Protein AF-A0AAD4HSZ9-F1 (afdb_monomer_lite)

Radius of gyration: 25.87 Å; chains: 1; bounding box: 61×53×79 Å

Structure (mmCIF, N/CA/C/O backbone):
data_AF-A0AAD4HSZ9-F1
#
_entry.id   AF-A0AAD4HSZ9-F1
#
loop_
_atom_site.group_PDB
_atom_site.id
_atom_site.type_symbol
_atom_site.label_atom_id
_atom_site.label_alt_id
_atom_site.label_comp_id
_atom_site.label_asym_id
_atom_site.label_entity_id
_atom_site.label_seq_id
_atom_site.pdbx_PDB_ins_code
_atom_site.Cartn_x
_atom_site.Cartn_y
_atom_site.Cartn_z
_atom_site.occupancy
_atom_site.B_iso_or_equiv
_atom_site.auth_seq_id
_atom_site.auth_comp_id
_atom_site.auth_asym_id
_atom_site.auth_atom_id
_atom_site.pdbx_PDB_model_num
ATOM 1 N N . MET A 1 1 ? 13.871 4.666 10.358 1.00 27.14 1 MET A N 1
ATOM 2 C CA . MET A 1 1 ? 13.806 4.738 8.887 1.00 27.14 1 MET A CA 1
ATOM 3 C C . MET A 1 1 ? 12.739 3.755 8.448 1.00 27.14 1 MET A C 1
ATOM 5 O O . MET A 1 1 ? 12.870 2.587 8.776 1.00 27.14 1 MET A O 1
ATOM 9 N N . GLY A 1 2 ? 11.635 4.225 7.867 1.00 30.33 2 GLY A N 1
ATOM 10 C CA . GLY A 1 2 ? 10.615 3.333 7.314 1.00 30.33 2 GLY A CA 1
ATOM 11 C C . GLY A 1 2 ? 10.979 3.052 5.868 1.00 30.33 2 GLY A C 1
ATOM 12 O O . GLY A 1 2 ? 10.764 3.923 5.032 1.00 30.33 2 GLY A O 1
ATOM 13 N N . SER A 1 3 ? 11.591 1.901 5.592 1.00 41.41 3 SER A N 1
ATOM 14 C CA . SER A 1 3 ? 11.699 1.416 4.218 1.00 41.41 3 SER A CA 1
ATOM 15 C C . SER A 1 3 ? 10.285 1.141 3.705 1.00 41.41 3 SER A C 1
ATOM 17 O O . SER A 1 3 ? 9.444 0.614 4.439 1.00 41.41 3 SER A O 1
ATOM 19 N N . ALA A 1 4 ? 9.991 1.541 2.469 1.00 51.56 4 ALA A N 1
ATOM 20 C CA . ALA A 1 4 ? 8.773 1.102 1.803 1.00 51.56 4 ALA A CA 1
ATOM 21 C C . ALA A 1 4 ? 8.787 -0.441 1.776 1.00 51.56 4 ALA A C 1
ATOM 23 O O . ALA A 1 4 ? 9.754 -1.039 1.313 1.00 51.56 4 ALA A O 1
ATOM 24 N N . CYS A 1 5 ? 7.770 -1.082 2.361 1.00 63.00 5 CYS A N 1
ATOM 25 C CA . CYS A 1 5 ? 7.730 -2.543 2.523 1.00 63.00 5 CYS A CA 1
ATOM 26 C C . CYS A 1 5 ? 7.241 -3.254 1.250 1.00 63.00 5 CYS A C 1
ATOM 28 O O . CYS A 1 5 ? 7.467 -4.450 1.099 1.00 63.00 5 CYS A O 1
ATOM 30 N N . THR A 1 6 ? 6.576 -2.524 0.347 1.00 78.06 6 THR A N 1
ATOM 31 C CA . THR A 1 6 ? 5.880 -3.079 -0.820 1.00 78.06 6 THR A CA 1
ATOM 32 C C . THR A 1 6 ? 6.580 -2.607 -2.093 1.00 78.06 6 THR A C 1
ATOM 34 O O . THR A 1 6 ? 6.469 -1.440 -2.459 1.00 78.06 6 THR A O 1
ATOM 37 N N . SER A 1 7 ? 7.300 -3.511 -2.763 1.00 87.25 7 SER A N 1
ATOM 38 C CA . SER A 1 7 ? 7.980 -3.237 -4.046 1.00 87.25 7 SER A CA 1
ATOM 39 C C . SER A 1 7 ? 7.158 -3.665 -5.265 1.00 87.25 7 SER A C 1
ATOM 41 O O . SER A 1 7 ? 7.380 -3.166 -6.363 1.00 87.25 7 SER A O 1
ATOM 43 N N . VAL A 1 8 ? 6.208 -4.586 -5.072 1.00 92.06 8 VAL A N 1
ATOM 44 C CA . VAL A 1 8 ? 5.388 -5.197 -6.127 1.00 92.06 8 VAL A CA 1
ATOM 45 C C . VAL A 1 8 ? 3.921 -5.089 -5.743 1.00 92.06 8 VAL A C 1
ATOM 47 O O . VAL A 1 8 ? 3.560 -5.306 -4.583 1.00 92.06 8 VAL A O 1
ATOM 50 N N . VAL A 1 9 ? 3.065 -4.793 -6.721 1.00 94.38 9 VAL A N 1
ATOM 51 C CA . VAL A 1 9 ? 1.617 -4.779 -6.510 1.00 94.38 9 VAL A CA 1
ATOM 52 C C . VAL A 1 9 ? 1.151 -6.134 -5.982 1.00 94.38 9 VAL A C 1
ATOM 54 O O . VAL A 1 9 ? 1.416 -7.175 -6.587 1.00 94.38 9 VAL A O 1
ATOM 57 N N . THR A 1 10 ? 0.444 -6.109 -4.855 1.00 96.31 10 THR A N 1
ATOM 58 C CA . THR A 1 10 ? -0.055 -7.313 -4.189 1.00 96.31 10 THR A CA 1
ATOM 59 C C . THR A 1 10 ? -1.573 -7.270 -4.097 1.00 96.31 10 THR A C 1
ATOM 61 O O . THR A 1 10 ? -2.149 -6.460 -3.375 1.00 96.31 10 THR A O 1
ATOM 64 N N . GLU A 1 11 ? -2.241 -8.153 -4.827 1.00 97.31 11 GLU A N 1
ATOM 65 C CA . GLU A 1 11 ? -3.692 -8.287 -4.833 1.00 97.31 11 GLU A CA 1
ATOM 66 C C . GLU A 1 11 ? -4.166 -9.335 -3.831 1.00 97.31 11 GLU A C 1
ATOM 68 O O . GLU A 1 11 ? -3.744 -10.487 -3.864 1.00 97.31 11 GLU A O 1
ATOM 73 N N . TYR A 1 12 ? -5.147 -8.976 -3.017 1.00 97.44 12 TYR A N 1
ATOM 74 C CA . TYR A 1 12 ? -5.883 -9.882 -2.151 1.00 97.44 12 TYR A CA 1
ATOM 75 C C . TYR A 1 12 ? -7.221 -10.223 -2.797 1.00 97.44 12 TYR A C 1
ATOM 77 O O . TYR A 1 12 ? -8.052 -9.348 -3.064 1.00 97.44 12 TYR A O 1
ATOM 85 N N . ARG A 1 13 ? -7.427 -11.516 -3.047 1.00 96.75 13 ARG A N 1
ATOM 86 C CA . ARG A 1 13 ? -8.558 -12.068 -3.798 1.00 96.75 13 ARG A CA 1
ATOM 87 C C . ARG A 1 13 ? -9.279 -13.141 -2.985 1.00 96.75 13 ARG A C 1
ATOM 89 O O . ARG A 1 13 ? -8.703 -13.811 -2.129 1.00 96.75 13 ARG A O 1
ATOM 96 N N . GLN A 1 14 ? -10.569 -13.315 -3.255 1.00 95.81 14 GLN A N 1
ATOM 97 C CA . GLN A 1 14 ? -11.354 -14.388 -2.649 1.00 95.81 14 GLN A CA 1
ATOM 98 C C . GLN A 1 14 ? -10.910 -15.748 -3.205 1.00 95.81 14 GLN A C 1
ATOM 100 O O . GLN A 1 14 ? -10.750 -15.909 -4.415 1.00 95.81 14 GLN A O 1
ATOM 105 N N . LYS A 1 15 ? -10.752 -16.752 -2.335 1.00 94.56 15 LYS A N 1
ATOM 106 C CA . LYS A 1 15 ? -10.489 -18.130 -2.780 1.00 94.56 15 LYS A CA 1
ATOM 107 C C . LYS A 1 15 ? -11.626 -18.687 -3.638 1.00 94.56 15 LYS A C 1
ATOM 109 O O . LYS A 1 15 ? -12.803 -18.479 -3.333 1.00 94.56 15 LYS A O 1
ATOM 114 N N . THR A 1 16 ? -11.252 -19.469 -4.648 1.00 91.62 16 THR A N 1
ATOM 115 C CA . THR A 1 16 ? -12.158 -20.281 -5.469 1.00 91.62 16 THR A CA 1
ATOM 116 C C . THR A 1 16 ? -12.075 -21.753 -5.050 1.00 91.62 16 THR A C 1
ATOM 118 O O . THR A 1 16 ? -11.273 -22.121 -4.190 1.00 91.62 16 THR A O 1
ATOM 121 N N . ARG A 1 17 ? -12.887 -22.618 -5.674 1.00 89.94 17 ARG A N 1
ATOM 122 C CA . ARG A 1 17 ? -12.849 -24.074 -5.441 1.00 89.94 17 ARG A CA 1
ATOM 123 C C . ARG A 1 17 ? -11.523 -24.727 -5.853 1.00 89.94 17 ARG A C 1
ATOM 125 O O . ARG A 1 17 ? -11.225 -25.806 -5.362 1.00 89.94 17 ARG A O 1
ATOM 132 N N . ALA A 1 18 ? -10.742 -24.080 -6.719 1.00 90.31 18 ALA A N 1
ATOM 133 C CA . ALA A 1 18 ? -9.431 -24.573 -7.136 1.00 90.31 18 ALA A CA 1
ATOM 134 C C . ALA A 1 18 ? -8.349 -24.390 -6.052 1.00 90.31 18 ALA A C 1
ATOM 136 O O . ALA A 1 18 ? -7.308 -25.034 -6.112 1.00 90.31 18 ALA A O 1
ATOM 137 N N . HIS A 1 19 ? -8.578 -23.526 -5.056 1.00 92.94 19 HIS A N 1
ATOM 138 C CA . HIS A 1 19 ? -7.590 -23.193 -4.029 1.00 92.94 19 HIS A CA 1
ATOM 139 C C . HIS A 1 19 ? -7.781 -24.050 -2.774 1.00 92.94 19 HIS A C 1
ATOM 141 O O . HIS A 1 19 ? -8.697 -23.822 -1.977 1.00 92.94 19 HIS A O 1
ATOM 147 N N . THR A 1 20 ? -6.892 -25.019 -2.571 1.00 87.75 20 THR A N 1
ATOM 148 C CA . THR A 1 20 ? -6.985 -26.000 -1.480 1.00 87.75 20 THR A CA 1
ATOM 149 C C . THR A 1 20 ? -6.355 -25.505 -0.171 1.00 87.75 20 THR A C 1
ATOM 151 O O . THR A 1 20 ? -7.014 -25.576 0.863 1.00 87.75 20 THR A O 1
ATOM 154 N N . GLY A 1 21 ? -5.152 -24.917 -0.203 1.00 90.50 21 GLY A N 1
ATOM 155 C CA . GLY A 1 21 ? -4.420 -24.456 0.997 1.00 90.50 21 GLY A CA 1
ATOM 156 C C . GLY A 1 21 ? -5.035 -23.238 1.696 1.00 90.50 21 GLY A C 1
ATOM 157 O O . GLY A 1 21 ? -5.781 -22.493 1.063 1.00 90.50 21 GLY A O 1
ATOM 158 N N . PHE A 1 22 ? -4.761 -23.017 2.989 1.00 93.94 22 PHE A N 1
ATOM 159 C CA . PHE A 1 22 ? -5.402 -21.957 3.794 1.00 93.94 22 PHE A CA 1
ATOM 160 C C . PHE A 1 22 ? -5.311 -20.570 3.134 1.00 93.94 22 PHE A C 1
ATOM 162 O O . PHE A 1 22 ? -6.341 -19.923 2.906 1.00 93.94 22 PHE A O 1
ATOM 169 N N . ILE A 1 23 ? -4.100 -20.191 2.729 1.00 97.25 23 ILE A N 1
ATOM 170 C CA . ILE A 1 23 ? -3.802 -19.105 1.796 1.00 97.25 23 ILE A CA 1
ATOM 171 C C . ILE A 1 23 ? -3.156 -19.724 0.554 1.00 97.25 23 ILE A C 1
ATOM 173 O O . ILE A 1 23 ? -2.310 -20.610 0.664 1.00 97.25 23 ILE A O 1
ATOM 177 N N . THR A 1 24 ? -3.540 -19.264 -0.634 1.00 97.62 24 THR A N 1
ATOM 178 C CA . THR A 1 24 ? -2.859 -19.603 -1.894 1.00 97.62 24 THR A CA 1
ATOM 179 C C . THR A 1 24 ? -2.176 -18.358 -2.434 1.00 97.62 24 THR A C 1
ATOM 181 O O . THR A 1 24 ? -2.778 -17.289 -2.452 1.00 97.62 24 THR A O 1
ATOM 184 N N . ILE A 1 25 ? -0.929 -18.494 -2.858 1.00 97.31 25 ILE A N 1
ATOM 185 C CA . ILE A 1 25 ? -0.095 -17.414 -3.369 1.00 97.31 25 ILE A CA 1
ATOM 186 C C . ILE A 1 25 ? 0.233 -17.752 -4.817 1.00 97.31 25 ILE A C 1
ATOM 188 O O . ILE A 1 25 ? 0.694 -18.854 -5.109 1.00 97.31 25 ILE A O 1
ATOM 192 N N . GLU A 1 26 ? 0.003 -16.804 -5.712 1.00 96.88 26 GLU A N 1
ATOM 193 C CA . GLU A 1 26 ? 0.472 -16.859 -7.089 1.00 96.88 26 GLU A CA 1
ATOM 194 C C . GLU A 1 26 ? 1.324 -15.623 -7.352 1.00 96.88 26 GLU A C 1
ATOM 196 O O . GLU A 1 26 ? 0.884 -14.502 -7.104 1.00 96.88 26 GLU A O 1
ATOM 201 N N . VAL A 1 27 ? 2.533 -15.812 -7.860 1.00 97.44 27 VAL A N 1
ATOM 202 C CA . VAL A 1 27 ? 3.410 -14.717 -8.259 1.00 97.44 27 VAL A CA 1
ATOM 203 C C . VAL A 1 27 ? 3.631 -14.813 -9.753 1.00 97.44 27 VAL A C 1
ATOM 205 O O . VAL A 1 27 ? 4.181 -15.795 -10.247 1.00 97.44 27 VAL A O 1
ATOM 208 N N . GLU A 1 28 ? 3.168 -13.799 -10.473 1.00 96.69 28 GLU A N 1
ATOM 209 C CA . GLU A 1 28 ? 3.388 -13.689 -11.907 1.00 96.69 28 GLU A CA 1
ATOM 210 C C . GLU A 1 28 ? 4.662 -12.881 -12.142 1.00 96.69 28 GLU A C 1
ATOM 212 O O . GLU A 1 28 ? 4.780 -11.736 -11.696 1.00 96.69 28 GLU A O 1
ATOM 217 N N . HIS A 1 29 ? 5.607 -13.471 -12.857 1.00 94.62 29 HIS A N 1
ATOM 218 C CA . HIS A 1 29 ? 6.851 -12.835 -13.262 1.00 94.62 29 HIS A CA 1
ATOM 219 C C . HIS A 1 29 ? 6.982 -12.857 -14.784 1.00 94.62 29 HIS A C 1
ATOM 221 O O . HIS A 1 29 ? 6.248 -13.545 -15.497 1.00 94.62 29 HIS A O 1
ATOM 227 N N . LEU A 1 30 ? 7.882 -12.035 -15.308 1.00 94.00 30 LEU A N 1
ATOM 228 C CA . LEU A 1 30 ? 8.131 -11.979 -16.740 1.00 94.00 30 LEU A CA 1
ATOM 229 C C . LEU A 1 30 ? 8.723 -13.310 -17.231 1.00 94.00 30 LEU A C 1
ATOM 231 O O . LEU A 1 30 ? 9.524 -13.951 -16.543 1.00 94.00 30 LEU A O 1
ATOM 235 N N . SER A 1 31 ? 8.307 -13.730 -18.429 1.00 91.94 31 SER A N 1
ATOM 236 C CA . SER A 1 31 ? 8.981 -14.805 -19.157 1.00 91.94 31 SER A CA 1
ATOM 237 C C . SER A 1 31 ? 10.370 -14.332 -19.603 1.00 91.94 31 SER A C 1
ATOM 239 O O . SER A 1 31 ? 10.581 -13.125 -19.724 1.00 91.94 31 SER A O 1
ATOM 241 N N . PRO A 1 32 ? 11.305 -15.240 -19.929 1.00 90.69 32 PRO A N 1
ATOM 242 C CA . PRO A 1 32 ? 12.625 -14.845 -20.424 1.00 90.69 32 PRO A CA 1
ATOM 243 C C . PRO A 1 32 ? 12.578 -13.888 -21.627 1.00 90.69 32 PRO A C 1
ATOM 245 O O . PRO A 1 32 ? 13.344 -12.934 -21.672 1.00 90.69 32 PRO A O 1
ATOM 248 N N . SER A 1 33 ? 11.638 -14.094 -22.557 1.00 92.06 33 SER A N 1
ATOM 249 C CA . SER A 1 33 ? 11.436 -13.200 -23.706 1.00 92.06 33 SER A CA 1
ATOM 250 C C . SER A 1 33 ? 10.924 -11.817 -23.295 1.00 92.06 33 SER A C 1
ATOM 252 O O . SER A 1 33 ? 11.421 -10.807 -23.774 1.00 92.06 33 SER A O 1
ATOM 254 N N . ALA A 1 34 ? 9.971 -11.754 -22.361 1.00 93.25 34 ALA A N 1
ATOM 255 C CA . ALA A 1 34 ? 9.443 -10.484 -21.873 1.00 93.25 34 ALA A CA 1
ATOM 256 C C . ALA A 1 34 ? 10.476 -9.720 -21.027 1.00 93.25 34 ALA A C 1
ATOM 258 O O . ALA A 1 34 ? 10.474 -8.494 -21.015 1.00 93.25 34 ALA A O 1
ATOM 259 N N . ILE A 1 35 ? 11.370 -10.428 -20.326 1.00 94.50 35 ILE A N 1
ATOM 260 C CA . ILE A 1 35 ? 12.515 -9.815 -19.638 1.00 94.50 35 ILE A CA 1
ATOM 261 C C . ILE A 1 35 ? 13.436 -9.138 -20.656 1.00 94.50 35 ILE A C 1
ATOM 263 O O . ILE A 1 35 ? 13.860 -8.012 -20.423 1.00 94.50 35 ILE A O 1
ATOM 267 N N . GLU A 1 36 ? 13.727 -9.797 -21.778 1.00 95.25 36 GLU A N 1
ATOM 268 C CA . GLU A 1 36 ? 14.561 -9.239 -22.846 1.00 95.25 36 GLU A CA 1
ATOM 269 C C . GLU A 1 36 ? 13.955 -7.971 -23.459 1.00 95.25 36 GLU A C 1
ATOM 271 O O . GLU A 1 36 ? 14.646 -6.958 -23.563 1.00 95.25 36 GLU A O 1
ATOM 276 N N . GLU A 1 37 ? 12.653 -7.982 -23.750 1.00 95.31 37 GLU A N 1
ATOM 277 C CA . GLU A 1 37 ? 11.923 -6.797 -24.219 1.00 95.31 37 GLU A CA 1
ATOM 278 C C . GLU A 1 37 ? 12.000 -5.639 -23.211 1.00 95.31 37 GLU A C 1
ATOM 280 O O . GLU A 1 37 ? 12.361 -4.519 -23.576 1.00 95.31 37 GLU A O 1
ATOM 285 N N . VAL A 1 38 ? 11.725 -5.913 -21.929 1.00 94.94 38 VAL A N 1
ATOM 286 C CA . VAL A 1 38 ? 11.766 -4.897 -20.865 1.00 94.94 38 VAL A CA 1
ATOM 287 C C . VAL A 1 38 ? 13.179 -4.347 -20.676 1.00 94.94 38 VAL A C 1
ATOM 289 O O . VAL A 1 38 ? 13.344 -3.139 -20.539 1.00 94.94 38 VAL A O 1
ATOM 292 N N . ILE A 1 39 ? 14.215 -5.188 -20.695 1.00 97.56 39 ILE A N 1
ATOM 293 C CA . ILE A 1 39 ? 15.610 -4.731 -20.598 1.00 97.56 39 ILE A CA 1
ATOM 294 C C . ILE A 1 39 ? 15.964 -3.821 -21.774 1.00 97.56 39 ILE A C 1
ATOM 296 O O . ILE A 1 39 ? 16.570 -2.770 -21.557 1.00 97.56 39 ILE A O 1
ATOM 300 N N . GLY A 1 40 ? 15.566 -4.197 -22.993 1.00 96.38 40 GLY A N 1
ATOM 301 C CA . GLY A 1 40 ? 15.772 -3.377 -24.184 1.00 96.38 40 GLY A CA 1
ATOM 302 C C . GLY A 1 40 ? 15.104 -2.007 -24.059 1.00 96.38 40 GLY A C 1
ATOM 303 O O . GLY A 1 40 ? 15.753 -0.986 -24.288 1.00 96.38 40 GLY A O 1
ATOM 304 N N . GLU A 1 41 ? 13.842 -1.966 -23.621 1.00 95.88 41 GLU A N 1
ATOM 305 C CA . GLU A 1 41 ? 13.104 -0.716 -23.405 1.00 95.88 41 GLU A CA 1
ATOM 306 C C . GLU A 1 41 ? 13.758 0.157 -22.323 1.00 95.88 41 GLU A C 1
ATOM 308 O O . GLU A 1 41 ? 13.953 1.358 -22.517 1.00 95.88 41 GLU A O 1
ATOM 313 N N . LEU A 1 42 ? 14.133 -0.433 -21.184 1.00 96.75 42 LEU A N 1
ATOM 314 C CA . LEU A 1 42 ? 14.774 0.294 -20.090 1.00 96.75 42 LEU A CA 1
ATOM 315 C C . LEU A 1 42 ? 16.120 0.876 -20.530 1.00 96.75 42 LEU A C 1
ATOM 317 O O . LEU A 1 42 ? 16.378 2.060 -20.312 1.00 96.75 42 LEU A O 1
ATOM 321 N N . LEU A 1 43 ? 16.972 0.081 -21.180 1.00 96.88 43 LEU A N 1
ATOM 322 C CA . LEU A 1 43 ? 18.270 0.564 -21.643 1.00 96.88 43 LEU A CA 1
ATOM 323 C C . LEU A 1 43 ? 18.111 1.669 -22.693 1.00 96.88 43 LEU A C 1
ATOM 325 O O . LEU A 1 43 ? 18.809 2.682 -22.629 1.00 96.88 43 LEU A O 1
ATOM 329 N N . TRP A 1 44 ? 17.167 1.506 -23.621 1.00 94.44 44 TRP A N 1
ATOM 330 C CA . TRP A 1 44 ? 16.832 2.530 -24.604 1.00 94.44 44 TRP A CA 1
ATOM 331 C C . TRP A 1 44 ? 16.405 3.840 -23.937 1.00 94.44 44 TRP A C 1
ATOM 333 O O . TRP A 1 44 ? 16.999 4.884 -24.212 1.00 94.44 44 TRP A O 1
ATOM 343 N N . ASN A 1 45 ? 15.433 3.779 -23.021 1.00 94.06 45 ASN A N 1
ATOM 344 C CA . ASN A 1 45 ? 14.903 4.940 -22.304 1.00 94.06 45 ASN A CA 1
ATOM 345 C C . ASN A 1 45 ? 15.976 5.637 -21.458 1.00 94.06 45 ASN A C 1
ATOM 347 O O . ASN A 1 45 ? 16.034 6.865 -21.435 1.00 94.06 45 ASN A O 1
ATOM 351 N N . TYR A 1 46 ? 16.858 4.875 -20.803 1.00 95.62 46 TYR A N 1
ATOM 352 C CA . TYR A 1 46 ? 17.991 5.437 -20.066 1.00 95.62 46 TYR A CA 1
ATOM 353 C C . TYR A 1 46 ? 18.914 6.237 -20.991 1.00 95.62 46 TYR A C 1
ATOM 355 O O . TYR A 1 46 ? 19.252 7.388 -20.699 1.00 95.62 46 TYR A O 1
ATOM 363 N N . ARG A 1 47 ? 19.264 5.649 -22.141 1.00 93.75 47 ARG A N 1
ATOM 364 C CA . ARG A 1 47 ? 20.243 6.194 -23.087 1.00 93.75 47 ARG A CA 1
ATOM 365 C C . ARG A 1 47 ? 19.746 7.378 -23.909 1.00 93.75 47 ARG A C 1
ATOM 367 O O . ARG A 1 47 ? 20.578 8.109 -24.439 1.00 93.75 47 ARG A O 1
ATOM 374 N N . GLN A 1 48 ? 18.432 7.609 -23.982 1.00 90.06 48 GLN A N 1
ATOM 375 C CA . GLN A 1 48 ? 17.856 8.741 -24.723 1.00 90.06 48 GLN A CA 1
ATOM 376 C C . GLN A 1 48 ? 18.459 10.096 -24.327 1.00 90.06 48 GLN A C 1
ATOM 378 O O . GLN A 1 48 ? 18.603 10.963 -25.183 1.00 90.06 48 GLN A O 1
ATOM 383 N N . LEU A 1 49 ? 18.820 10.285 -23.053 1.00 89.12 49 LEU A N 1
ATOM 384 C CA . LEU A 1 49 ? 19.422 11.534 -22.570 1.00 89.12 49 LEU A CA 1
ATOM 385 C C . LEU A 1 49 ? 20.850 11.777 -23.069 1.00 89.12 49 LEU A C 1
ATOM 387 O O . LEU A 1 49 ? 21.318 12.907 -23.018 1.00 89.12 49 LEU A O 1
ATOM 391 N N . TYR A 1 50 ? 21.536 10.733 -23.526 1.00 89.19 50 TYR A N 1
ATOM 392 C CA . TYR A 1 50 ? 22.946 10.783 -23.914 1.00 89.19 50 TYR A CA 1
ATOM 393 C C . TYR A 1 50 ? 23.129 10.740 -25.437 1.00 89.19 50 TYR A C 1
ATOM 395 O O . TYR A 1 50 ? 24.254 10.656 -25.930 1.00 89.19 50 TYR A O 1
ATOM 403 N N . LEU A 1 51 ? 22.028 10.764 -26.200 1.00 86.12 51 LEU A N 1
ATOM 404 C CA . LEU A 1 51 ? 22.076 10.841 -27.656 1.00 86.12 51 LEU A CA 1
ATOM 405 C C . LEU A 1 51 ? 22.544 12.235 -28.116 1.00 86.12 51 LEU A C 1
ATOM 407 O O . LEU A 1 51 ? 22.152 13.240 -27.518 1.00 86.12 51 LEU A O 1
ATOM 411 N N . PRO A 1 52 ? 23.331 12.327 -29.206 1.00 80.31 52 PRO A N 1
ATOM 412 C CA . PRO A 1 52 ? 23.756 13.612 -29.755 1.00 80.31 52 PRO A CA 1
ATOM 413 C C . PRO A 1 52 ? 22.568 14.526 -30.097 1.00 80.31 52 PRO A C 1
ATOM 415 O O . PRO A 1 52 ? 21.601 14.084 -30.718 1.00 80.31 52 PRO A O 1
ATOM 418 N N . GLY A 1 53 ? 22.653 15.807 -29.724 1.00 74.38 53 GLY A N 1
ATOM 419 C CA . GLY A 1 53 ? 21.620 16.816 -30.003 1.00 74.38 53 GLY A CA 1
ATOM 420 C C . GLY A 1 53 ? 20.437 16.828 -29.028 1.00 74.38 53 GLY A C 1
ATOM 421 O O . GLY A 1 53 ? 19.491 17.589 -29.232 1.00 74.38 53 GLY A O 1
ATOM 422 N N . VAL A 1 54 ? 20.472 16.006 -27.974 1.00 78.25 54 VAL A N 1
ATOM 423 C CA . VAL A 1 54 ? 19.533 16.095 -26.851 1.00 78.25 54 VAL A CA 1
ATOM 424 C C . VAL A 1 54 ? 20.105 17.052 -25.814 1.00 78.25 54 VAL A C 1
ATOM 426 O O . VAL A 1 54 ? 21.001 16.700 -25.054 1.00 78.25 54 VAL A O 1
ATOM 429 N N . GLU A 1 55 ? 19.576 18.269 -25.788 1.00 76.38 55 GLU A N 1
ATOM 430 C CA . GLU A 1 55 ? 20.015 19.331 -24.882 1.00 76.38 55 GLU A CA 1
ATOM 431 C C . GLU A 1 55 ? 18.809 19.968 -24.185 1.00 76.38 55 GLU A C 1
ATOM 433 O O . GLU A 1 55 ? 17.685 19.941 -24.701 1.00 76.38 55 GLU A O 1
ATOM 438 N N . GLU A 1 56 ? 19.051 20.524 -22.996 1.00 76.19 56 GLU A N 1
ATOM 439 C CA . GLU A 1 56 ? 18.041 21.238 -22.206 1.00 76.19 56 GLU A CA 1
ATOM 440 C C . GLU A 1 56 ? 17.580 22.516 -22.922 1.00 76.19 56 GLU A C 1
ATOM 442 O O . GLU A 1 56 ? 16.391 22.827 -22.952 1.00 76.19 56 GLU A O 1
ATOM 447 N N . GLU A 1 57 ? 18.512 23.201 -23.586 1.00 68.38 57 GLU A N 1
ATOM 448 C CA . GLU A 1 57 ? 18.271 24.401 -24.382 1.00 68.38 57 GLU A CA 1
ATOM 449 C C . GLU A 1 57 ? 18.471 24.077 -25.871 1.00 68.38 57 GLU A C 1
ATOM 451 O O . GLU A 1 57 ? 19.474 24.424 -26.484 1.00 68.38 57 GLU A O 1
ATOM 456 N N . GLY A 1 58 ? 17.512 23.359 -26.462 1.00 72.00 58 GLY A N 1
ATOM 457 C CA . GLY A 1 58 ? 17.574 22.934 -27.862 1.00 72.00 58 GLY A CA 1
ATOM 458 C C . GLY A 1 58 ? 16.196 22.726 -28.501 1.00 72.00 58 GLY A C 1
ATOM 459 O O . GLY A 1 58 ? 15.169 22.904 -27.847 1.00 72.00 58 GLY A O 1
ATOM 460 N N . PRO A 1 59 ? 16.126 22.298 -29.775 1.00 72.44 59 PRO A N 1
ATOM 461 C CA . PRO A 1 59 ? 14.858 22.072 -30.481 1.00 72.44 59 PRO A CA 1
ATOM 462 C C . PRO A 1 59 ? 13.972 20.991 -29.833 1.00 72.44 59 PRO A C 1
ATOM 464 O O . PRO A 1 59 ? 12.791 20.895 -30.149 1.00 72.44 59 PRO A O 1
ATOM 467 N N . SER A 1 60 ? 14.524 20.179 -28.923 1.00 72.69 60 SER A N 1
ATOM 468 C CA . SER A 1 60 ? 13.795 19.178 -28.139 1.00 72.69 60 SER A CA 1
ATOM 469 C C . SER A 1 60 ? 13.471 19.603 -26.701 1.00 72.69 60 SER A C 1
ATOM 471 O O . SER A 1 60 ? 13.019 18.745 -25.938 1.00 72.69 60 SER A O 1
ATOM 473 N N . ALA A 1 61 ? 13.698 20.867 -26.320 1.00 74.88 61 ALA A N 1
ATOM 474 C CA . ALA A 1 61 ? 13.549 21.362 -24.945 1.00 74.88 61 ALA A CA 1
ATOM 475 C C . ALA A 1 61 ? 12.194 20.988 -24.315 1.00 74.88 61 ALA A C 1
ATOM 477 O O . ALA A 1 61 ? 12.151 20.515 -23.183 1.00 74.88 61 ALA A O 1
ATOM 478 N N . ASP A 1 62 ? 11.099 21.056 -25.080 1.00 75.38 62 ASP A N 1
ATOM 479 C CA . ASP A 1 62 ? 9.753 20.704 -24.598 1.00 75.38 62 ASP A CA 1
ATOM 480 C C . ASP A 1 62 ? 9.614 19.224 -24.188 1.00 75.38 62 ASP A C 1
ATOM 482 O O . ASP A 1 62 ? 8.838 18.875 -23.298 1.00 75.38 62 ASP A O 1
ATOM 486 N N . THR A 1 63 ? 10.392 18.334 -24.812 1.00 81.94 63 THR A N 1
ATOM 487 C CA . THR A 1 63 ? 10.386 16.885 -24.531 1.00 81.94 63 THR A CA 1
ATOM 488 C C . THR A 1 63 ? 11.467 16.456 -23.539 1.00 81.94 63 THR A C 1
ATOM 490 O O . THR A 1 63 ? 11.406 15.349 -22.993 1.00 81.94 63 THR A O 1
ATOM 493 N N . PHE A 1 64 ? 12.446 17.322 -23.265 1.00 84.81 64 PHE A N 1
ATOM 494 C CA . PHE A 1 64 ? 13.586 17.022 -22.401 1.00 84.81 64 PHE A CA 1
ATOM 495 C C . PHE A 1 64 ? 13.166 16.611 -20.972 1.00 84.81 64 PHE A C 1
ATOM 497 O O . PHE A 1 64 ? 13.614 15.556 -20.512 1.00 84.81 64 PHE A O 1
ATOM 504 N N . PRO A 1 65 ? 12.213 17.293 -20.293 1.00 87.19 65 PRO A N 1
ATOM 505 C CA . PRO A 1 65 ? 11.744 16.873 -18.967 1.00 87.19 65 PRO A CA 1
ATOM 506 C C . PRO A 1 65 ? 11.043 15.508 -18.954 1.00 87.19 65 PRO A C 1
ATOM 508 O O . PRO A 1 65 ? 11.005 14.822 -17.929 1.00 87.19 65 PRO A O 1
ATOM 511 N N . GLN A 1 66 ? 10.426 15.096 -20.065 1.00 85.94 66 GLN A N 1
ATOM 512 C CA . GLN A 1 66 ? 9.847 13.758 -20.175 1.00 85.94 66 GLN A CA 1
ATOM 513 C C . GLN A 1 66 ? 10.948 12.701 -20.262 1.00 85.94 66 GLN A C 1
ATOM 515 O O . GLN A 1 66 ? 10.951 11.782 -19.443 1.00 85.94 66 GLN A O 1
ATOM 520 N N . ARG A 1 67 ? 11.914 12.884 -21.168 1.00 87.81 67 ARG A N 1
ATOM 521 C CA . ARG A 1 67 ? 13.062 11.976 -21.318 1.00 87.81 67 ARG A CA 1
ATOM 522 C C . ARG A 1 67 ? 13.864 11.857 -20.027 1.00 87.81 67 ARG A C 1
ATOM 524 O O . ARG A 1 67 ? 14.271 10.760 -19.661 1.00 87.81 67 ARG A O 1
ATOM 531 N N . GLN A 1 68 ? 14.024 12.958 -19.290 1.00 91.44 68 GLN A N 1
ATOM 532 C CA . GLN A 1 68 ? 14.710 12.949 -17.999 1.00 91.44 68 GLN A CA 1
ATOM 533 C C . GLN A 1 68 ? 14.010 12.046 -16.979 1.00 91.44 68 GLN A C 1
ATOM 535 O O . GLN A 1 68 ? 14.652 11.244 -16.301 1.00 91.44 68 GLN A O 1
ATOM 540 N N . ARG A 1 69 ? 12.678 12.133 -16.899 1.00 89.19 69 ARG A N 1
ATOM 541 C CA . ARG A 1 69 ? 11.877 11.278 -16.013 1.00 89.19 69 ARG A CA 1
ATOM 542 C C . ARG A 1 69 ? 11.927 9.811 -16.433 1.00 89.19 69 ARG A C 1
ATOM 544 O O . ARG A 1 69 ? 12.092 8.955 -15.569 1.00 89.19 69 ARG A O 1
ATOM 551 N N . GLU A 1 70 ? 11.785 9.523 -17.724 1.00 91.00 70 GLU A N 1
ATOM 552 C CA . GLU A 1 70 ? 11.826 8.157 -18.264 1.00 91.00 70 GLU A CA 1
ATOM 553 C C . GLU A 1 70 ? 13.199 7.509 -18.062 1.00 91.00 70 GLU A C 1
ATOM 555 O O . GLU A 1 70 ? 13.272 6.367 -17.611 1.00 91.00 70 GLU A O 1
ATOM 560 N N . SER A 1 71 ? 14.281 8.255 -18.294 1.00 94.50 71 SER A N 1
ATOM 561 C CA . SER A 1 71 ? 15.648 7.790 -18.054 1.00 94.50 71 SER A CA 1
ATOM 562 C C . SER A 1 71 ? 15.905 7.509 -16.570 1.00 94.50 71 SER A C 1
ATOM 564 O O . SER A 1 71 ? 16.395 6.436 -16.223 1.00 94.50 71 SER A O 1
ATOM 566 N N . ALA A 1 72 ? 15.478 8.397 -15.663 1.00 94.00 72 ALA A N 1
ATOM 567 C CA . ALA A 1 72 ? 15.637 8.186 -14.222 1.00 94.00 72 ALA A CA 1
ATOM 568 C C . ALA A 1 72 ? 14.814 6.989 -13.695 1.00 94.00 72 ALA A C 1
ATOM 570 O O . ALA A 1 72 ? 15.263 6.244 -12.818 1.00 94.00 72 ALA A O 1
ATOM 571 N N . GLN A 1 73 ? 13.612 6.770 -14.242 1.00 93.25 73 GLN A N 1
ATOM 572 C CA . GLN A 1 73 ? 12.814 5.568 -13.976 1.00 93.25 73 GLN A CA 1
ATOM 573 C C . GLN A 1 73 ? 13.516 4.312 -14.485 1.00 93.25 73 GLN A C 1
ATOM 575 O O . GLN A 1 73 ? 13.595 3.323 -13.756 1.00 93.25 73 GLN A O 1
ATOM 580 N N . ALA A 1 74 ? 14.044 4.358 -15.708 1.00 95.94 74 ALA A N 1
ATOM 581 C CA . ALA A 1 74 ? 14.742 3.235 -16.303 1.00 95.94 74 ALA A CA 1
ATOM 582 C C . ALA A 1 74 ? 15.995 2.852 -15.509 1.00 95.94 74 ALA A C 1
ATOM 584 O O . ALA A 1 74 ? 16.172 1.681 -15.172 1.00 95.94 74 ALA A O 1
ATOM 585 N N . TRP A 1 75 ? 16.798 3.845 -15.118 1.00 96.56 75 TRP A N 1
ATOM 586 C CA . TRP A 1 75 ? 17.936 3.655 -14.225 1.00 96.56 75 TRP A CA 1
ATOM 587 C C . TRP A 1 75 ? 17.518 2.988 -12.915 1.00 96.56 75 TRP A C 1
ATOM 589 O O . TRP A 1 75 ? 18.074 1.958 -12.556 1.00 96.56 75 TRP A O 1
ATOM 599 N N . SER A 1 76 ? 16.478 3.503 -12.249 1.00 95.38 76 SER A N 1
ATOM 600 C CA . SER A 1 76 ? 15.995 2.947 -10.975 1.00 95.38 76 SER A CA 1
ATOM 601 C C . SER A 1 76 ? 15.605 1.463 -11.076 1.00 95.38 76 SER A C 1
ATOM 603 O O . SER A 1 76 ? 15.773 0.712 -10.114 1.00 95.38 76 SER A O 1
ATOM 605 N N . ALA A 1 77 ? 15.052 1.028 -12.215 1.00 95.12 77 ALA A N 1
ATOM 606 C CA . ALA A 1 77 ? 14.716 -0.377 -12.454 1.00 95.12 77 ALA A CA 1
ATOM 607 C C . ALA A 1 77 ? 15.962 -1.229 -12.741 1.00 95.12 77 ALA A C 1
ATOM 609 O O . ALA A 1 77 ? 16.119 -2.298 -12.150 1.00 95.12 77 ALA A O 1
ATOM 610 N N . LEU A 1 78 ? 16.852 -0.753 -13.621 1.00 97.19 78 LEU A N 1
ATOM 611 C CA . LEU A 1 78 ? 18.089 -1.448 -13.989 1.00 97.19 78 LEU A CA 1
ATOM 612 C C . LEU A 1 78 ? 19.039 -1.581 -12.796 1.00 97.19 78 LEU A C 1
ATOM 614 O O . LEU A 1 78 ? 19.587 -2.656 -12.566 1.00 97.19 78 LEU A O 1
ATOM 618 N N . GLU A 1 79 ? 19.187 -0.526 -12.000 1.00 96.50 79 GLU A N 1
ATOM 619 C CA . GLU A 1 79 ? 19.973 -0.526 -10.770 1.00 96.50 79 GLU A CA 1
ATOM 620 C C . GLU A 1 79 ? 19.428 -1.553 -9.782 1.00 96.50 79 GLU A C 1
ATOM 622 O O . GLU A 1 79 ? 20.157 -2.440 -9.339 1.00 96.50 79 GLU A O 1
ATOM 627 N N . ALA A 1 80 ? 18.125 -1.531 -9.509 1.00 94.44 80 ALA A N 1
ATOM 628 C CA . ALA A 1 80 ? 17.524 -2.521 -8.629 1.00 94.44 80 ALA A CA 1
ATOM 629 C C . ALA A 1 80 ? 17.671 -3.958 -9.155 1.00 94.44 80 ALA A C 1
ATOM 631 O O . ALA A 1 80 ? 17.813 -4.889 -8.360 1.00 94.44 80 ALA A O 1
ATOM 632 N N . ALA A 1 81 ? 17.663 -4.157 -10.474 1.00 95.56 81 ALA A N 1
ATOM 633 C CA . ALA A 1 81 ? 17.865 -5.464 -11.086 1.00 95.56 81 ALA A CA 1
ATOM 634 C C . ALA A 1 81 ? 19.324 -5.935 -10.996 1.00 95.56 81 ALA A C 1
ATOM 636 O O . ALA A 1 81 ? 19.558 -7.102 -10.690 1.00 95.56 81 ALA A O 1
ATOM 637 N N . PHE A 1 82 ? 20.305 -5.056 -11.226 1.00 97.06 82 PHE A N 1
ATOM 638 C CA . PHE A 1 82 ? 21.675 -5.458 -11.561 1.00 97.06 82 PHE A CA 1
ATOM 639 C C . PHE A 1 82 ? 22.783 -4.838 -10.705 1.00 97.06 82 PHE A C 1
ATOM 641 O O . PHE A 1 82 ? 23.934 -5.214 -10.894 1.00 97.06 82 PHE A O 1
ATOM 648 N N . GLN A 1 83 ? 22.489 -3.994 -9.709 1.00 94.81 83 GLN A N 1
ATOM 649 C CA . GLN A 1 83 ? 23.502 -3.393 -8.812 1.00 94.81 83 GLN A CA 1
ATOM 650 C C . GLN A 1 83 ? 24.451 -4.411 -8.151 1.00 94.81 83 GLN A C 1
ATOM 652 O O . GLN A 1 83 ? 25.569 -4.086 -7.766 1.00 94.81 83 GLN A O 1
ATOM 657 N N . HIS A 1 84 ? 24.013 -5.664 -8.016 1.00 93.31 84 HIS A N 1
ATOM 658 C CA . HIS A 1 84 ? 24.794 -6.752 -7.433 1.00 93.31 84 HIS A CA 1
ATOM 659 C C . HIS A 1 84 ? 25.723 -7.457 -8.441 1.00 93.31 84 HIS A C 1
ATOM 661 O O . HIS A 1 84 ? 26.520 -8.310 -8.043 1.00 93.31 84 HIS A O 1
ATOM 667 N N . LYS A 1 85 ? 25.615 -7.156 -9.741 1.00 95.69 85 LYS A N 1
ATOM 668 C CA . LYS A 1 85 ? 26.467 -7.713 -10.796 1.00 95.69 85 LYS A CA 1
ATOM 669 C C . LYS A 1 85 ? 27.765 -6.922 -10.880 1.00 95.69 85 LYS A C 1
ATOM 671 O O . LYS A 1 85 ? 27.785 -5.692 -10.897 1.00 95.69 85 LYS A O 1
ATOM 676 N N . ARG A 1 86 ? 28.884 -7.641 -10.962 1.00 93.44 86 ARG A N 1
ATOM 677 C CA . ARG A 1 86 ? 30.206 -7.020 -11.059 1.00 93.44 86 ARG A CA 1
ATOM 678 C C . ARG A 1 86 ? 30.307 -6.214 -12.356 1.00 93.44 86 ARG A C 1
ATOM 680 O O . ARG A 1 86 ? 30.196 -6.773 -13.440 1.00 93.44 86 ARG A O 1
ATOM 687 N N . GLY A 1 87 ? 30.599 -4.923 -12.228 1.00 90.56 87 GLY A N 1
ATOM 688 C CA . GLY A 1 87 ? 30.793 -4.024 -13.366 1.00 90.56 87 GLY A CA 1
ATOM 689 C C . GLY A 1 87 ? 29.535 -3.287 -13.827 1.00 90.56 87 GLY A C 1
ATOM 690 O O . GLY A 1 87 ? 29.667 -2.436 -14.701 1.00 90.56 87 GLY A O 1
ATOM 691 N N . PHE A 1 88 ? 28.362 -3.548 -13.236 1.00 96.12 88 PHE A N 1
ATOM 692 C CA . PHE A 1 88 ? 27.184 -2.706 -13.446 1.00 96.12 88 PHE A CA 1
ATOM 693 C C . PHE A 1 88 ? 27.392 -1.339 -12.775 1.00 96.12 88 PHE A C 1
ATOM 695 O O . PHE A 1 88 ? 27.657 -1.269 -11.575 1.00 96.12 88 PHE A O 1
ATOM 702 N N . ARG A 1 89 ? 27.324 -0.268 -13.568 1.00 94.12 89 ARG A N 1
ATOM 703 C CA . ARG A 1 89 ? 27.462 1.143 -13.165 1.00 94.12 89 ARG A CA 1
ATOM 704 C C . ARG A 1 89 ? 27.011 2.048 -14.309 1.00 94.12 89 ARG A C 1
ATOM 706 O O . ARG A 1 89 ? 26.886 1.576 -15.439 1.00 94.12 89 ARG A O 1
ATOM 713 N N . GLU A 1 90 ? 26.789 3.326 -14.028 1.00 93.00 90 GLU A N 1
ATOM 714 C CA . GLU A 1 90 ? 26.305 4.293 -15.020 1.00 93.00 90 GLU A CA 1
ATOM 715 C C . GLU A 1 90 ? 27.204 4.354 -16.260 1.00 93.00 90 GLU A C 1
ATOM 717 O O . GLU A 1 90 ? 26.708 4.308 -17.384 1.00 93.00 90 GLU A O 1
ATOM 722 N N . GLU A 1 91 ? 28.527 4.347 -16.075 1.00 93.06 91 GLU A N 1
ATOM 723 C CA . GLU A 1 91 ? 29.491 4.476 -17.173 1.00 93.06 91 GLU A CA 1
ATOM 724 C C . GLU A 1 91 ? 29.403 3.319 -18.174 1.00 93.06 91 GLU A C 1
ATOM 726 O O . GLU A 1 91 ? 29.709 3.497 -19.349 1.00 93.06 91 GLU A O 1
ATOM 731 N N . LEU A 1 92 ? 28.969 2.134 -17.726 1.00 93.38 92 LEU A N 1
ATOM 732 C CA . LEU A 1 92 ? 28.733 0.998 -18.617 1.00 93.38 92 LEU A CA 1
ATOM 733 C C . LEU A 1 92 ? 27.564 1.288 -19.565 1.00 93.38 92 LEU A C 1
ATOM 735 O O . LEU A 1 92 ? 27.650 1.010 -20.756 1.00 93.38 92 LEU A O 1
ATOM 739 N N . LEU A 1 93 ? 26.467 1.832 -19.035 1.00 94.44 93 LEU A N 1
ATOM 740 C CA . LEU A 1 93 ? 25.244 2.062 -19.805 1.00 94.44 93 LEU A CA 1
ATOM 741 C C . LEU A 1 93 ? 25.330 3.311 -20.695 1.00 94.44 93 LEU A C 1
ATOM 743 O O . LEU A 1 93 ? 24.542 3.447 -21.630 1.00 94.44 93 LEU A O 1
ATOM 747 N N . GLN A 1 94 ? 26.290 4.194 -20.416 1.00 93.75 94 GLN A N 1
ATOM 748 C CA . GLN A 1 94 ? 26.591 5.398 -21.193 1.00 93.75 94 GLN A CA 1
ATOM 749 C C . GLN A 1 94 ? 27.557 5.146 -22.368 1.00 93.75 94 GLN A C 1
ATOM 751 O O . GLN A 1 94 ? 27.914 6.093 -23.067 1.00 93.75 94 GLN A O 1
ATOM 756 N N . ASP A 1 95 ? 27.974 3.901 -22.636 1.00 92.25 95 ASP A N 1
ATOM 757 C CA . ASP A 1 95 ? 28.742 3.578 -23.846 1.00 92.25 95 ASP A CA 1
ATOM 758 C C . ASP A 1 95 ? 27.881 3.783 -25.106 1.00 92.25 95 ASP A C 1
ATOM 760 O O . ASP A 1 95 ? 26.996 2.984 -25.425 1.00 92.25 95 ASP A O 1
ATOM 764 N N . MET A 1 96 ? 28.164 4.864 -25.836 1.00 91.62 96 MET A N 1
ATOM 765 C CA . MET A 1 96 ? 27.495 5.252 -27.083 1.00 91.62 96 MET A CA 1
ATOM 766 C C . MET A 1 96 ? 28.255 4.828 -28.351 1.00 91.62 96 MET A C 1
ATOM 768 O O . MET A 1 96 ? 27.956 5.339 -29.427 1.00 91.62 96 MET A O 1
ATOM 772 N N . SER A 1 97 ? 29.225 3.912 -28.251 1.00 93.06 97 SER A N 1
ATOM 773 C CA . SER A 1 97 ? 29.939 3.383 -29.420 1.00 93.06 97 SER A CA 1
ATOM 774 C C . SER A 1 97 ? 29.044 2.545 -30.344 1.00 93.06 97 SER A C 1
ATOM 776 O O . SER A 1 97 ? 28.000 2.023 -29.940 1.00 93.06 97 SER A O 1
ATOM 778 N N . ASP A 1 98 ? 29.467 2.379 -31.600 1.00 91.12 98 ASP A N 1
ATOM 779 C CA . ASP A 1 98 ? 28.722 1.604 -32.596 1.00 91.12 98 ASP A CA 1
ATOM 780 C C . ASP A 1 98 ? 28.446 0.174 -32.105 1.00 91.12 98 ASP A C 1
ATOM 782 O O . ASP A 1 98 ? 29.339 -0.541 -31.635 1.00 91.12 98 ASP A O 1
ATOM 786 N N . GLY A 1 99 ? 27.183 -0.249 -32.189 1.00 92.19 99 GLY A N 1
ATOM 787 C CA . GLY A 1 99 ? 26.712 -1.557 -31.725 1.00 92.19 99 GLY A CA 1
ATOM 788 C C . GLY A 1 99 ? 26.679 -1.737 -30.200 1.00 92.19 99 GLY A C 1
ATOM 789 O O . GLY A 1 99 ? 26.504 -2.859 -29.719 1.00 92.19 99 GLY A O 1
ATOM 790 N N . ALA A 1 100 ? 26.920 -0.683 -29.409 1.00 93.62 100 ALA A N 1
ATOM 791 C CA . ALA A 1 100 ? 26.930 -0.789 -27.950 1.00 93.62 100 ALA A CA 1
ATOM 792 C C . ALA A 1 100 ? 25.552 -1.141 -27.386 1.00 93.62 100 ALA A C 1
ATOM 794 O O . ALA A 1 100 ? 25.472 -1.857 -26.396 1.00 93.62 100 ALA A O 1
ATOM 795 N N . LEU A 1 101 ? 24.463 -0.658 -27.992 1.00 92.62 101 LEU A N 1
ATOM 796 C CA . LEU A 1 101 ? 23.104 -0.951 -27.526 1.00 92.62 101 LEU A CA 1
ATOM 797 C C . LEU A 1 101 ? 22.802 -2.447 -27.566 1.00 92.62 101 LEU A C 1
ATOM 799 O O . LEU A 1 101 ? 22.344 -3.004 -26.574 1.00 92.62 101 LEU A O 1
ATOM 803 N N . GLU A 1 102 ? 23.114 -3.107 -28.674 1.00 94.81 102 GLU A N 1
ATOM 804 C CA . GLU A 1 102 ? 22.899 -4.537 -28.859 1.00 94.81 102 GLU A CA 1
ATOM 805 C C . GLU A 1 102 ? 23.786 -5.349 -27.910 1.00 94.81 102 GLU A C 1
ATOM 807 O O . GLU A 1 102 ? 23.301 -6.268 -27.247 1.00 94.81 102 GLU A O 1
ATOM 812 N N . ARG A 1 103 ? 25.072 -4.981 -27.785 1.00 96.31 103 ARG A N 1
ATOM 813 C CA . ARG A 1 103 ? 26.014 -5.658 -26.876 1.00 96.31 103 ARG A CA 1
ATOM 814 C C . ARG A 1 103 ? 25.594 -5.537 -25.412 1.00 96.31 103 ARG A C 1
ATOM 816 O O . ARG A 1 103 ? 25.602 -6.533 -24.692 1.00 96.31 103 ARG A O 1
ATOM 823 N N . LEU A 1 104 ? 25.223 -4.335 -24.975 1.00 96.56 104 LEU A N 1
ATOM 824 C CA . LEU A 1 104 ? 24.805 -4.080 -23.598 1.00 96.56 104 LEU A CA 1
ATOM 825 C C . LEU A 1 104 ? 23.463 -4.745 -23.289 1.00 96.56 104 LEU A C 1
ATOM 827 O O . LEU A 1 104 ? 23.333 -5.360 -22.235 1.00 96.56 104 LEU A O 1
ATOM 831 N N . THR A 1 105 ? 22.493 -4.694 -24.209 1.00 96.50 105 THR A N 1
ATOM 832 C CA . THR A 1 105 ? 21.232 -5.436 -24.063 1.00 96.50 105 THR A CA 1
ATOM 833 C C . THR A 1 105 ? 21.514 -6.927 -23.887 1.00 96.50 105 THR A C 1
ATOM 835 O O . THR A 1 105 ? 21.025 -7.520 -22.929 1.00 96.50 105 THR A O 1
ATOM 838 N N . ALA A 1 106 ? 22.361 -7.527 -24.732 1.00 96.69 106 ALA A N 1
ATOM 839 C CA . ALA A 1 106 ? 22.723 -8.940 -24.615 1.00 96.69 106 ALA A CA 1
ATOM 840 C C . ALA A 1 106 ? 23.372 -9.269 -23.258 1.00 96.69 106 ALA A C 1
ATOM 842 O O . ALA A 1 106 ? 22.998 -10.258 -22.629 1.00 96.69 106 ALA A O 1
ATOM 843 N N . GLN A 1 107 ? 24.278 -8.414 -22.773 1.00 97.06 107 GLN A N 1
ATOM 844 C CA . GLN A 1 107 ? 24.925 -8.577 -21.469 1.00 97.06 107 GLN A CA 1
ATOM 845 C C . GLN A 1 107 ? 23.927 -8.492 -20.301 1.00 97.06 107 GLN A C 1
ATOM 847 O O . GLN A 1 107 ? 23.958 -9.321 -19.393 1.00 97.06 107 GLN A O 1
ATOM 852 N N . LEU A 1 108 ? 23.021 -7.509 -20.309 1.00 97.56 108 LEU A N 1
ATOM 853 C CA . LEU A 1 108 ? 21.997 -7.364 -19.269 1.00 97.56 108 LEU A CA 1
ATOM 854 C C . LEU A 1 108 ? 21.005 -8.539 -19.288 1.00 97.56 108 LEU A C 1
ATOM 856 O O . LEU A 1 108 ? 20.603 -9.030 -18.233 1.00 97.56 108 LEU A O 1
ATOM 860 N N . VAL A 1 109 ? 20.641 -9.024 -20.477 1.00 97.12 109 VAL A N 1
ATOM 861 C CA . VAL A 1 109 ? 19.793 -10.212 -20.651 1.00 97.12 109 VAL A CA 1
ATOM 862 C C . VAL A 1 109 ? 20.486 -11.465 -20.123 1.00 97.12 109 VAL A C 1
ATOM 864 O O . VAL A 1 109 ? 19.847 -12.268 -19.445 1.00 97.12 109 VAL A O 1
ATOM 867 N N . GLU A 1 110 ? 21.784 -11.633 -20.375 1.00 96.56 110 GLU A N 1
ATOM 868 C CA . GLU A 1 110 ? 22.575 -12.728 -19.807 1.00 96.56 110 GLU A CA 1
ATOM 869 C C . GLU A 1 110 ? 22.563 -12.676 -18.274 1.00 96.56 110 GLU A C 1
ATOM 871 O O . GLU A 1 110 ? 22.192 -13.652 -17.622 1.00 96.56 110 GLU A O 1
ATOM 876 N N . TRP A 1 111 ? 22.820 -11.505 -17.688 1.00 97.06 111 TRP A N 1
ATOM 877 C CA . TRP A 1 111 ? 22.725 -11.313 -16.240 1.00 97.06 111 TRP A CA 1
ATOM 878 C C . TRP A 1 111 ? 21.337 -11.599 -15.669 1.00 97.06 111 TRP A C 1
ATOM 880 O O . TRP A 1 111 ? 21.242 -12.077 -14.536 1.00 97.06 111 TRP A O 1
ATOM 890 N N . ALA A 1 112 ? 20.272 -11.323 -16.423 1.00 95.25 112 ALA A N 1
ATOM 891 C CA . ALA A 1 112 ? 18.908 -11.640 -16.018 1.00 95.25 112 ALA A CA 1
ATOM 892 C C . ALA A 1 112 ? 18.594 -13.141 -16.117 1.00 95.25 112 ALA A C 1
ATOM 894 O O . ALA A 1 112 ? 17.844 -13.663 -15.294 1.00 95.25 112 ALA A O 1
ATOM 895 N N . ARG A 1 113 ? 19.191 -13.861 -17.078 1.00 92.50 113 ARG A N 1
ATOM 896 C CA . ARG A 1 113 ? 19.075 -15.328 -17.195 1.00 92.50 113 ARG A CA 1
ATOM 897 C C . ARG A 1 113 ? 19.744 -16.063 -16.035 1.00 92.50 113 ARG A C 1
ATOM 899 O O . ARG A 1 113 ? 19.310 -17.154 -15.687 1.00 92.50 113 ARG A O 1
ATOM 906 N N . GLU A 1 114 ? 20.749 -15.454 -15.412 1.00 92.75 114 GLU A N 1
ATOM 907 C CA . GLU A 1 114 ? 21.399 -15.970 -14.199 1.00 92.75 114 GLU A CA 1
ATOM 908 C C . GLU A 1 114 ? 20.547 -15.799 -12.924 1.00 92.75 114 GLU A C 1
ATOM 910 O O . GLU A 1 114 ? 20.975 -16.202 -11.842 1.00 92.75 114 GLU A O 1
ATOM 915 N N . ILE A 1 115 ? 19.370 -15.164 -12.995 1.00 90.94 115 ILE A N 1
ATOM 916 C CA . ILE A 1 115 ? 18.487 -15.019 -11.832 1.00 90.94 115 ILE A CA 1
ATOM 917 C C . ILE A 1 115 ? 17.851 -16.373 -11.506 1.00 90.94 115 ILE A C 1
ATOM 919 O O . ILE A 1 115 ? 16.999 -16.881 -12.236 1.00 90.94 115 ILE A O 1
ATOM 923 N N . GLU A 1 116 ? 18.228 -16.927 -10.358 1.00 89.81 116 GLU A N 1
ATOM 924 C CA . GLU A 1 116 ? 17.618 -18.130 -9.798 1.00 89.81 116 GLU A CA 1
ATOM 925 C C . GLU A 1 116 ? 16.260 -17.794 -9.173 1.00 89.81 116 GLU A C 1
ATOM 927 O O . GLU A 1 116 ? 16.167 -17.299 -8.049 1.00 89.81 116 GLU A O 1
ATOM 932 N N . TRP A 1 117 ? 15.183 -18.042 -9.915 1.00 90.69 117 TRP A N 1
ATOM 933 C CA . TRP A 1 117 ? 13.827 -17.900 -9.391 1.00 90.69 117 TRP A CA 1
ATOM 934 C C . TRP A 1 117 ? 13.523 -18.968 -8.327 1.00 90.69 117 TRP A C 1
ATOM 936 O O . TRP A 1 117 ? 14.058 -20.076 -8.405 1.00 90.69 117 TRP A O 1
ATOM 946 N N . PRO A 1 118 ? 12.638 -18.676 -7.352 1.00 91.44 118 PRO A N 1
ATOM 947 C CA . PRO A 1 118 ? 12.233 -19.659 -6.351 1.00 91.44 118 PRO A CA 1
ATOM 948 C C . PRO A 1 118 ? 11.733 -20.972 -6.965 1.00 91.44 118 PRO A C 1
ATOM 950 O O . PRO A 1 118 ? 11.080 -20.978 -8.011 1.00 91.44 118 PRO A O 1
ATOM 953 N N . GLU A 1 119 ? 12.008 -22.086 -6.282 1.00 89.00 119 GLU A N 1
ATOM 954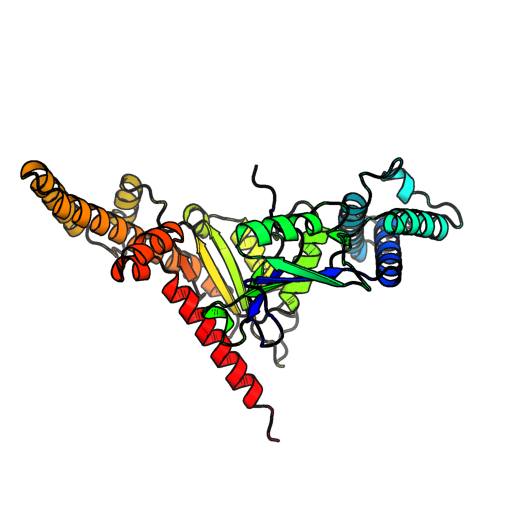 C CA . GLU A 1 119 ? 11.644 -23.426 -6.749 1.00 89.00 119 GLU A CA 1
ATOM 955 C C . GLU A 1 119 ? 10.150 -23.517 -7.103 1.00 89.00 119 GLU A C 1
ATOM 957 O O . GLU A 1 119 ? 9.284 -23.027 -6.371 1.00 89.00 119 GLU A O 1
ATOM 962 N N . GLY A 1 120 ? 9.849 -24.133 -8.249 1.00 85.19 120 GLY A N 1
ATOM 963 C CA . GLY A 1 120 ? 8.489 -24.246 -8.780 1.00 85.19 120 GLY A CA 1
ATOM 964 C C . GLY A 1 120 ? 8.033 -23.062 -9.639 1.00 85.19 120 GLY A C 1
ATOM 965 O O . GLY A 1 120 ? 6.895 -23.068 -10.107 1.00 85.19 120 GLY A O 1
ATOM 966 N N . ALA A 1 121 ? 8.892 -22.064 -9.877 1.00 88.38 121 ALA A N 1
ATOM 967 C CA . ALA A 1 121 ? 8.635 -21.006 -10.849 1.00 88.38 121 ALA A CA 1
ATOM 968 C C . ALA A 1 121 ? 8.775 -21.567 -12.271 1.00 88.38 121 ALA A C 1
ATOM 970 O O . ALA A 1 121 ? 9.859 -21.973 -12.689 1.00 88.38 121 ALA A O 1
ATOM 971 N N . VAL A 1 122 ? 7.674 -21.612 -13.020 1.00 84.69 122 VAL A N 1
ATOM 972 C CA . VAL A 1 122 ? 7.640 -22.169 -14.378 1.00 84.69 122 VAL A CA 1
ATOM 973 C C . VAL A 1 122 ? 6.849 -21.235 -15.285 1.00 84.69 122 VAL A C 1
ATOM 975 O O . VAL A 1 122 ? 5.736 -20.831 -14.956 1.00 84.69 122 VAL A O 1
ATOM 978 N N . ASN A 1 123 ? 7.408 -20.910 -16.454 1.00 83.88 123 ASN A N 1
ATOM 979 C CA . ASN A 1 123 ? 6.741 -20.130 -17.506 1.00 83.88 123 ASN A CA 1
ATOM 980 C C . ASN A 1 123 ? 6.122 -18.798 -17.028 1.00 83.88 123 ASN A C 1
ATOM 982 O O . ASN A 1 123 ? 5.021 -18.444 -17.443 1.00 83.88 123 ASN A O 1
ATOM 986 N N . GLY A 1 124 ? 6.816 -18.050 -16.164 1.00 90.94 124 GLY A N 1
ATOM 9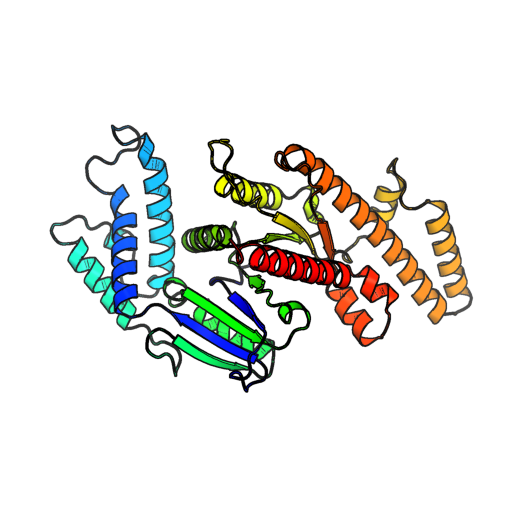87 C CA . GLY A 1 124 ? 6.327 -16.750 -15.687 1.00 90.94 124 GLY A CA 1
ATOM 988 C C . GLY A 1 124 ? 5.346 -16.834 -14.516 1.00 90.94 124 GLY A C 1
ATOM 989 O O . GLY A 1 124 ? 4.710 -15.837 -14.177 1.00 90.94 124 GLY A O 1
ATOM 990 N N . LEU A 1 125 ? 5.184 -18.007 -13.900 1.00 94.31 125 LEU A N 1
ATOM 991 C CA . LEU A 1 125 ? 4.288 -18.192 -12.770 1.00 94.31 125 LEU A CA 1
ATOM 992 C C . LEU A 1 125 ? 4.927 -19.052 -11.683 1.00 94.31 125 LEU A C 1
ATOM 994 O O . LEU A 1 125 ? 5.381 -20.167 -11.928 1.00 94.31 125 LEU A O 1
ATOM 998 N N . TRP A 1 126 ? 4.862 -18.559 -10.455 1.00 96.38 126 TRP A N 1
ATOM 999 C CA . TRP A 1 126 ? 5.183 -19.305 -9.249 1.00 96.38 126 TRP A CA 1
ATOM 1000 C C . TRP A 1 126 ? 3.931 -19.460 -8.387 1.00 96.38 126 TRP A C 1
ATOM 1002 O O . TRP A 1 126 ? 3.130 -18.529 -8.271 1.00 96.38 126 TRP A O 1
ATOM 1012 N N . ARG A 1 127 ? 3.738 -20.635 -7.783 1.00 95.31 127 ARG A N 1
ATOM 1013 C CA . ARG A 1 127 ? 2.590 -20.920 -6.913 1.00 95.31 127 ARG A CA 1
ATOM 1014 C C . ARG A 1 127 ? 3.035 -21.552 -5.607 1.00 95.31 127 ARG A C 1
ATOM 1016 O O . ARG A 1 127 ? 3.885 -22.434 -5.600 1.00 95.31 127 ARG A O 1
ATOM 1023 N N . SER A 1 128 ? 2.389 -21.166 -4.513 1.00 95.75 128 SER A N 1
ATOM 1024 C CA . SER A 1 128 ? 2.577 -21.803 -3.210 1.00 95.75 128 SER A CA 1
ATOM 1025 C C . SER A 1 128 ? 1.337 -21.658 -2.333 1.00 95.75 128 SER A C 1
ATOM 1027 O O . SER A 1 128 ? 0.377 -20.964 -2.672 1.00 95.75 128 SER A O 1
ATOM 1029 N N . THR A 1 129 ? 1.347 -22.321 -1.185 1.00 96.50 129 THR A N 1
ATOM 1030 C CA . THR A 1 129 ? 0.343 -22.162 -0.131 1.00 96.50 129 THR A CA 1
ATOM 1031 C C . THR A 1 129 ? 1.008 -21.697 1.154 1.00 96.50 129 THR A C 1
ATOM 1033 O O . THR A 1 129 ? 2.196 -21.935 1.344 1.00 96.50 129 THR A O 1
ATOM 1036 N N . ALA A 1 130 ? 0.253 -21.043 2.030 1.00 96.75 130 ALA A N 1
ATOM 1037 C CA . ALA A 1 130 ? 0.700 -20.671 3.369 1.00 96.75 130 ALA A CA 1
ATOM 1038 C C . ALA A 1 130 ? -0.395 -20.988 4.395 1.00 96.75 130 ALA A C 1
ATOM 1040 O O . ALA A 1 130 ? -1.585 -20.810 4.114 1.00 96.75 130 ALA A O 1
ATOM 1041 N N . GLU A 1 131 ? 0.010 -21.441 5.577 1.00 96.62 131 GLU A N 1
ATOM 1042 C CA . GLU A 1 131 ? -0.871 -21.783 6.698 1.00 96.62 131 GLU A CA 1
ATOM 1043 C C . GLU A 1 131 ? -1.094 -20.592 7.646 1.00 96.62 131 GLU A C 1
ATOM 1045 O O . GLU A 1 131 ? -2.033 -20.586 8.443 1.00 96.62 131 GLU A O 1
ATOM 1050 N N . SER A 1 132 ? -0.274 -19.543 7.536 1.00 95.69 132 SER A N 1
ATOM 1051 C CA . SER A 1 132 ? -0.403 -18.308 8.315 1.00 95.69 132 SER A CA 1
ATOM 1052 C C . SER A 1 132 ? -0.145 -17.051 7.479 1.00 95.69 132 SER A C 1
ATOM 1054 O O . SER A 1 132 ? 0.357 -17.103 6.353 1.00 95.69 132 SER A O 1
ATOM 1056 N N . ALA A 1 133 ? -0.514 -15.893 8.034 1.00 92.94 133 ALA A N 1
ATOM 1057 C CA . ALA A 1 133 ? -0.218 -14.608 7.406 1.00 92.94 133 ALA A CA 1
ATOM 1058 C C . ALA A 1 133 ? 1.291 -14.319 7.430 1.00 92.94 133 ALA A C 1
ATOM 1060 O O . ALA A 1 133 ? 1.821 -13.771 6.470 1.00 92.94 133 ALA A O 1
ATOM 1061 N N . GLU A 1 134 ? 1.974 -14.720 8.500 1.00 94.88 134 GLU A N 1
ATOM 1062 C CA . GLU A 1 134 ? 3.417 -14.577 8.672 1.00 94.88 134 GLU A CA 1
ATOM 1063 C C . GLU A 1 134 ? 4.181 -15.374 7.606 1.00 94.88 134 GLU A C 1
ATOM 1065 O O . GLU A 1 134 ? 5.009 -14.807 6.898 1.00 94.88 134 GLU A O 1
ATOM 1070 N N . GLU A 1 135 ? 3.818 -16.642 7.392 1.00 96.44 135 GLU A N 1
ATOM 1071 C CA . GLU A 1 135 ? 4.423 -17.480 6.348 1.00 96.44 135 GLU A CA 1
ATOM 1072 C C . GLU A 1 135 ? 4.149 -16.914 4.944 1.00 96.44 135 GLU A C 1
ATOM 1074 O O . GLU A 1 135 ? 5.012 -16.940 4.066 1.00 96.44 135 GLU A O 1
ATOM 1079 N N . CYS A 1 136 ? 2.955 -16.352 4.719 1.00 95.88 136 CYS A N 1
ATOM 1080 C CA . CYS A 1 136 ? 2.633 -15.679 3.462 1.00 95.88 136 CYS A CA 1
ATOM 1081 C C . CYS A 1 136 ? 3.556 -14.476 3.209 1.00 95.88 136 CYS A C 1
ATOM 1083 O O . CYS A 1 136 ? 3.998 -14.270 2.076 1.00 95.88 136 CYS A O 1
ATOM 1085 N N . VAL A 1 137 ? 3.858 -13.686 4.244 1.00 93.94 137 VAL A N 1
ATOM 1086 C CA . VAL A 1 137 ? 4.783 -12.546 4.148 1.00 93.94 137 VAL A CA 1
ATOM 1087 C C . VAL A 1 137 ? 6.199 -13.034 3.855 1.00 93.94 137 VAL A C 1
ATOM 1089 O O . VAL A 1 137 ? 6.830 -12.522 2.937 1.00 93.94 137 VAL A O 1
ATOM 1092 N N . GLU A 1 138 ? 6.677 -14.061 4.556 1.00 94.06 138 GLU A N 1
ATOM 1093 C CA . GLU A 1 138 ? 8.011 -14.636 4.331 1.00 94.06 138 GLU A CA 1
ATOM 1094 C C . GLU A 1 138 ? 8.180 -15.144 2.892 1.00 94.06 138 GLU A C 1
ATOM 1096 O O . GLU A 1 138 ? 9.153 -14.803 2.217 1.00 94.06 138 GLU A O 1
ATOM 1101 N N . LYS A 1 139 ? 7.191 -15.888 2.382 1.00 94.88 139 LYS A N 1
ATOM 1102 C CA . LYS A 1 139 ? 7.196 -16.423 1.012 1.00 94.88 139 LYS A CA 1
ATOM 1103 C C . LYS A 1 139 ? 7.130 -15.341 -0.064 1.00 94.88 139 LYS A C 1
ATOM 1105 O O . LYS A 1 139 ? 7.715 -15.506 -1.131 1.00 94.88 139 LYS A O 1
ATOM 1110 N N . THR A 1 140 ? 6.419 -14.245 0.187 1.00 94.94 140 THR A N 1
ATOM 1111 C CA . THR A 1 140 ? 6.279 -13.153 -0.793 1.00 94.94 140 THR A CA 1
ATOM 1112 C C . THR A 1 140 ? 7.431 -12.153 -0.743 1.00 94.94 140 THR A C 1
ATOM 1114 O O . THR A 1 140 ? 7.740 -11.544 -1.766 1.00 94.94 140 THR A O 1
ATOM 1117 N N . ALA A 1 141 ? 8.121 -12.029 0.397 1.00 93.75 141 ALA A N 1
ATOM 1118 C CA . ALA A 1 141 ? 9.217 -11.082 0.587 1.00 93.75 141 ALA A CA 1
ATOM 1119 C C . ALA A 1 141 ? 10.359 -11.261 -0.423 1.00 93.75 141 ALA A C 1
ATOM 1121 O O . ALA A 1 141 ? 10.937 -10.265 -0.849 1.00 93.75 141 ALA A O 1
ATOM 1122 N N . VAL A 1 142 ? 10.662 -12.495 -0.847 1.00 92.81 142 VAL A N 1
ATOM 1123 C CA . VAL A 1 142 ? 11.721 -12.780 -1.838 1.00 92.81 142 VAL A CA 1
ATOM 1124 C C . VAL A 1 142 ? 11.488 -12.006 -3.137 1.00 92.81 142 VAL A C 1
ATOM 1126 O O . VAL A 1 142 ? 12.394 -11.359 -3.649 1.00 92.81 142 VAL A O 1
ATOM 1129 N N . PHE A 1 143 ? 10.248 -11.983 -3.623 1.00 94.19 143 PHE A N 1
ATOM 1130 C CA . PHE A 1 143 ? 9.883 -11.315 -4.873 1.00 94.19 143 PHE A CA 1
ATOM 1131 C C . PHE A 1 143 ? 9.873 -9.786 -4.773 1.00 94.19 143 PHE A C 1
ATOM 1133 O O . PHE A 1 143 ? 9.847 -9.100 -5.790 1.00 94.19 143 PHE A O 1
ATOM 1140 N N . MET A 1 144 ? 9.891 -9.240 -3.554 1.00 92.06 144 MET A N 1
ATOM 1141 C CA . MET A 1 144 ? 9.954 -7.798 -3.308 1.00 92.06 144 MET A CA 1
ATOM 1142 C C . MET A 1 144 ? 11.391 -7.282 -3.159 1.00 92.06 144 MET A C 1
ATOM 1144 O O . MET A 1 144 ? 11.594 -6.066 -3.092 1.00 92.06 144 MET A O 1
ATOM 1148 N N . GLN A 1 145 ? 12.379 -8.179 -3.105 1.00 91.19 145 GLN A N 1
ATOM 1149 C CA . GLN A 1 145 ? 13.792 -7.822 -3.025 1.00 91.19 145 GLN A CA 1
ATOM 1150 C C . GLN A 1 145 ? 14.309 -7.331 -4.375 1.00 91.19 145 GLN A C 1
ATOM 1152 O O . GLN A 1 145 ? 13.828 -7.735 -5.442 1.00 91.19 145 GLN A O 1
ATOM 1157 N N . ASP A 1 146 ? 15.318 -6.463 -4.315 1.00 90.06 146 ASP A N 1
ATOM 1158 C CA . ASP A 1 146 ? 16.152 -6.131 -5.470 1.00 90.06 146 ASP A CA 1
ATOM 1159 C C . ASP A 1 146 ? 16.664 -7.428 -6.113 1.00 90.06 146 ASP A C 1
ATOM 1161 O O . ASP A 1 146 ? 16.770 -8.448 -5.432 1.00 90.06 146 ASP A O 1
ATOM 1165 N N . ARG A 1 147 ? 16.940 -7.402 -7.421 1.00 92.50 147 ARG A N 1
ATOM 1166 C CA . ARG A 1 147 ? 17.017 -8.555 -8.345 1.00 92.50 147 ARG A CA 1
ATOM 1167 C C . ARG A 1 147 ? 15.665 -9.063 -8.856 1.00 92.50 147 ARG A C 1
ATOM 1169 O O . ARG A 1 147 ? 15.557 -9.290 -10.055 1.00 92.50 147 ARG A O 1
ATOM 1176 N N . TYR A 1 148 ? 14.651 -9.243 -8.004 1.00 94.06 148 TYR A N 1
ATOM 1177 C CA . TYR A 1 148 ? 13.403 -9.922 -8.404 1.00 94.06 148 TYR A CA 1
ATOM 1178 C C . TYR A 1 148 ? 12.267 -8.972 -8.763 1.00 94.06 148 TYR A C 1
ATOM 1180 O O . TYR A 1 148 ? 11.588 -9.176 -9.773 1.00 94.06 148 TYR A O 1
ATOM 1188 N N . TRP A 1 149 ? 12.038 -7.938 -7.948 1.00 94.31 149 TRP A N 1
ATOM 1189 C CA . TRP A 1 149 ? 10.875 -7.068 -8.126 1.00 94.31 149 TRP A CA 1
ATOM 1190 C C . TRP A 1 149 ? 10.815 -6.372 -9.501 1.00 94.31 149 TRP A C 1
ATOM 1192 O O . TRP A 1 149 ? 9.701 -6.263 -10.011 1.00 94.31 149 TRP A O 1
ATOM 1202 N N . PRO A 1 150 ? 11.933 -5.982 -10.165 1.00 94.62 150 PRO A N 1
ATOM 1203 C CA . PRO A 1 150 ? 11.867 -5.362 -11.494 1.00 94.62 150 PRO A CA 1
ATOM 1204 C C . PRO A 1 150 ? 11.272 -6.281 -12.567 1.00 94.62 150 PRO A C 1
ATOM 1206 O O . PRO A 1 150 ? 10.733 -5.804 -13.561 1.00 94.62 150 PRO A O 1
ATOM 1209 N N . PHE A 1 151 ? 11.342 -7.599 -12.355 1.00 95.19 151 PHE A N 1
ATOM 1210 C CA . PHE A 1 151 ? 10.825 -8.610 -13.276 1.00 95.19 151 PHE A CA 1
ATOM 1211 C C . PHE A 1 151 ? 9.584 -9.334 -12.741 1.00 95.19 151 PHE A C 1
ATOM 1213 O O . PHE A 1 151 ? 9.060 -10.243 -13.389 1.00 95.19 151 PHE A O 1
ATOM 1220 N N . THR A 1 152 ? 9.0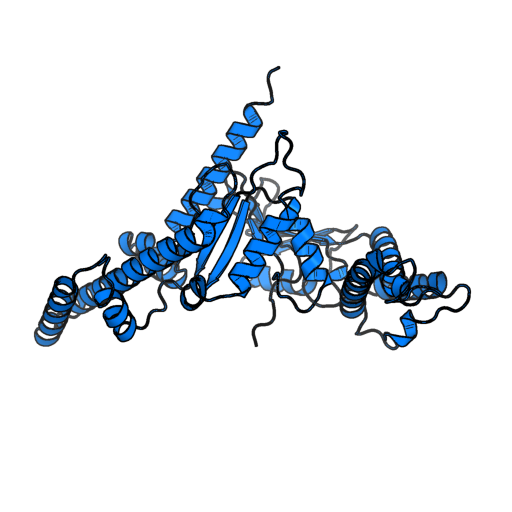91 -8.941 -11.565 1.00 95.50 152 THR A N 1
ATOM 1221 C CA . THR A 1 152 ? 7.867 -9.484 -10.975 1.00 95.50 152 THR A CA 1
ATOM 1222 C C . THR A 1 152 ? 6.701 -8.574 -11.337 1.00 95.50 152 THR A C 1
ATOM 1224 O O . THR A 1 152 ? 6.681 -7.402 -10.976 1.00 95.50 152 THR A O 1
ATOM 1227 N N . LYS A 1 153 ? 5.698 -9.109 -12.036 1.00 93.56 153 LYS A N 1
ATOM 1228 C CA . LYS A 1 153 ? 4.552 -8.317 -12.496 1.00 93.56 153 LYS A CA 1
ATOM 1229 C C . LYS A 1 153 ? 3.575 -8.024 -11.365 1.00 93.56 153 LYS A C 1
ATOM 1231 O O . LYS A 1 153 ? 3.133 -6.889 -11.207 1.00 93.56 153 LYS A O 1
ATOM 1236 N N . ILE A 1 154 ? 3.168 -9.065 -10.637 1.00 95.75 154 ILE A N 1
ATOM 1237 C CA . ILE A 1 154 ? 2.114 -8.968 -9.624 1.00 95.75 154 ILE A CA 1
ATOM 1238 C C . ILE A 1 154 ? 2.121 -10.185 -8.699 1.00 95.75 154 ILE A C 1
ATOM 1240 O O . ILE A 1 154 ? 2.387 -11.311 -9.123 1.00 95.75 154 ILE A O 1
ATOM 1244 N N . ILE A 1 155 ? 1.772 -9.958 -7.436 1.00 97.50 155 ILE A N 1
ATOM 1245 C CA . ILE A 1 155 ? 1.553 -11.003 -6.436 1.00 97.50 155 ILE A CA 1
ATOM 1246 C C . ILE A 1 155 ? 0.049 -11.104 -6.184 1.00 97.50 155 ILE A C 1
ATOM 1248 O O . ILE A 1 155 ? -0.613 -10.097 -5.949 1.00 97.50 155 ILE A O 1
ATOM 1252 N N . ARG A 1 156 ? -0.511 -12.311 -6.216 1.00 97.88 156 ARG A N 1
ATOM 1253 C CA . ARG A 1 156 ? -1.923 -12.582 -5.929 1.00 97.88 156 ARG A CA 1
ATOM 1254 C C . ARG A 1 156 ? -2.030 -13.506 -4.728 1.00 97.88 156 ARG A C 1
ATOM 1256 O O . ARG A 1 156 ? -1.572 -14.644 -4.755 1.00 97.88 156 ARG A O 1
ATOM 1263 N N . VAL A 1 157 ? -2.669 -13.015 -3.678 1.00 97.94 157 VAL A N 1
ATOM 1264 C CA . VAL A 1 157 ? -2.928 -13.733 -2.435 1.00 97.94 157 VAL A CA 1
ATOM 1265 C C . VAL A 1 157 ? -4.412 -14.065 -2.372 1.00 97.94 157 VAL A C 1
ATOM 1267 O O . VAL A 1 157 ? -5.269 -13.187 -2.254 1.00 97.94 157 VAL A O 1
ATOM 1270 N N . TYR A 1 158 ? -4.735 -15.349 -2.430 1.00 97.81 158 TYR A N 1
ATOM 1271 C CA . TYR A 1 158 ? -6.096 -15.849 -2.328 1.00 97.81 158 TYR A CA 1
ATOM 1272 C C . TYR A 1 158 ? -6.363 -16.363 -0.921 1.00 97.81 158 TYR A C 1
ATOM 1274 O O . TYR A 1 158 ? -5.774 -17.349 -0.478 1.00 97.81 158 TYR A O 1
ATOM 1282 N N . LEU A 1 159 ? -7.307 -15.727 -0.233 1.00 96.62 159 LEU A N 1
ATOM 1283 C CA . LEU A 1 159 ? -7.724 -16.116 1.111 1.00 96.62 159 LEU A CA 1
ATOM 1284 C C . LEU A 1 159 ? -9.240 -15.998 1.291 1.00 96.62 159 LEU A C 1
ATOM 1286 O O . LEU A 1 159 ? -9.951 -15.368 0.506 1.00 96.62 159 LEU A O 1
ATOM 1290 N N . ASN A 1 160 ? -9.753 -16.624 2.348 1.00 94.19 160 ASN A N 1
ATOM 1291 C CA . ASN A 1 160 ? -11.147 -16.476 2.743 1.00 94.19 160 ASN A CA 1
ATOM 1292 C C . ASN A 1 160 ? -11.299 -15.280 3.683 1.00 94.19 160 ASN A C 1
ATOM 1294 O O . ASN A 1 160 ? -11.069 -15.390 4.885 1.00 94.19 160 ASN A O 1
ATOM 1298 N N . ALA A 1 161 ? -11.755 -14.149 3.150 1.00 91.62 161 ALA A N 1
ATOM 1299 C CA . ALA A 1 161 ? -12.080 -12.975 3.949 1.00 91.62 161 ALA A CA 1
ATOM 1300 C C . ALA A 1 161 ? -13.475 -12.470 3.595 1.00 91.62 161 ALA A C 1
ATOM 1302 O O . ALA A 1 161 ? -13.840 -12.367 2.428 1.00 91.62 161 ALA A O 1
ATOM 1303 N N . GLN A 1 162 ? -14.264 -12.107 4.611 1.00 90.06 162 GLN A N 1
ATOM 1304 C CA . GLN A 1 162 ? -15.648 -11.680 4.389 1.00 90.06 162 GLN A CA 1
ATOM 1305 C C . GLN A 1 162 ? -15.741 -10.502 3.416 1.00 90.06 162 GLN A C 1
ATOM 1307 O O . GLN A 1 162 ? -16.727 -10.424 2.701 1.00 90.06 162 GLN A O 1
ATOM 1312 N N . VAL A 1 163 ? -14.753 -9.598 3.390 1.00 90.19 163 VAL A N 1
ATOM 1313 C CA . VAL A 1 163 ? -14.726 -8.429 2.489 1.00 90.19 163 VAL A CA 1
ATOM 1314 C C . VAL A 1 163 ? -14.530 -8.804 1.016 1.00 90.19 163 VAL A C 1
ATOM 1316 O O . VAL A 1 163 ? -15.038 -8.113 0.145 1.00 90.19 163 VAL A O 1
ATOM 1319 N N . LEU A 1 164 ? -13.850 -9.920 0.741 1.00 93.25 164 LEU A N 1
ATOM 1320 C CA . LEU A 1 164 ? -13.511 -10.356 -0.616 1.00 93.25 164 LEU A CA 1
ATOM 1321 C C . LEU A 1 164 ? -14.639 -11.182 -1.255 1.00 93.25 164 LEU A C 1
ATOM 1323 O O . LEU A 1 164 ? -14.727 -11.272 -2.476 1.00 93.25 164 LEU A O 1
ATOM 1327 N N . LYS A 1 165 ? -15.550 -11.751 -0.450 1.00 90.69 165 LYS A N 1
ATOM 1328 C CA . LYS A 1 165 ? -16.665 -12.595 -0.926 1.00 90.69 165 LYS A CA 1
ATOM 1329 C C . LYS A 1 165 ? -17.606 -11.914 -1.914 1.00 90.69 165 LYS A C 1
ATOM 1331 O O . LYS A 1 165 ? -18.271 -12.601 -2.679 1.00 90.69 165 LYS A O 1
ATOM 1336 N N . THR A 1 166 ? -17.676 -10.588 -1.897 1.00 88.19 166 THR A N 1
ATOM 1337 C CA . THR A 1 166 ? -18.483 -9.813 -2.845 1.00 88.19 166 THR A CA 1
ATOM 1338 C C . THR A 1 166 ? -17.795 -9.625 -4.201 1.00 88.19 166 THR A C 1
ATOM 1340 O O . THR A 1 166 ? -18.342 -8.951 -5.065 1.00 88.19 166 THR A O 1
ATOM 1343 N N . GLY A 1 167 ? -16.608 -10.206 -4.407 1.00 87.81 167 GLY A N 1
ATOM 1344 C CA . GLY A 1 167 ? -15.817 -10.054 -5.631 1.00 87.81 167 GLY A CA 1
ATOM 1345 C C . GLY A 1 167 ? -14.883 -8.842 -5.623 1.00 87.81 167 GLY A C 1
ATOM 1346 O O . GLY A 1 167 ? -14.280 -8.543 -6.647 1.00 87.81 167 GLY A O 1
ATOM 1347 N N . VAL A 1 168 ? -14.743 -8.149 -4.487 1.00 91.25 168 VAL A N 1
ATOM 1348 C CA . VAL A 1 168 ? -13.751 -7.074 -4.332 1.00 91.25 168 VAL A CA 1
ATOM 1349 C C . VAL A 1 168 ? -12.348 -7.661 -4.405 1.00 91.25 168 VAL A C 1
ATOM 1351 O O . VAL A 1 168 ? -12.049 -8.649 -3.733 1.00 91.25 168 VAL A O 1
ATOM 1354 N N . VAL A 1 169 ? -11.485 -6.997 -5.169 1.00 94.06 169 VAL A N 1
ATOM 1355 C CA . VAL A 1 169 ? -10.036 -7.196 -5.139 1.00 94.06 169 VAL A CA 1
ATOM 1356 C C . VAL A 1 169 ? -9.427 -6.000 -4.420 1.00 94.06 169 VAL A C 1
ATOM 1358 O O . VAL A 1 169 ? -9.677 -4.858 -4.800 1.00 94.06 169 VAL A O 1
ATOM 1361 N N . LEU A 1 170 ? -8.669 -6.254 -3.355 1.00 95.12 170 LEU A N 1
ATOM 1362 C CA . LEU A 1 170 ? -7.909 -5.210 -2.667 1.00 95.12 170 LEU A CA 1
ATOM 1363 C C . LEU A 1 170 ? -6.471 -5.277 -3.164 1.00 95.12 170 LEU A C 1
ATOM 1365 O O . LEU A 1 170 ? -5.862 -6.332 -3.056 1.00 95.12 170 LEU A O 1
ATOM 1369 N N . ALA A 1 171 ? -5.936 -4.186 -3.697 1.00 95.38 171 ALA A N 1
ATOM 1370 C CA . ALA A 1 171 ? -4.546 -4.119 -4.131 1.00 95.38 171 ALA A CA 1
ATOM 1371 C C . ALA A 1 171 ? -3.744 -3.244 -3.165 1.00 95.38 171 ALA A C 1
ATOM 1373 O O . ALA A 1 171 ? -4.134 -2.106 -2.900 1.00 95.38 171 ALA A O 1
ATOM 1374 N N . ASP A 1 172 ? -2.648 -3.787 -2.646 1.00 94.12 172 ASP A N 1
ATOM 1375 C CA . ASP A 1 172 ? -1.609 -3.028 -1.958 1.00 94.12 172 ASP A CA 1
ATOM 1376 C C . ASP A 1 172 ? -0.527 -2.627 -2.966 1.00 94.12 172 ASP A C 1
ATOM 1378 O O . ASP A 1 172 ? -0.105 -3.442 -3.792 1.00 94.12 172 ASP A O 1
ATOM 1382 N N . LEU A 1 173 ? -0.123 -1.359 -2.929 1.00 91.25 173 LEU A N 1
ATOM 1383 C CA . LEU A 1 173 ? 0.723 -0.737 -3.945 1.00 91.25 173 LEU A CA 1
ATOM 1384 C C . LEU A 1 173 ? 1.981 -0.141 -3.309 1.00 91.25 173 LEU A C 1
ATOM 1386 O O . LEU A 1 173 ? 1.911 0.355 -2.181 1.00 91.25 173 LEU A O 1
ATOM 1390 N N . PRO A 1 174 ? 3.109 -0.101 -4.040 1.00 86.88 174 PRO A N 1
ATOM 1391 C CA . PRO A 1 174 ? 4.263 0.688 -3.631 1.00 86.88 174 PRO A CA 1
ATOM 1392 C C . PRO A 1 174 ? 3.896 2.152 -3.363 1.00 86.88 174 PRO A C 1
ATOM 1394 O O . PRO A 1 174 ? 2.997 2.723 -3.991 1.00 86.88 174 PRO A O 1
ATOM 1397 N N . GLY A 1 175 ? 4.606 2.781 -2.427 1.00 81.88 175 GLY A N 1
ATOM 1398 C CA . GLY A 1 175 ? 4.328 4.157 -2.026 1.00 81.88 175 GLY A CA 1
ATOM 1399 C C . GLY A 1 175 ? 4.570 5.161 -3.158 1.00 81.88 175 GLY A C 1
ATOM 1400 O O . GLY A 1 175 ? 5.568 5.092 -3.864 1.00 81.88 175 GLY A O 1
ATOM 1401 N N . LEU A 1 176 ? 3.709 6.175 -3.279 1.00 80.44 176 LEU A N 1
ATOM 1402 C CA . LEU A 1 176 ? 3.889 7.272 -4.250 1.00 80.44 176 LEU A CA 1
ATOM 1403 C C . LEU A 1 176 ? 5.081 8.197 -3.936 1.00 80.44 176 LEU A C 1
ATOM 1405 O O . LEU A 1 176 ? 5.394 9.088 -4.718 1.00 80.44 176 LEU A O 1
ATOM 1409 N N . GLN A 1 177 ? 5.714 8.010 -2.779 1.00 76.31 177 GLN A N 1
ATOM 1410 C CA . GLN A 1 177 ? 6.913 8.729 -2.344 1.00 76.31 177 GLN A CA 1
ATOM 1411 C C . GLN A 1 177 ? 8.137 7.808 -2.258 1.00 76.31 177 GLN A C 1
ATOM 1413 O O . GLN A 1 177 ? 9.085 8.122 -1.540 1.00 76.31 177 GLN A O 1
ATOM 1418 N N . ASP A 1 178 ? 8.090 6.644 -2.912 1.00 81.06 178 ASP A N 1
ATOM 1419 C CA . ASP A 1 178 ? 9.234 5.738 -2.985 1.00 81.06 178 ASP A CA 1
ATOM 1420 C C . ASP A 1 178 ? 10.406 6.431 -3.701 1.00 81.06 178 ASP A C 1
ATOM 1422 O O . ASP A 1 178 ? 10.216 7.205 -4.642 1.00 81.06 178 ASP A O 1
ATOM 1426 N N . THR A 1 179 ? 11.624 6.174 -3.228 1.00 83.44 179 THR A N 1
ATOM 1427 C CA . THR A 1 179 ? 12.849 6.696 -3.842 1.00 83.44 179 THR A CA 1
ATOM 1428 C C . THR A 1 179 ? 13.137 6.026 -5.181 1.00 83.44 179 THR A C 1
ATOM 1430 O O . THR A 1 179 ? 13.786 6.623 -6.033 1.00 83.44 179 THR A O 1
ATOM 1433 N N . ASN A 1 180 ? 12.650 4.801 -5.385 1.00 87.56 180 ASN A N 1
ATOM 1434 C CA . ASN A 1 180 ? 12.746 4.106 -6.654 1.00 87.56 180 ASN A CA 1
ATOM 1435 C C . ASN A 1 180 ? 11.632 4.573 -7.604 1.00 87.56 180 ASN A C 1
ATOM 1437 O O . ASN A 1 180 ? 10.453 4.243 -7.442 1.00 87.56 180 ASN A O 1
ATOM 1441 N N . LEU A 1 181 ? 12.012 5.322 -8.639 1.00 86.50 181 LEU A N 1
ATOM 1442 C CA . LEU A 1 181 ? 11.056 5.947 -9.553 1.00 86.50 181 LEU A CA 1
ATOM 1443 C C . LEU A 1 181 ? 10.299 4.935 -10.425 1.00 86.50 181 LEU A C 1
ATOM 1445 O O . LEU A 1 181 ? 9.170 5.214 -10.837 1.00 86.50 181 LEU A O 1
ATOM 1449 N N . ALA A 1 182 ? 10.868 3.753 -10.676 1.00 86.50 182 ALA A N 1
ATOM 1450 C CA . ALA A 1 182 ? 10.172 2.687 -11.392 1.00 86.50 182 ALA A CA 1
ATOM 1451 C C . ALA A 1 182 ? 9.022 2.096 -10.562 1.00 86.50 182 ALA A C 1
ATOM 1453 O O . ALA A 1 182 ? 7.949 1.845 -11.112 1.00 86.50 182 ALA A O 1
ATOM 1454 N N . ARG A 1 183 ? 9.172 1.982 -9.233 1.00 87.56 183 ARG A N 1
ATOM 1455 C CA . ARG A 1 183 ? 8.054 1.609 -8.343 1.00 87.56 183 ARG A CA 1
ATOM 1456 C C . ARG A 1 183 ? 6.948 2.658 -8.355 1.00 87.56 183 ARG A C 1
ATOM 1458 O O . ARG A 1 183 ? 5.775 2.308 -8.453 1.00 87.56 183 ARG A O 1
ATOM 1465 N N . VAL A 1 184 ? 7.310 3.943 -8.331 1.00 86.00 184 VAL A N 1
ATOM 1466 C CA . VAL A 1 184 ? 6.337 5.047 -8.429 1.00 86.00 184 VAL A CA 1
ATOM 1467 C C . VAL A 1 184 ? 5.572 4.993 -9.758 1.00 86.00 184 VAL A C 1
ATOM 1469 O O . VAL A 1 184 ? 4.349 5.153 -9.766 1.00 86.00 184 VAL A O 1
ATOM 1472 N N . ARG A 1 185 ? 6.259 4.721 -10.879 1.00 85.62 185 ARG A N 1
ATOM 1473 C CA . ARG A 1 185 ? 5.625 4.518 -12.194 1.00 85.62 185 ARG A CA 1
ATOM 1474 C C . ARG A 1 185 ? 4.661 3.330 -12.174 1.00 85.62 185 ARG A C 1
ATOM 1476 O O . ARG A 1 185 ? 3.503 3.504 -12.538 1.00 85.62 185 ARG A O 1
ATOM 1483 N N . ALA A 1 186 ? 5.096 2.174 -11.673 1.00 87.00 186 ALA A N 1
ATOM 1484 C CA . ALA A 1 186 ? 4.256 0.980 -11.582 1.00 87.00 186 ALA A CA 1
ATOM 1485 C C . ALA A 1 186 ? 2.985 1.223 -10.746 1.00 87.00 186 ALA A C 1
ATOM 1487 O O . ALA A 1 186 ? 1.890 0.824 -11.149 1.00 87.00 186 ALA A O 1
ATOM 1488 N N . THR A 1 187 ? 3.102 1.937 -9.619 1.00 88.25 187 THR A N 1
ATOM 1489 C CA . THR A 1 187 ? 1.947 2.374 -8.823 1.00 88.25 187 THR A CA 1
ATOM 1490 C C . THR A 1 187 ? 1.013 3.255 -9.648 1.00 88.25 187 THR A C 1
ATOM 1492 O O . THR A 1 187 ? -0.192 3.010 -9.659 1.00 88.25 187 THR A O 1
ATOM 1495 N N . HIS A 1 188 ? 1.534 4.252 -10.368 1.00 85.06 188 HIS A N 1
ATOM 1496 C CA . HIS A 1 188 ? 0.714 5.107 -11.229 1.00 85.06 188 HIS A CA 1
ATOM 1497 C C . HIS A 1 188 ? -0.048 4.320 -12.301 1.00 85.06 188 HIS A C 1
ATOM 1499 O O . HIS A 1 188 ? -1.258 4.504 -12.427 1.00 85.06 188 HIS A O 1
ATOM 1505 N N . ASP A 1 189 ? 0.622 3.415 -13.011 1.00 85.50 189 ASP A N 1
ATOM 1506 C CA . ASP A 1 189 ? 0.015 2.614 -14.081 1.00 85.50 189 ASP A CA 1
ATOM 1507 C C . ASP A 1 189 ? -1.047 1.644 -13.540 1.00 85.50 189 ASP A C 1
ATOM 1509 O O . ASP A 1 189 ? -2.028 1.304 -14.210 1.00 85.50 189 ASP A O 1
ATOM 1513 N N . TYR A 1 190 ? -0.878 1.181 -12.300 1.00 89.56 190 TYR A N 1
ATOM 1514 C CA . TYR A 1 190 ? -1.882 0.362 -11.637 1.00 89.56 190 TYR A CA 1
ATOM 1515 C C . TYR A 1 190 ? -3.109 1.176 -11.206 1.00 89.56 190 TYR A C 1
ATOM 1517 O O . TYR A 1 190 ? -4.236 0.720 -11.396 1.00 89.56 190 TYR A O 1
ATOM 1525 N N . LEU A 1 191 ? -2.915 2.394 -10.685 1.00 86.69 191 LEU A N 1
ATOM 1526 C CA . LEU A 1 191 ? -4.014 3.268 -10.256 1.00 86.69 191 LEU A CA 1
ATOM 1527 C C . LEU A 1 191 ? -4.986 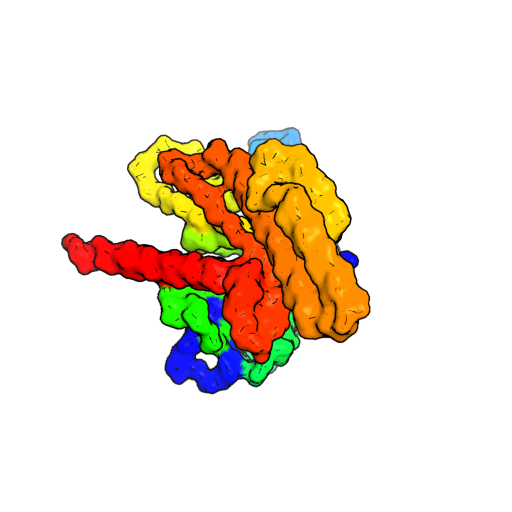3.587 -11.405 1.00 86.69 191 LEU A C 1
ATOM 1529 O O . LEU A 1 191 ? -6.190 3.597 -11.158 1.00 86.69 191 LEU A O 1
ATOM 1533 N N . LEU A 1 192 ? -4.488 3.721 -12.646 1.00 82.12 192 LEU A N 1
ATOM 1534 C CA . LEU A 1 192 ? -5.298 3.942 -13.863 1.00 82.12 192 LEU A CA 1
ATOM 1535 C C . LEU A 1 192 ? -6.357 2.857 -14.105 1.00 82.12 192 LEU A C 1
ATOM 1537 O O . LEU A 1 192 ? -7.354 3.098 -14.780 1.00 82.12 192 LEU A O 1
ATOM 1541 N N . ARG A 1 193 ? -6.156 1.661 -13.545 1.00 84.00 193 ARG A N 1
ATOM 1542 C CA . ARG A 1 193 ? -7.058 0.509 -13.681 1.00 84.00 193 ARG A CA 1
ATOM 1543 C C . ARG A 1 193 ? -7.967 0.317 -12.464 1.00 84.00 193 ARG A C 1
ATOM 1545 O O . ARG A 1 193 ? -8.828 -0.562 -12.474 1.00 84.00 193 ARG A O 1
ATOM 1552 N N . CYS A 1 194 ? -7.788 1.108 -11.405 1.00 85.75 194 CYS A N 1
ATOM 1553 C CA . CYS A 1 194 ? -8.551 0.985 -10.169 1.00 85.75 194 CYS A CA 1
ATOM 1554 C C . CYS A 1 194 ? -9.920 1.663 -10.280 1.00 85.75 194 CYS A C 1
ATOM 1556 O O . CYS A 1 194 ? -10.037 2.819 -10.673 1.00 85.75 194 CYS A O 1
ATOM 1558 N N . ASN A 1 195 ? -10.972 0.984 -9.815 1.00 82.69 195 ASN A N 1
ATOM 1559 C CA . ASN A 1 195 ? -12.305 1.596 -9.739 1.00 82.69 195 ASN A CA 1
ATOM 1560 C C . ASN A 1 195 ? -12.434 2.590 -8.575 1.00 82.69 195 ASN A C 1
ATOM 1562 O O . ASN A 1 195 ? -13.228 3.527 -8.635 1.00 82.69 195 ASN A O 1
ATOM 1566 N N . HIS A 1 196 ? -11.713 2.331 -7.485 1.00 86.25 196 HIS A N 1
ATOM 1567 C CA . HIS A 1 196 ? -11.696 3.162 -6.289 1.00 86.25 196 HIS A CA 1
ATOM 1568 C C . HIS A 1 196 ? -10.300 3.147 -5.680 1.00 86.25 196 HIS A C 1
ATOM 1570 O O . HIS A 1 196 ? -9.619 2.121 -5.719 1.00 86.25 196 HIS A O 1
ATOM 1576 N N . ILE A 1 197 ? -9.903 4.263 -5.078 1.00 87.50 197 ILE A N 1
ATOM 1577 C CA . ILE A 1 197 ? -8.577 4.426 -4.481 1.00 87.50 197 ILE A CA 1
ATOM 1578 C C . ILE A 1 197 ? -8.733 4.817 -3.016 1.00 87.50 197 ILE A C 1
ATOM 1580 O O . ILE A 1 197 ? -9.420 5.786 -2.685 1.00 87.50 197 ILE A O 1
ATOM 1584 N N . PHE A 1 198 ? -8.065 4.070 -2.138 1.00 90.50 198 PHE A N 1
ATOM 1585 C CA . PHE A 1 198 ? -7.899 4.444 -0.740 1.00 90.50 198 PHE A CA 1
ATOM 1586 C C . PHE A 1 198 ? -6.557 5.137 -0.554 1.00 90.50 198 PHE A C 1
ATOM 1588 O O . PHE A 1 198 ? -5.516 4.554 -0.845 1.00 90.50 198 PHE A O 1
ATOM 1595 N N . VAL A 1 199 ? -6.570 6.351 -0.010 1.00 88.00 199 VAL A N 1
ATOM 1596 C CA . VAL A 1 199 ? -5.345 7.014 0.437 1.00 88.00 199 VAL A CA 1
ATOM 1597 C C . VAL A 1 199 ? -5.233 6.870 1.946 1.00 88.00 199 VAL A C 1
ATOM 1599 O O . VAL A 1 199 ? -6.083 7.351 2.698 1.00 88.00 199 VAL A O 1
ATOM 1602 N N . VAL A 1 200 ? -4.201 6.159 2.390 1.00 89.88 200 VAL A N 1
ATOM 1603 C CA . VAL A 1 200 ? -4.019 5.775 3.792 1.00 89.88 200 VAL A CA 1
ATOM 1604 C C . VAL A 1 200 ? -2.994 6.696 4.448 1.00 89.88 200 VAL A C 1
ATOM 1606 O O . VAL A 1 200 ? -1.883 6.844 3.949 1.00 89.88 200 VAL A O 1
ATOM 1609 N N . ALA A 1 201 ? -3.347 7.309 5.578 1.00 89.50 201 ALA A N 1
ATOM 1610 C CA . ALA A 1 201 ? -2.453 8.192 6.327 1.00 89.50 201 ALA A CA 1
ATOM 1611 C C . ALA A 1 201 ? -2.649 8.059 7.841 1.00 89.50 201 ALA A C 1
ATOM 1613 O O . ALA A 1 201 ? -3.726 7.710 8.322 1.00 89.50 201 ALA A O 1
ATOM 1614 N N . ASN A 1 202 ? -1.624 8.389 8.629 1.00 91.62 202 ASN A N 1
ATOM 1615 C CA . ASN A 1 202 ? -1.771 8.492 10.080 1.00 91.62 202 ASN A CA 1
ATOM 1616 C C . ASN A 1 202 ? -2.668 9.693 10.426 1.00 91.62 202 ASN A C 1
ATOM 1618 O O . ASN A 1 202 ? -2.419 10.809 9.966 1.00 91.62 202 ASN A O 1
ATOM 1622 N N . ILE A 1 203 ? -3.673 9.488 11.284 1.00 91.56 203 ILE A N 1
ATOM 1623 C CA . ILE A 1 203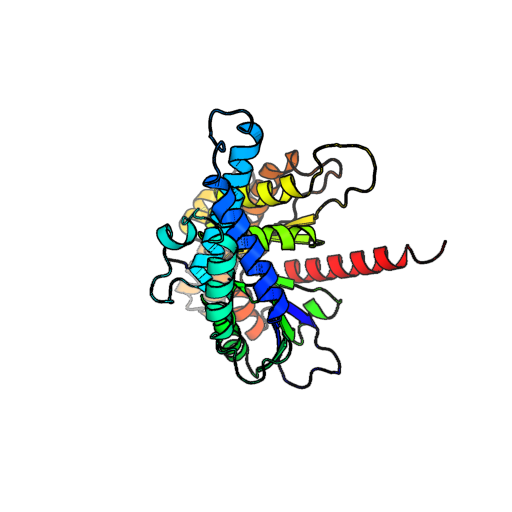 ? -4.615 10.542 11.681 1.00 91.56 203 ILE A CA 1
ATOM 1624 C C . ILE A 1 203 ? -3.927 11.793 12.247 1.00 91.56 203 ILE A C 1
ATOM 1626 O O . ILE A 1 203 ? -4.412 12.901 12.041 1.00 91.56 203 ILE A O 1
ATOM 1630 N N . SER A 1 204 ? -2.789 11.631 12.933 1.00 86.81 204 SER A N 1
ATOM 1631 C CA . SER A 1 204 ? -2.047 12.747 13.538 1.00 86.81 204 SER A CA 1
ATOM 1632 C C . SER A 1 204 ? -1.496 13.726 12.502 1.00 86.81 204 SER A C 1
ATOM 1634 O O . SER A 1 204 ? -1.299 14.896 12.816 1.00 86.81 204 SER A O 1
ATOM 1636 N N . ARG A 1 205 ? -1.276 13.257 11.269 1.00 81.69 205 ARG A N 1
ATOM 1637 C CA . ARG A 1 205 ? -0.746 14.049 10.157 1.00 81.69 205 ARG A CA 1
ATOM 1638 C C . ARG A 1 205 ? -1.795 14.347 9.094 1.00 81.69 205 ARG A C 1
ATOM 1640 O O . ARG A 1 205 ? -1.590 15.253 8.309 1.00 81.69 205 ARG A O 1
ATOM 1647 N N . ALA A 1 206 ? -2.943 13.673 9.098 1.00 82.69 206 ALA A N 1
ATOM 1648 C CA . ALA A 1 206 ? -3.918 13.726 8.007 1.00 82.69 206 ALA A CA 1
ATOM 1649 C C . ALA A 1 206 ? -4.301 15.147 7.531 1.00 82.69 206 ALA A C 1
ATOM 1651 O O . ALA A 1 206 ? -4.475 15.358 6.340 1.00 82.69 206 ALA A O 1
ATOM 1652 N N . ILE A 1 207 ? -4.390 16.146 8.417 1.00 79.19 207 ILE A N 1
ATOM 1653 C CA . ILE A 1 207 ? -4.719 17.530 8.016 1.00 79.19 207 ILE A CA 1
ATOM 1654 C C . ILE A 1 207 ? -3.491 18.286 7.473 1.00 79.19 207 ILE A C 1
ATOM 1656 O O . ILE A 1 207 ? -3.603 19.102 6.553 1.00 79.19 207 ILE A O 1
ATOM 1660 N N . THR A 1 208 ? -2.315 18.057 8.051 1.00 74.50 208 THR A N 1
ATOM 1661 C CA . THR A 1 208 ? -1.087 18.822 7.782 1.00 74.50 208 THR A CA 1
ATOM 1662 C C . THR A 1 208 ? -0.183 18.166 6.745 1.00 74.50 208 THR A C 1
ATOM 1664 O O . THR A 1 208 ? 0.720 18.821 6.236 1.00 74.50 208 THR A O 1
ATOM 1667 N N . ASP A 1 209 ? -0.426 16.904 6.400 1.00 70.00 209 ASP A N 1
ATOM 1668 C CA . ASP A 1 209 ? 0.478 16.128 5.567 1.00 70.00 209 ASP A CA 1
ATOM 1669 C C . ASP A 1 209 ? 0.447 16.602 4.112 1.00 70.00 209 ASP A C 1
ATOM 1671 O O . ASP A 1 209 ? -0.542 16.443 3.387 1.00 70.00 209 ASP A O 1
ATOM 1675 N N . GLN A 1 210 ? 1.558 17.190 3.674 1.00 67.75 210 GLN A N 1
ATOM 1676 C CA . GLN A 1 210 ? 1.743 17.557 2.279 1.00 67.75 210 GLN A CA 1
ATOM 1677 C C . GLN A 1 210 ? 1.828 16.310 1.391 1.00 67.75 210 GLN A C 1
ATOM 1679 O O . GLN A 1 210 ? 1.379 16.365 0.252 1.00 67.75 210 GLN A O 1
ATOM 1684 N N . SER A 1 211 ? 2.307 15.167 1.906 1.00 68.25 211 SER A N 1
ATOM 1685 C CA . SER A 1 211 ? 2.343 13.911 1.144 1.00 68.25 211 SER A CA 1
ATOM 1686 C C . SER A 1 211 ? 0.947 13.422 0.774 1.00 68.25 211 SER A C 1
ATOM 1688 O O . SER A 1 211 ? 0.731 12.979 -0.353 1.00 68.25 211 SER A O 1
ATOM 1690 N N . LEU A 1 212 ? -0.020 13.567 1.688 1.00 71.44 212 LEU A N 1
ATOM 1691 C CA . LEU A 1 212 ? -1.418 13.222 1.451 1.00 71.44 212 LEU A CA 1
ATOM 1692 C C . LEU A 1 212 ? -2.007 14.121 0.361 1.00 71.44 212 LEU A C 1
ATOM 1694 O O . LEU A 1 212 ? -2.659 13.632 -0.560 1.00 71.44 212 LEU A O 1
ATOM 1698 N N . ARG A 1 213 ? -1.729 15.432 0.428 1.00 70.62 213 ARG A N 1
ATOM 1699 C CA . ARG A 1 213 ? -2.122 16.396 -0.612 1.00 70.62 213 ARG A CA 1
ATOM 1700 C C . ARG A 1 213 ? -1.526 16.051 -1.966 1.00 70.62 213 ARG A C 1
ATOM 1702 O O . ARG A 1 213 ? -2.277 15.997 -2.936 1.00 70.62 213 ARG A O 1
ATOM 1709 N N . SER A 1 214 ? -0.224 15.793 -2.022 1.00 70.75 214 SER A N 1
ATOM 1710 C CA . SER A 1 214 ? 0.478 15.447 -3.256 1.00 70.75 214 SER A CA 1
ATOM 1711 C C . SER A 1 214 ? -0.003 14.121 -3.836 1.00 70.75 214 SER A C 1
ATOM 1713 O O . SER A 1 214 ? -0.228 14.052 -5.035 1.00 70.75 214 SER A O 1
ATOM 1715 N N . SER A 1 215 ? -0.232 13.102 -3.003 1.00 70.94 215 SER A N 1
ATOM 1716 C CA . SER A 1 215 ? -0.751 11.796 -3.433 1.00 70.94 215 SER A CA 1
ATOM 1717 C C . SER A 1 215 ? -2.172 11.907 -3.977 1.00 70.94 215 SER A C 1
ATOM 1719 O O . SER A 1 215 ? -2.488 11.357 -5.024 1.00 70.94 215 SER A O 1
ATOM 1721 N N . LEU A 1 216 ? -3.038 12.666 -3.301 1.00 71.06 216 LEU A N 1
ATOM 1722 C CA . LEU A 1 216 ? -4.392 12.922 -3.788 1.00 71.06 216 LEU A CA 1
ATOM 1723 C C . LEU A 1 216 ? -4.376 13.710 -5.100 1.00 71.06 216 LEU A C 1
ATOM 1725 O O . LEU A 1 216 ? -5.116 13.374 -6.016 1.00 71.06 216 LEU A O 1
ATOM 1729 N N . PHE A 1 217 ? -3.522 14.728 -5.216 1.00 69.19 217 PHE A N 1
ATOM 1730 C CA . PHE A 1 217 ? -3.400 15.502 -6.448 1.00 69.19 217 PHE A CA 1
ATOM 1731 C C . PHE A 1 217 ? -2.820 14.672 -7.595 1.00 69.19 217 PHE A C 1
ATOM 1733 O O . PHE A 1 217 ? -3.354 14.715 -8.692 1.00 69.19 217 PHE A O 1
ATOM 1740 N N . SER A 1 218 ? -1.773 13.882 -7.356 1.00 68.88 218 SER A N 1
ATOM 1741 C CA . SER A 1 218 ? -1.157 13.050 -8.394 1.00 68.88 218 SER A CA 1
ATOM 1742 C C . SER A 1 218 ? -2.111 11.973 -8.911 1.00 68.88 218 SER A C 1
ATOM 1744 O O . SER A 1 218 ? -2.106 11.677 -10.105 1.00 68.88 218 SER A O 1
ATOM 1746 N N . VAL A 1 219 ? -2.965 11.434 -8.036 1.00 68.44 219 VAL A N 1
ATOM 1747 C CA . VAL A 1 219 ? -4.066 10.548 -8.418 1.00 68.44 219 VAL A CA 1
ATOM 1748 C C . VAL A 1 219 ? -5.098 11.316 -9.244 1.00 68.44 219 VAL A C 1
ATOM 1750 O O . VAL A 1 219 ? -5.394 10.907 -10.357 1.00 68.44 219 VAL A O 1
ATOM 1753 N N . VAL A 1 220 ? -5.623 12.442 -8.758 1.00 66.62 220 VAL A N 1
ATOM 1754 C CA . VAL A 1 220 ? -6.686 13.184 -9.462 1.00 66.62 220 VAL A CA 1
ATOM 1755 C C . VAL A 1 220 ? -6.217 13.696 -10.829 1.00 66.62 220 VAL A C 1
ATOM 1757 O O . VAL A 1 220 ? -6.872 13.434 -11.832 1.00 66.62 220 VAL A O 1
ATOM 1760 N N . SER A 1 221 ? -5.062 14.357 -10.903 1.00 65.56 221 SER A N 1
ATOM 1761 C CA . SER A 1 221 ? -4.579 15.024 -12.120 1.00 65.56 221 SER A CA 1
ATOM 1762 C C . SER A 1 221 ? -4.224 14.073 -13.265 1.00 65.56 221 SER A C 1
ATOM 1764 O O . SER A 1 221 ? -4.166 14.507 -14.406 1.00 65.56 221 SER A O 1
ATOM 1766 N N . ARG A 1 222 ? -3.973 12.787 -12.989 1.00 62.81 222 ARG A N 1
ATOM 1767 C CA . ARG A 1 222 ? -3.692 11.782 -14.032 1.00 62.81 222 ARG A CA 1
ATOM 1768 C C . ARG A 1 222 ? -4.935 11.066 -14.558 1.00 62.81 222 ARG A C 1
ATOM 1770 O O . ARG A 1 222 ? -4.856 10.432 -15.600 1.00 62.81 222 ARG A O 1
ATOM 1777 N N . HIS A 1 223 ? -6.050 11.137 -13.834 1.00 55.59 223 HIS A N 1
ATOM 1778 C CA . HIS A 1 223 ? -7.287 10.428 -14.183 1.00 55.59 223 HIS A CA 1
ATOM 1779 C C . HIS A 1 223 ? -8.414 11.368 -14.615 1.00 55.59 223 HIS A C 1
ATOM 1781 O O . HIS A 1 223 ? -9.479 10.905 -15.011 1.00 55.59 223 HIS A O 1
ATOM 1787 N N . VAL A 1 224 ? -8.193 12.680 -14.538 1.00 52.28 224 VAL A N 1
ATOM 1788 C CA . VAL A 1 224 ? -9.056 13.687 -15.151 1.00 52.28 224 VAL A CA 1
ATOM 1789 C C . VAL A 1 224 ? -8.406 14.071 -16.483 1.00 52.28 224 VAL A C 1
ATOM 1791 O O . VAL A 1 224 ? -7.335 14.679 -16.453 1.00 52.28 224 VAL A O 1
ATOM 1794 N N . PRO A 1 225 ? -8.986 13.704 -17.642 1.00 45.09 225 PRO A N 1
ATOM 1795 C CA . PRO A 1 225 ? -8.524 14.211 -18.930 1.00 45.09 225 PRO A CA 1
ATOM 1796 C C . PRO A 1 225 ? -8.520 15.744 -18.908 1.00 45.09 225 PRO A C 1
ATOM 1798 O O . PRO A 1 225 ? -9.451 16.350 -18.378 1.00 45.09 225 PRO A O 1
ATOM 1801 N N . MET A 1 226 ? -7.485 16.373 -19.473 1.00 43.06 226 MET A N 1
ATOM 1802 C CA . MET A 1 226 ? -7.375 17.840 -19.563 1.00 43.06 226 MET A CA 1
ATOM 1803 C C . MET A 1 226 ? -8.449 18.496 -20.450 1.00 43.06 226 MET A C 1
ATOM 1805 O O . MET A 1 226 ? -8.495 19.719 -20.531 1.00 43.06 226 MET A O 1
ATOM 1809 N N . GLU A 1 227 ? -9.341 17.720 -21.062 1.00 41.31 227 GLU A N 1
ATOM 1810 C CA . GLU A 1 227 ? -10.413 18.210 -21.923 1.00 41.31 227 GLU A CA 1
ATOM 1811 C C . GLU A 1 227 ? -11.758 17.753 -21.348 1.00 41.31 227 GLU A C 1
ATOM 1813 O O . GLU A 1 227 ? -12.131 16.579 -21.382 1.00 41.31 227 GLU A O 1
ATOM 1818 N N . TRP A 1 228 ? -12.470 18.699 -20.735 1.00 47.16 228 TRP A N 1
ATOM 1819 C CA . TRP A 1 228 ? -13.871 18.543 -20.362 1.00 47.16 228 TRP A CA 1
ATOM 1820 C C . TRP A 1 228 ? -14.741 18.613 -21.619 1.00 47.16 228 TRP A C 1
ATOM 1822 O O . TRP A 1 228 ? -15.299 19.662 -21.918 1.00 47.16 228 TRP A O 1
ATOM 1832 N N . GLU A 1 229 ? -14.896 17.492 -22.319 1.00 36.50 229 GLU A N 1
ATOM 1833 C CA . GLU A 1 229 ? -16.000 17.300 -23.265 1.00 36.50 229 GLU A CA 1
ATOM 1834 C C . GLU A 1 229 ? -16.727 15.976 -22.972 1.00 36.50 229 GLU A C 1
ATOM 1836 O O . GLU A 1 229 ? -16.290 14.884 -23.325 1.00 36.50 229 GLU A O 1
ATOM 1841 N N . ASP A 1 230 ? -17.817 16.105 -22.207 1.00 40.72 230 ASP A N 1
ATOM 1842 C CA . ASP A 1 230 ? -19.124 15.428 -22.301 1.00 40.72 230 ASP A CA 1
ATOM 1843 C C . ASP A 1 230 ? -19.258 13.928 -22.632 1.00 40.72 230 ASP A C 1
ATOM 1845 O O . ASP A 1 230 ? -20.359 13.456 -22.912 1.00 40.72 230 ASP A O 1
ATOM 1849 N N . SER A 1 231 ? -18.219 13.104 -22.509 1.00 35.59 231 SER A N 1
ATOM 1850 C CA . SER A 1 231 ? -18.357 11.654 -22.698 1.00 35.59 231 SER A CA 1
ATOM 1851 C C . SER A 1 231 ? -17.660 10.843 -21.609 1.00 35.59 231 SER A C 1
ATOM 1853 O O . SER A 1 231 ? -16.455 10.630 -21.618 1.00 35.59 231 SER A O 1
ATOM 1855 N N . ALA A 1 232 ? -18.471 10.341 -20.672 1.00 39.12 232 ALA A N 1
ATOM 1856 C CA . ALA A 1 232 ? -18.198 9.155 -19.855 1.00 39.12 232 ALA A CA 1
ATOM 1857 C C . ALA A 1 232 ? -16.853 9.110 -19.094 1.00 39.12 232 ALA A C 1
ATOM 1859 O O . ALA A 1 232 ? -16.304 8.027 -18.880 1.00 39.12 232 ALA A O 1
ATOM 1860 N N . ALA A 1 233 ? -16.347 10.249 -18.610 1.00 41.19 233 ALA A N 1
ATOM 1861 C CA . ALA A 1 233 ? -15.261 10.255 -17.635 1.00 41.19 233 ALA A CA 1
ATOM 1862 C C . ALA A 1 233 ? -15.735 9.517 -16.371 1.00 41.19 233 ALA A C 1
ATOM 1864 O O . ALA A 1 233 ? -16.532 10.040 -15.588 1.00 41.19 233 ALA A O 1
ATOM 1865 N N . GLN A 1 234 ? -15.295 8.269 -16.183 1.00 48.16 234 GLN A N 1
ATOM 1866 C CA . GLN A 1 234 ? -15.526 7.537 -14.942 1.00 48.16 234 GLN A CA 1
ATOM 1867 C C . GLN A 1 234 ? -14.950 8.373 -13.800 1.00 48.16 234 GLN A C 1
ATOM 1869 O O . GLN A 1 234 ? -13.738 8.468 -13.634 1.00 48.16 234 GLN A O 1
ATOM 1874 N N . SER A 1 235 ? -15.827 9.010 -13.021 1.00 54.41 235 SER A N 1
ATOM 1875 C CA . SER A 1 235 ? -15.431 9.794 -11.859 1.00 54.41 235 SER A CA 1
ATOM 1876 C C . SER A 1 235 ? -14.695 8.869 -10.895 1.00 54.41 235 SER A C 1
ATOM 1878 O O . SER A 1 235 ? -15.307 7.988 -10.281 1.00 54.41 235 SER A O 1
ATOM 1880 N N . LEU A 1 236 ? -13.383 9.027 -10.791 1.00 60.53 236 LEU A N 1
ATOM 1881 C CA . LEU A 1 236 ? -12.585 8.166 -9.945 1.00 60.53 236 LEU A CA 1
ATOM 1882 C C . LEU A 1 236 ? -12.957 8.412 -8.480 1.00 60.53 236 LEU A C 1
ATOM 1884 O O . LEU A 1 236 ? -12.925 9.543 -7.992 1.00 60.53 236 LEU A O 1
ATOM 1888 N N . LYS A 1 237 ? -13.366 7.352 -7.780 1.00 77.81 237 LYS A N 1
ATOM 1889 C CA . LYS A 1 237 ? -13.869 7.452 -6.407 1.00 77.81 237 LYS A CA 1
ATOM 1890 C C . LYS A 1 237 ? -12.726 7.289 -5.414 1.00 77.81 237 LYS A C 1
ATOM 1892 O O . LYS A 1 237 ? -12.191 6.195 -5.233 1.00 77.81 237 LYS A O 1
ATOM 1897 N N . ILE A 1 238 ? -12.361 8.391 -4.770 1.00 82.25 238 ILE A N 1
ATOM 1898 C CA . ILE A 1 238 ? -11.281 8.440 -3.786 1.00 82.25 238 ILE A CA 1
ATOM 1899 C C . ILE A 1 238 ? -11.869 8.478 -2.376 1.00 82.25 238 ILE A C 1
ATOM 1901 O O . ILE A 1 238 ? -12.785 9.251 -2.100 1.00 82.25 238 ILE A O 1
ATOM 1905 N N . ALA A 1 239 ? -11.299 7.684 -1.474 1.00 89.06 239 ALA A N 1
ATOM 1906 C CA . ALA A 1 239 ? -11.596 7.719 -0.049 1.00 89.06 239 ALA A CA 1
ATOM 1907 C C . ALA A 1 239 ? -10.300 7.816 0.768 1.00 89.06 239 ALA A C 1
ATOM 1909 O O . ALA A 1 239 ? -9.264 7.270 0.389 1.00 89.06 239 ALA A O 1
ATOM 1910 N N . VAL A 1 240 ? -10.350 8.494 1.912 1.00 90.56 240 VAL A N 1
ATOM 1911 C CA . VAL A 1 240 ? -9.206 8.642 2.821 1.00 90.56 240 VAL A CA 1
ATOM 1912 C C . VAL A 1 240 ? -9.388 7.743 4.037 1.00 90.56 240 VAL A C 1
ATOM 1914 O O . VAL A 1 240 ? -10.429 7.762 4.692 1.00 90.56 240 VAL A O 1
ATOM 1917 N N . VAL A 1 241 ? -8.355 6.977 4.380 1.00 94.50 241 VAL A N 1
ATOM 1918 C CA . VAL A 1 241 ? -8.325 6.136 5.580 1.00 94.50 241 VAL A CA 1
ATOM 1919 C C . VAL A 1 241 ? -7.299 6.701 6.557 1.00 94.50 241 VAL A C 1
ATOM 1921 O O . VAL A 1 241 ? -6.093 6.630 6.334 1.00 94.50 241 VAL A O 1
ATOM 1924 N N . CYS A 1 242 ? -7.778 7.254 7.668 1.00 95.12 242 CYS A N 1
ATOM 1925 C CA . CYS A 1 242 ? -6.942 7.771 8.744 1.00 95.12 242 CYS A CA 1
ATOM 1926 C C . CYS A 1 242 ? -6.676 6.672 9.782 1.00 95.12 242 CYS A C 1
ATOM 1928 O O . CYS A 1 242 ? -7.532 6.381 10.617 1.00 95.12 242 CYS A O 1
ATOM 1930 N N . THR A 1 243 ? -5.496 6.059 9.753 1.00 95.25 243 THR A N 1
ATOM 1931 C CA . THR A 1 243 ? -5.111 4.983 10.678 1.00 95.25 243 THR A CA 1
ATOM 1932 C C . THR A 1 243 ? -4.655 5.519 12.032 1.00 95.25 243 THR A C 1
ATOM 1934 O O . THR A 1 243 ? -4.326 6.703 12.158 1.00 95.25 243 THR A O 1
ATOM 1937 N N . LYS A 1 244 ? -4.526 4.620 13.020 1.00 95.19 244 LYS A N 1
ATOM 1938 C CA . LYS A 1 244 ? -4.054 4.927 14.383 1.00 95.19 244 LYS A CA 1
ATOM 1939 C C . LYS A 1 244 ? -4.969 5.932 15.090 1.00 95.19 244 LYS A C 1
ATOM 1941 O O . LYS A 1 244 ? -4.516 6.804 15.832 1.00 95.19 244 LYS A O 1
ATOM 1946 N N . SER A 1 245 ? -6.278 5.833 14.842 1.00 94.00 245 SER A N 1
ATOM 1947 C CA . SER A 1 245 ? -7.270 6.750 15.411 1.00 94.00 245 SER A CA 1
ATOM 1948 C C . SER A 1 245 ? -7.331 6.711 16.940 1.00 94.00 245 SER A C 1
ATOM 1950 O O . SER A 1 245 ? -7.820 7.655 17.549 1.00 94.00 245 SER A O 1
ATOM 1952 N N . GLU A 1 246 ? -6.810 5.663 17.568 1.00 92.94 246 GLU A N 1
ATOM 1953 C CA . GLU A 1 246 ? -6.661 5.529 19.015 1.00 92.94 246 GLU A CA 1
ATOM 1954 C C . GLU A 1 246 ? -5.442 6.255 19.596 1.00 92.94 246 GLU A C 1
ATOM 1956 O O . GLU A 1 246 ? -5.428 6.549 20.787 1.00 92.94 246 GLU A O 1
ATOM 1961 N N . GLU A 1 247 ? -4.411 6.544 18.793 1.00 91.81 247 GLU A N 1
ATOM 1962 C CA . GLU A 1 247 ? -3.183 7.179 19.283 1.00 91.81 247 GLU A CA 1
ATOM 1963 C C . GLU A 1 247 ? -3.462 8.662 19.547 1.00 91.81 247 GLU A C 1
ATOM 1965 O O . GLU A 1 247 ? -3.399 9.495 18.640 1.00 91.81 247 GLU A O 1
ATOM 1970 N N . ILE A 1 248 ? -3.846 8.998 20.779 1.00 86.44 248 ILE A N 1
ATOM 1971 C CA . ILE A 1 248 ? -4.229 10.350 21.189 1.00 86.44 248 ILE A CA 1
ATOM 1972 C C . ILE A 1 248 ? -3.570 10.732 22.516 1.00 86.44 248 ILE A C 1
ATOM 1974 O O . ILE A 1 248 ? -3.568 9.966 23.479 1.00 86.44 248 ILE A O 1
ATOM 1978 N N . ASN A 1 249 ? -3.034 11.951 22.589 1.00 85.94 249 ASN A N 1
ATOM 1979 C CA . ASN A 1 249 ? -2.658 12.549 23.864 1.00 85.94 249 ASN A CA 1
ATOM 1980 C C . ASN A 1 249 ? -3.917 13.150 24.502 1.00 85.94 249 ASN A C 1
ATOM 1982 O O . ASN A 1 249 ? -4.455 14.130 23.988 1.00 85.94 249 ASN A O 1
ATOM 1986 N N . LEU A 1 250 ? -4.399 12.548 25.592 1.00 82.88 250 LEU A N 1
ATOM 1987 C CA . LEU A 1 250 ? -5.673 12.921 26.217 1.00 82.88 250 LEU A CA 1
ATOM 1988 C C . LEU A 1 250 ? -5.691 14.368 26.731 1.00 82.88 250 LEU A C 1
ATOM 1990 O O . LEU A 1 250 ? -6.720 15.034 26.621 1.00 82.88 250 LEU A O 1
ATOM 1994 N N . ASP A 1 251 ? -4.568 14.863 27.253 1.00 80.94 251 ASP A N 1
ATOM 1995 C CA . ASP A 1 251 ? -4.483 16.208 27.830 1.00 80.94 251 ASP A CA 1
ATOM 1996 C C . ASP A 1 251 ? -4.523 17.280 26.741 1.00 80.94 251 ASP A C 1
ATOM 1998 O O . ASP A 1 251 ? -5.269 18.258 26.843 1.00 80.94 251 ASP A O 1
ATOM 2002 N N . THR A 1 252 ? -3.760 17.077 25.665 1.00 82.06 252 THR A N 1
ATOM 2003 C CA . THR A 1 252 ? -3.787 17.964 24.495 1.00 82.06 252 THR A CA 1
ATOM 2004 C C . THR A 1 252 ? -5.136 17.891 23.789 1.00 82.06 252 THR A C 1
ATOM 2006 O O . THR A 1 252 ? -5.735 18.925 23.519 1.00 82.06 252 THR A O 1
ATOM 2009 N N . ALA A 1 253 ? -5.683 16.689 23.589 1.00 80.94 253 ALA A N 1
ATOM 2010 C CA . ALA A 1 253 ? -6.980 16.514 22.944 1.00 80.94 253 ALA A CA 1
ATOM 2011 C C . ALA A 1 253 ? -8.106 17.225 23.694 1.00 80.94 253 ALA A C 1
ATOM 2013 O O . ALA A 1 253 ? -8.939 17.877 23.071 1.00 80.94 253 ALA A O 1
ATOM 2014 N N . ARG A 1 254 ? -8.126 17.143 25.029 1.00 80.81 254 ARG A N 1
ATOM 2015 C CA . ARG A 1 254 ? -9.121 17.856 25.833 1.00 80.81 254 ARG A CA 1
ATOM 2016 C C . ARG A 1 254 ? -9.020 19.364 25.643 1.00 80.81 254 ARG A C 1
ATOM 2018 O O . ARG A 1 254 ? -10.050 20.005 25.461 1.00 80.81 254 ARG A O 1
ATOM 2025 N N . ARG A 1 255 ? -7.808 19.925 25.682 1.00 80.31 255 ARG A N 1
ATOM 2026 C CA . ARG A 1 255 ? -7.592 21.362 25.456 1.00 80.31 255 ARG A CA 1
ATOM 2027 C C . ARG A 1 255 ? -8.081 21.774 24.067 1.00 80.31 255 ARG A C 1
ATOM 2029 O O . ARG A 1 255 ? -8.900 22.682 23.967 1.00 80.31 255 ARG A O 1
ATOM 2036 N N . ASP A 1 256 ? -7.667 21.050 23.034 1.00 77.81 256 ASP A N 1
ATOM 2037 C CA . ASP A 1 256 ? -7.982 21.378 21.642 1.00 77.81 256 ASP A CA 1
ATOM 2038 C C . ASP A 1 256 ? -9.476 21.236 21.327 1.00 77.81 256 ASP A C 1
ATOM 2040 O O . ASP A 1 256 ? -10.050 22.079 20.643 1.00 77.81 256 ASP A O 1
ATOM 2044 N N . ILE A 1 257 ? -10.129 20.181 21.826 1.00 75.19 257 ILE A N 1
ATOM 2045 C CA . ILE A 1 257 ? -11.559 19.936 21.597 1.00 75.19 257 ILE A CA 1
ATOM 2046 C C . ILE A 1 257 ? -12.409 20.961 22.358 1.00 75.19 257 ILE A C 1
ATOM 2048 O O . ILE A 1 257 ? -13.360 21.494 21.789 1.00 75.19 257 ILE A O 1
ATOM 2052 N N . CYS A 1 258 ? -12.066 21.276 23.612 1.00 70.12 258 CYS A N 1
ATOM 2053 C CA . CYS A 1 258 ? -12.813 22.248 24.416 1.00 70.12 258 CYS A CA 1
ATOM 2054 C C . CYS A 1 258 ? -12.630 23.698 23.940 1.00 70.12 258 CYS A C 1
ATOM 2056 O O . CYS A 1 258 ? -13.535 24.508 24.138 1.00 70.12 258 CYS A O 1
ATOM 2058 N N . ALA A 1 259 ? -11.489 24.025 23.323 1.00 69.94 259 ALA A N 1
ATOM 2059 C CA . ALA A 1 259 ? -11.207 25.355 22.783 1.00 69.94 259 ALA A CA 1
ATOM 2060 C C . ALA A 1 259 ? -11.946 25.656 21.465 1.00 69.94 259 ALA A C 1
ATOM 2062 O O . ALA A 1 259 ? -11.998 26.808 21.040 1.00 69.94 259 ALA A O 1
ATOM 2063 N N . ARG A 1 260 ? -12.521 24.647 20.798 1.00 68.62 260 ARG A N 1
ATOM 2064 C CA . ARG A 1 260 ? -13.199 24.815 19.504 1.00 68.62 260 ARG A CA 1
ATOM 2065 C C . ARG A 1 260 ? -14.654 25.256 19.670 1.00 68.62 260 ARG A C 1
ATOM 2067 O O . ARG A 1 260 ? -15.363 24.819 20.573 1.00 68.62 260 ARG A O 1
ATOM 2074 N N . SER A 1 261 ? -15.103 26.114 18.756 1.00 54.06 261 SER A N 1
ATOM 2075 C CA . SER A 1 261 ? -16.454 26.692 18.724 1.00 54.06 261 SER A CA 1
ATOM 2076 C C . SER A 1 261 ? -17.536 25.663 18.370 1.00 54.06 261 SER A C 1
ATOM 2078 O O . SER A 1 261 ? -18.601 25.665 18.985 1.00 54.06 261 SER A O 1
ATOM 2080 N N . SER A 1 262 ? -17.254 24.725 17.458 1.00 57.84 262 SER A N 1
ATOM 2081 C CA . SER A 1 262 ? -18.085 23.533 17.256 1.00 57.84 262 SER A CA 1
ATOM 2082 C C . SER A 1 262 ? -17.716 22.500 18.322 1.00 57.84 262 SER A C 1
ATOM 2084 O O . SER A 1 262 ? -16.703 21.813 18.182 1.00 57.84 262 SER A O 1
ATOM 2086 N N . LYS A 1 263 ? -18.476 22.414 19.415 1.00 62.00 263 LYS A N 1
ATOM 2087 C CA . LYS A 1 263 ? -18.207 21.474 20.514 1.00 62.00 263 LYS A CA 1
ATOM 2088 C C . LYS A 1 263 ? -18.930 20.146 20.254 1.00 62.00 263 LYS A C 1
ATOM 2090 O O . LYS A 1 263 ? -20.097 20.040 20.618 1.00 62.00 263 LYS A O 1
ATOM 2095 N N . PRO A 1 264 ? -18.287 19.113 19.672 1.00 59.81 264 PRO A N 1
ATOM 2096 C CA . PRO A 1 264 ? -18.903 17.787 19.597 1.00 59.81 264 PRO A CA 1
ATOM 2097 C C . PRO A 1 264 ? -19.108 17.178 20.993 1.00 59.81 264 PRO A C 1
ATOM 2099 O O . PRO A 1 264 ? -19.924 16.278 21.154 1.00 59.81 264 PRO A O 1
ATOM 2102 N N . ILE A 1 265 ? -18.364 17.658 22.000 1.00 72.25 265 ILE A N 1
ATOM 2103 C CA . ILE A 1 265 ? -18.415 17.199 23.390 1.00 72.25 265 ILE A CA 1
ATOM 2104 C C . ILE A 1 265 ? -18.359 18.404 24.323 1.00 72.25 265 ILE A C 1
ATOM 2106 O O . ILE A 1 265 ? -17.500 19.276 24.179 1.00 72.25 265 ILE A O 1
ATOM 2110 N N . THR A 1 266 ? -19.258 18.443 25.304 1.00 74.56 266 THR A N 1
ATOM 2111 C CA . THR A 1 266 ? -19.303 19.503 26.314 1.00 74.56 266 THR A CA 1
ATOM 2112 C C . THR A 1 266 ? -18.199 19.307 27.351 1.00 74.56 266 THR A C 1
ATOM 2114 O O . THR A 1 266 ? -17.986 18.199 27.843 1.00 74.56 266 THR A O 1
ATOM 2117 N N . ALA A 1 267 ? -17.524 20.391 27.743 1.00 77.12 267 ALA A N 1
ATOM 2118 C CA . ALA A 1 267 ? -16.502 20.345 28.792 1.00 77.12 267 ALA A CA 1
ATOM 2119 C C . ALA A 1 267 ? -17.046 19.782 30.121 1.00 77.12 267 ALA A C 1
ATOM 2121 O O . ALA A 1 267 ? -16.317 19.079 30.818 1.00 77.12 267 ALA A O 1
ATOM 2122 N N . SER A 1 268 ? -18.326 20.031 30.429 1.00 81.50 268 SER A N 1
ATOM 2123 C CA . SER A 1 268 ? -19.017 19.480 31.602 1.00 81.50 268 SER A CA 1
ATOM 2124 C C . SER A 1 268 ? -19.025 17.952 31.609 1.00 81.50 268 SER A C 1
ATOM 2126 O O . SER A 1 268 ? -18.617 17.362 32.599 1.00 81.50 268 SER A O 1
ATOM 2128 N N . LEU A 1 269 ? -19.352 17.308 30.484 1.00 86.19 269 LEU A N 1
ATOM 2129 C CA . LEU A 1 269 ? -19.387 15.846 30.381 1.00 86.19 269 LEU A CA 1
ATOM 2130 C C . LEU A 1 269 ? -18.030 15.208 30.715 1.00 86.19 269 LEU A C 1
ATOM 2132 O O . LEU A 1 269 ? -17.968 14.184 31.393 1.00 86.19 269 LEU A O 1
ATOM 2136 N N . LEU A 1 270 ? -16.930 15.804 30.242 1.00 86.44 270 LEU A N 1
ATOM 2137 C CA . LEU A 1 270 ? -15.585 15.309 30.551 1.00 86.44 270 LEU A CA 1
ATOM 2138 C C . LEU A 1 270 ? -15.236 15.506 32.030 1.00 86.44 270 LEU A C 1
ATOM 2140 O O . LEU A 1 270 ? -14.639 14.619 32.634 1.00 86.44 270 LEU A O 1
ATOM 2144 N N . THR A 1 271 ? -15.625 16.641 32.613 1.00 88.25 271 THR A N 1
ATOM 2145 C CA . THR A 1 271 ? -15.437 16.918 34.044 1.00 88.25 271 THR A CA 1
ATOM 2146 C C . THR A 1 271 ? -16.238 15.950 34.918 1.00 88.25 271 THR A C 1
ATOM 2148 O O . THR A 1 271 ? -15.687 15.403 35.872 1.00 88.25 271 THR A O 1
ATOM 2151 N N . ASP A 1 272 ? -17.485 15.654 34.553 1.00 91.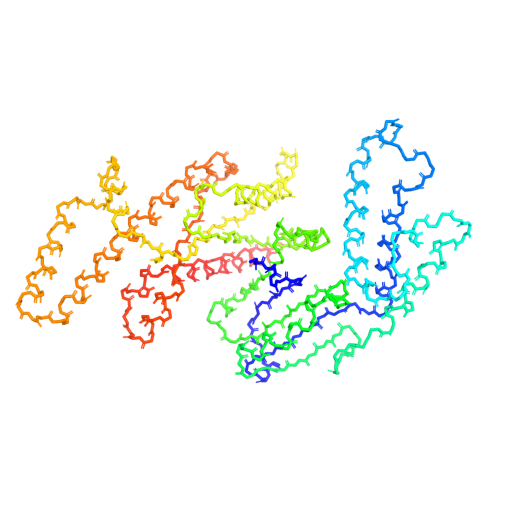00 272 ASP A N 1
ATOM 2152 C CA . ASP A 1 272 ? -18.333 14.692 35.262 1.00 91.00 272 ASP A CA 1
ATOM 2153 C C . ASP A 1 272 ? -17.748 13.276 35.194 1.00 91.00 272 ASP A C 1
ATOM 2155 O O . ASP A 1 272 ? -17.704 12.559 36.196 1.00 91.00 272 ASP A O 1
ATOM 2159 N N . LEU A 1 273 ? -17.238 12.871 34.025 1.00 92.44 273 LEU A N 1
ATOM 2160 C CA . LEU A 1 273 ? -16.546 11.592 33.866 1.00 92.44 273 LEU A CA 1
ATOM 2161 C C . LEU A 1 273 ? -15.288 11.509 34.731 1.00 92.44 273 LEU A C 1
ATOM 2163 O O . LEU A 1 273 ? -15.032 10.467 35.334 1.00 92.44 273 LEU A O 1
ATOM 2167 N N . ASP A 1 274 ? -14.505 12.583 34.827 1.00 92.12 274 ASP A N 1
ATOM 2168 C CA . ASP A 1 274 ? -13.329 12.602 35.698 1.00 92.12 274 ASP A CA 1
ATOM 2169 C C . ASP A 1 274 ? -13.711 12.482 37.171 1.00 92.12 274 ASP A C 1
ATOM 2171 O O . ASP A 1 274 ? -13.096 11.688 37.888 1.00 92.12 274 ASP A O 1
ATOM 2175 N N . ALA A 1 275 ? -14.750 13.198 37.609 1.00 94.44 275 ALA A N 1
ATOM 2176 C CA . ALA A 1 275 ? -15.275 13.081 38.964 1.00 94.44 275 ALA A CA 1
ATOM 2177 C C . ALA A 1 275 ? -15.695 11.633 39.265 1.00 94.44 275 ALA A C 1
ATOM 2179 O O . ALA A 1 275 ? -15.278 11.061 40.272 1.00 94.44 275 ALA A O 1
ATOM 2180 N N . GLN A 1 276 ? -16.413 10.981 38.345 1.00 95.44 276 GLN A N 1
ATOM 2181 C CA . GLN A 1 276 ? -16.790 9.571 38.483 1.00 95.44 276 GLN A CA 1
ATOM 2182 C C . GLN A 1 276 ? -15.574 8.629 38.507 1.00 95.44 276 GLN A C 1
ATOM 2184 O O . GLN A 1 276 ? -15.553 7.667 39.277 1.00 95.44 276 GLN A O 1
ATOM 2189 N N . ILE A 1 277 ? -14.529 8.895 37.714 1.00 95.00 277 ILE A N 1
ATOM 2190 C CA . ILE A 1 277 ? -13.278 8.114 37.727 1.00 95.00 277 ILE A CA 1
ATOM 2191 C C . ILE A 1 277 ? -12.561 8.248 39.077 1.00 95.00 277 ILE A C 1
ATOM 2193 O O . ILE A 1 277 ? -11.994 7.262 39.565 1.00 95.00 277 ILE A O 1
ATOM 2197 N N . ILE A 1 278 ? -12.560 9.446 39.668 1.00 95.38 278 ILE A N 1
ATOM 2198 C CA . ILE A 1 278 ? -11.976 9.716 40.988 1.00 95.38 278 ILE A CA 1
ATOM 2199 C C . ILE A 1 278 ? -12.775 8.980 42.066 1.00 95.38 278 ILE A C 1
ATOM 2201 O O . ILE A 1 278 ? -12.178 8.240 42.848 1.00 95.38 278 ILE A O 1
ATOM 2205 N N . THR A 1 279 ? -14.105 9.079 42.046 1.00 96.25 279 THR A N 1
ATOM 2206 C CA . THR A 1 279 ? -14.993 8.366 42.977 1.00 96.25 279 THR A CA 1
ATOM 2207 C C . THR A 1 279 ? -14.844 6.848 42.861 1.00 96.25 279 THR A C 1
ATOM 2209 O O . THR A 1 279 ? -14.714 6.146 43.862 1.00 96.25 279 THR A O 1
ATOM 2212 N N . ALA A 1 280 ? -14.768 6.299 41.647 1.00 95.69 280 ALA A N 1
ATOM 2213 C CA . ALA A 1 280 ? -14.526 4.870 41.444 1.00 95.69 280 ALA A CA 1
ATOM 2214 C C . ALA A 1 280 ? -13.130 4.432 41.934 1.00 95.69 280 ALA A C 1
ATOM 2216 O O . ALA A 1 280 ? -12.930 3.280 42.319 1.00 95.69 280 ALA A O 1
ATOM 2217 N N . LYS A 1 281 ? -12.140 5.339 41.924 1.00 95.38 281 LYS A N 1
ATOM 2218 C CA . LYS A 1 281 ? -10.806 5.087 42.486 1.00 95.38 281 LYS A CA 1
ATOM 2219 C C . LYS A 1 281 ? -10.837 5.085 44.015 1.00 95.38 281 LYS A C 1
ATOM 2221 O O . LYS A 1 281 ? -10.247 4.176 44.593 1.00 95.38 281 LYS A O 1
ATOM 2226 N N . SER A 1 282 ? -11.484 6.066 44.646 1.00 95.69 282 SER A N 1
ATOM 2227 C CA . SER A 1 282 ? -11.555 6.174 46.111 1.00 95.69 282 SER A CA 1
ATOM 2228 C C . SER A 1 282 ? -12.370 5.041 46.736 1.00 95.69 282 SER A C 1
ATOM 2230 O O . SER A 1 282 ? -11.981 4.509 47.767 1.00 95.69 282 SER A O 1
ATOM 2232 N N . THR A 1 283 ? -13.433 4.598 46.063 1.00 95.62 283 THR A N 1
ATOM 2233 C CA . THR A 1 283 ? -14.273 3.461 46.485 1.00 95.62 283 THR A CA 1
ATOM 2234 C C . THR A 1 283 ? -13.674 2.086 46.158 1.00 95.62 283 THR A C 1
ATOM 2236 O O . THR A 1 283 ? -14.287 1.062 46.439 1.00 95.62 283 THR A O 1
ATOM 2239 N N . GLY A 1 284 ? -12.496 2.023 45.524 1.00 94.88 284 GLY A N 1
ATOM 2240 C CA . GLY A 1 284 ? -11.851 0.757 45.156 1.00 94.88 284 GLY A CA 1
ATOM 2241 C C . GLY A 1 284 ? -12.533 -0.017 44.014 1.00 94.88 284 GLY A C 1
ATOM 2242 O O . GLY A 1 284 ? -12.092 -1.120 43.682 1.00 94.88 284 GLY A O 1
ATOM 2243 N N . ASN A 1 285 ? -13.554 0.547 43.357 1.00 95.81 285 ASN A N 1
ATOM 2244 C CA . ASN A 1 285 ? -14.296 -0.094 42.270 1.00 95.81 285 ASN A CA 1
ATOM 2245 C C . ASN A 1 285 ? -13.490 -0.111 40.953 1.00 95.81 285 ASN A C 1
ATOM 2247 O O . ASN A 1 285 ? -13.659 0.713 40.045 1.00 95.81 285 ASN A O 1
ATOM 2251 N N . ARG A 1 286 ? -12.572 -1.081 40.843 1.00 95.31 286 ARG A N 1
ATOM 2252 C CA . ARG A 1 286 ? -11.679 -1.247 39.682 1.00 95.31 286 ARG A CA 1
ATOM 2253 C C . ARG A 1 286 ? -12.426 -1.454 38.349 1.00 95.31 286 ARG A C 1
ATOM 2255 O O . ARG A 1 286 ? -12.005 -0.820 37.375 1.00 95.31 286 ARG A O 1
ATOM 2262 N N . PRO A 1 287 ? -13.484 -2.292 38.253 1.00 94.69 287 PRO A N 1
ATOM 2263 C CA . PRO A 1 287 ? -14.224 -2.483 37.003 1.00 94.69 287 PRO A CA 1
ATOM 2264 C C . PRO A 1 287 ? -14.855 -1.190 36.483 1.00 94.69 287 PRO A C 1
ATOM 2266 O O . PRO A 1 287 ? -14.631 -0.829 35.325 1.00 94.69 287 PRO A O 1
ATOM 2269 N N . LEU A 1 288 ? -15.550 -0.450 37.353 1.00 94.56 288 LEU A N 1
ATOM 2270 C CA . LEU A 1 288 ? -16.188 0.815 36.993 1.00 94.56 288 LEU A CA 1
ATOM 2271 C C . LEU A 1 288 ? -15.152 1.853 36.556 1.00 94.56 288 LEU A C 1
ATOM 2273 O O . LEU A 1 288 ? -15.281 2.460 35.496 1.00 94.56 288 LEU A O 1
ATOM 2277 N N . ARG A 1 289 ? -14.053 1.989 37.309 1.00 95.31 289 ARG A N 1
ATOM 2278 C CA . ARG A 1 289 ? -12.958 2.906 36.959 1.00 95.31 289 ARG A CA 1
ATOM 2279 C C . ARG A 1 289 ? -12.381 2.616 35.571 1.00 95.31 289 ARG A C 1
ATOM 2281 O O . ARG A 1 289 ? -12.046 3.542 34.835 1.00 95.31 289 ARG A O 1
ATOM 2288 N N . LYS A 1 290 ? -12.223 1.338 35.214 1.00 93.50 290 LYS A N 1
ATOM 2289 C CA . LYS A 1 290 ? -11.716 0.925 33.898 1.00 93.50 290 LYS A CA 1
ATOM 2290 C C . LYS A 1 290 ? -12.713 1.246 32.784 1.00 93.50 290 LYS A C 1
ATOM 2292 O O . LYS A 1 290 ? -12.285 1.719 31.735 1.00 93.50 290 LYS A O 1
ATOM 2297 N N . HIS A 1 291 ? -14.003 1.008 33.018 1.00 92.81 291 HIS A N 1
ATOM 2298 C CA . HIS A 1 291 ? -15.069 1.336 32.073 1.00 92.81 291 HIS A CA 1
ATOM 2299 C C . HIS A 1 291 ? -15.135 2.845 31.798 1.00 92.81 291 HIS A C 1
ATOM 2301 O O . HIS A 1 291 ? -15.029 3.257 30.647 1.00 92.81 291 HIS A O 1
ATOM 2307 N N . LEU A 1 292 ? -15.168 3.670 32.848 1.00 94.81 292 LEU A N 1
ATOM 2308 C CA . LEU A 1 292 ? -15.227 5.131 32.727 1.00 94.81 292 LEU A CA 1
ATOM 2309 C C . LEU A 1 292 ? -13.998 5.718 32.015 1.00 94.81 292 LEU A C 1
ATOM 2311 O O . LEU A 1 292 ? -14.122 6.615 31.183 1.00 94.81 292 LEU A O 1
ATOM 2315 N N . LYS A 1 293 ? -12.796 5.187 32.285 1.00 93.62 293 LYS A N 1
ATOM 2316 C CA . LYS A 1 293 ? -11.578 5.593 31.562 1.00 93.62 293 LYS A CA 1
ATOM 2317 C C . LYS A 1 293 ? -11.670 5.308 30.064 1.00 93.62 293 LYS A C 1
ATOM 2319 O O . LYS A 1 293 ? -11.286 6.163 29.272 1.00 93.62 293 LYS A O 1
ATOM 2324 N N . LEU A 1 294 ? -12.171 4.128 29.700 1.00 91.88 294 LEU A N 1
ATOM 2325 C CA . LEU A 1 294 ? -12.354 3.731 28.305 1.00 91.88 294 LEU A CA 1
ATOM 2326 C C . LEU A 1 294 ? -13.411 4.601 27.614 1.00 91.88 294 LEU A C 1
ATOM 2328 O O . LEU A 1 294 ? -13.205 5.021 26.481 1.00 91.88 294 LEU A O 1
ATOM 2332 N N . GLN A 1 295 ? -14.506 4.918 28.309 1.00 92.38 295 GLN A N 1
ATOM 2333 C CA . GLN A 1 295 ? -15.544 5.820 27.812 1.00 92.38 295 GLN A CA 1
ATOM 2334 C C . GLN A 1 295 ? -14.986 7.224 27.540 1.00 92.38 295 GLN A C 1
ATOM 2336 O O . GLN A 1 295 ? -15.227 7.783 26.473 1.00 92.38 295 GLN A O 1
ATOM 2341 N N . ARG A 1 296 ? -14.190 7.775 28.466 1.00 92.25 296 ARG A N 1
ATOM 2342 C CA . ARG A 1 296 ? -13.528 9.077 28.296 1.00 92.25 296 ARG A CA 1
ATOM 2343 C C . ARG A 1 296 ? -12.562 9.085 27.108 1.00 92.25 296 ARG A C 1
ATOM 2345 O O . ARG A 1 296 ? -12.567 10.027 26.323 1.00 92.25 296 ARG A O 1
ATOM 2352 N N . GLU A 1 297 ? -11.738 8.047 26.979 1.00 91.81 297 GLU A N 1
ATOM 2353 C CA . GLU A 1 297 ? -10.806 7.887 25.855 1.00 91.81 297 GLU A CA 1
ATOM 2354 C C . GLU A 1 297 ? -11.557 7.812 24.520 1.00 91.81 297 GLU A C 1
ATOM 2356 O O . GLU A 1 297 ? -11.235 8.555 23.593 1.00 91.81 297 GLU A O 1
ATOM 2361 N N . ARG A 1 298 ? -12.612 6.991 24.450 1.00 92.06 298 ARG A N 1
ATOM 2362 C CA . ARG A 1 298 ? -13.471 6.876 23.270 1.00 92.06 298 ARG A CA 1
ATOM 2363 C C . ARG A 1 298 ? -14.061 8.218 22.856 1.00 92.06 298 ARG A C 1
ATOM 2365 O O . ARG A 1 298 ? -13.959 8.581 21.693 1.00 92.06 298 ARG A O 1
ATOM 2372 N N . LEU A 1 299 ? -14.646 8.949 23.798 1.00 90.69 299 LEU A N 1
ATOM 2373 C CA . LEU A 1 299 ? -15.245 10.255 23.540 1.00 90.69 299 LEU A CA 1
ATOM 2374 C C . LEU A 1 299 ? -14.240 11.223 22.894 1.00 90.69 299 LEU A C 1
ATOM 2376 O O . LEU A 1 299 ? -14.523 11.821 21.858 1.00 90.69 299 LEU A O 1
ATOM 2380 N N . LEU A 1 300 ? -13.033 11.330 23.452 1.00 90.50 300 LEU A N 1
ATOM 2381 C CA . LEU A 1 300 ? -11.992 12.202 22.898 1.00 90.50 300 LEU A CA 1
ATOM 2382 C C . LEU A 1 300 ? -11.536 11.761 21.498 1.00 90.50 300 LEU A C 1
ATOM 2384 O O . LEU A 1 300 ? -11.320 12.609 20.629 1.00 90.50 300 LEU A O 1
ATOM 2388 N N . VAL A 1 301 ? -11.425 10.452 21.257 1.00 91.81 301 VAL A N 1
ATOM 2389 C CA . VAL A 1 301 ? -11.117 9.903 19.928 1.00 91.81 301 VAL A CA 1
ATOM 2390 C C . VAL A 1 301 ? -12.230 10.211 18.928 1.00 91.81 301 VAL A C 1
ATOM 2392 O O . VAL A 1 301 ? -11.933 10.719 17.849 1.00 91.81 301 VAL A O 1
ATOM 2395 N N . ASP A 1 302 ? -13.494 9.982 19.283 1.00 90.94 302 ASP A N 1
ATOM 2396 C CA . ASP A 1 302 ? -14.650 10.227 18.413 1.00 90.94 302 ASP A CA 1
ATOM 2397 C C . ASP A 1 302 ? -14.731 11.714 18.015 1.00 90.94 302 ASP A C 1
ATOM 2399 O O . ASP A 1 302 ? -14.886 12.042 16.836 1.00 90.94 302 ASP A O 1
ATOM 2403 N N . ALA A 1 303 ? -14.518 12.628 18.968 1.00 89.81 303 ALA A N 1
ATOM 2404 C CA . ALA A 1 303 ? -14.464 14.065 18.700 1.00 89.81 303 ALA A CA 1
ATOM 2405 C C . ALA A 1 303 ? -13.303 14.461 17.774 1.00 89.81 303 ALA A C 1
ATOM 2407 O O . ALA A 1 303 ? -13.487 15.275 16.862 1.00 89.81 303 ALA A O 1
ATOM 2408 N N . ARG A 1 304 ? -12.109 13.883 17.966 1.00 89.81 304 ARG A N 1
ATOM 2409 C CA . ARG A 1 304 ? -10.970 14.119 17.067 1.00 89.81 304 ARG A CA 1
ATOM 2410 C C . ARG A 1 304 ? -11.253 13.595 15.663 1.00 89.81 304 ARG A C 1
ATOM 2412 O O . ARG A 1 304 ? -10.994 14.306 14.696 1.00 89.81 304 ARG A O 1
ATOM 2419 N N . ASN A 1 305 ? -11.790 12.384 15.552 1.00 92.56 305 ASN A N 1
ATOM 2420 C CA . ASN A 1 305 ? -12.116 11.750 14.278 1.00 92.56 305 ASN A CA 1
ATOM 2421 C C . ASN A 1 305 ? -13.134 12.587 13.490 1.00 92.56 305 ASN A C 1
ATOM 2423 O O . ASN A 1 305 ? -12.935 12.832 12.300 1.00 92.56 305 ASN A O 1
ATOM 2427 N N . ALA A 1 306 ? -14.178 13.087 14.162 1.00 90.94 306 ALA A N 1
ATOM 2428 C CA . ALA A 1 306 ? -15.170 13.977 13.561 1.00 90.94 306 ALA A CA 1
ATOM 2429 C C . ALA A 1 306 ? -14.535 15.275 13.043 1.00 90.94 306 ALA A C 1
ATOM 2431 O O . ALA A 1 306 ? -14.807 15.696 11.920 1.00 90.94 306 ALA A O 1
ATOM 2432 N N . HIS A 1 307 ? -13.636 15.878 13.826 1.00 89.00 307 HIS A N 1
ATOM 2433 C CA . HIS A 1 307 ? -12.919 17.075 13.400 1.00 89.00 307 HIS A CA 1
ATOM 2434 C C . HIS A 1 307 ? -12.010 16.826 12.190 1.00 89.00 307 HIS A C 1
ATOM 2436 O O . HIS A 1 307 ? -12.061 17.593 11.234 1.00 89.00 307 HIS A O 1
ATOM 2442 N N . VAL A 1 308 ? -11.190 15.770 12.216 1.00 90.06 308 VAL A N 1
ATOM 2443 C CA . VAL A 1 308 ? -10.287 15.436 11.101 1.00 90.06 308 VAL A CA 1
ATOM 2444 C C . VAL A 1 308 ? -11.084 15.157 9.831 1.00 90.06 308 VAL A C 1
ATOM 2446 O O . VAL A 1 308 ? -10.733 15.658 8.768 1.00 90.06 308 VAL A O 1
ATOM 2449 N N . THR A 1 309 ? -12.194 14.429 9.957 1.00 91.88 309 THR A N 1
ATOM 2450 C CA . THR A 1 309 ? -13.119 14.165 8.851 1.00 91.88 309 THR A CA 1
ATOM 2451 C C . THR A 1 309 ? -13.656 15.460 8.249 1.00 91.88 309 THR A C 1
ATOM 2453 O O . THR A 1 309 ? -13.542 15.658 7.043 1.00 91.88 309 THR A O 1
ATOM 2456 N N . ALA A 1 310 ? -14.177 16.369 9.078 1.00 89.69 310 ALA A N 1
ATOM 2457 C CA . ALA A 1 310 ? -14.706 17.648 8.613 1.00 89.69 310 ALA A CA 1
ATOM 2458 C C . ALA A 1 310 ? -13.622 18.529 7.970 1.00 89.69 310 ALA A C 1
ATOM 2460 O O . ALA A 1 310 ? -13.861 19.136 6.930 1.00 89.69 310 ALA A O 1
ATOM 2461 N N . ALA A 1 311 ? -12.420 18.569 8.553 1.00 87.88 311 ALA A N 1
ATOM 2462 C CA . ALA A 1 311 ? -11.302 19.348 8.030 1.00 87.88 311 ALA A CA 1
ATOM 2463 C C . ALA A 1 311 ? -10.824 18.830 6.666 1.00 87.88 311 ALA A C 1
ATOM 2465 O O . ALA A 1 311 ? -10.605 19.624 5.755 1.00 87.88 311 ALA A O 1
ATOM 2466 N N . LEU A 1 312 ? -10.706 17.508 6.502 1.00 86.88 312 LEU A N 1
ATOM 2467 C CA . LEU A 1 312 ? -10.390 16.893 5.213 1.00 86.88 312 LEU A CA 1
ATOM 2468 C C . LEU A 1 312 ? -11.499 17.162 4.194 1.00 86.88 312 LEU A C 1
ATOM 2470 O O . LEU A 1 312 ? -11.225 17.622 3.093 1.00 86.88 312 LEU A O 1
ATOM 2474 N N . GLN A 1 313 ? -12.761 16.959 4.562 1.00 87.25 313 GLN A N 1
ATOM 2475 C CA . GLN A 1 313 ? -13.880 17.233 3.660 1.00 87.25 313 GLN A CA 1
ATOM 2476 C C . GLN A 1 313 ? -13.906 18.694 3.205 1.00 87.25 313 GLN A C 1
ATOM 2478 O O . GLN A 1 313 ? -14.076 18.941 2.018 1.00 87.25 313 GLN A O 1
ATOM 2483 N N . ALA A 1 314 ? -13.661 19.649 4.105 1.00 84.44 314 ALA A N 1
ATOM 2484 C CA . ALA A 1 314 ? -13.568 21.064 3.759 1.00 84.44 314 ALA A CA 1
ATOM 2485 C C . ALA A 1 314 ? -12.364 21.368 2.850 1.00 84.44 314 ALA A C 1
ATOM 2487 O O . ALA A 1 314 ? -12.510 22.071 1.855 1.00 84.44 314 ALA A O 1
ATOM 2488 N N . ALA A 1 315 ? -11.188 20.806 3.150 1.00 79.94 315 ALA A N 1
ATOM 2489 C CA . ALA A 1 315 ? -9.965 21.037 2.378 1.00 79.94 315 ALA A CA 1
ATOM 2490 C C . ALA A 1 315 ? -10.045 20.520 0.930 1.00 79.94 315 ALA A C 1
ATOM 2492 O O . ALA A 1 315 ? -9.344 21.036 0.060 1.00 79.94 315 ALA A O 1
ATOM 2493 N N . TYR A 1 316 ? -10.882 19.511 0.674 1.00 75.38 316 TYR A N 1
ATOM 2494 C CA . TYR A 1 316 ? -11.048 18.896 -0.647 1.00 75.38 316 TYR A CA 1
ATOM 2495 C C . TYR A 1 316 ? -12.419 19.158 -1.285 1.00 75.38 316 TYR A C 1
ATOM 2497 O O . TYR A 1 316 ? -12.655 18.697 -2.400 1.00 75.38 316 TYR A O 1
ATOM 2505 N N . ALA A 1 317 ? -13.298 19.935 -0.641 1.00 72.25 317 ALA A N 1
ATOM 2506 C CA . ALA A 1 317 ? -14.633 20.254 -1.153 1.00 72.25 317 ALA A CA 1
ATOM 2507 C C . ALA A 1 317 ? -14.597 20.925 -2.536 1.00 72.25 317 ALA A C 1
ATOM 2509 O O . ALA A 1 317 ? -15.450 20.653 -3.369 1.00 72.25 317 ALA A O 1
ATOM 2510 N N . THR A 1 318 ? -13.588 21.760 -2.798 1.00 59.97 318 THR A N 1
ATOM 2511 C CA . THR A 1 318 ? -13.411 22.470 -4.077 1.00 59.97 318 THR A CA 1
ATOM 2512 C C . THR A 1 318 ? -12.760 21.625 -5.174 1.00 59.97 318 THR A C 1
ATOM 2514 O O . THR A 1 318 ? -12.700 22.061 -6.318 1.00 59.97 318 THR A O 1
ATOM 2517 N N . LYS A 1 319 ? -12.242 20.437 -4.835 1.00 58.22 319 LYS A N 1
ATOM 2518 C CA . LYS A 1 319 ? -11.534 19.534 -5.760 1.00 58.22 319 LYS A CA 1
ATOM 2519 C C . LYS A 1 319 ? -12.343 18.293 -6.135 1.00 58.22 319 LYS A C 1
ATOM 2521 O O . LYS A 1 319 ? -11.930 17.552 -7.023 1.00 58.22 319 LYS A O 1
ATOM 2526 N N . ALA A 1 320 ? -13.469 18.049 -5.468 1.00 52.50 320 ALA A N 1
ATOM 2527 C CA . ALA A 1 320 ? -14.458 17.099 -5.952 1.00 52.50 320 ALA A CA 1
ATOM 2528 C C . ALA A 1 320 ? -15.072 17.698 -7.226 1.00 52.50 320 ALA A C 1
ATOM 2530 O O . ALA A 1 320 ? -15.581 18.813 -7.185 1.00 52.50 320 ALA A O 1
ATOM 2531 N N . GLY A 1 321 ? -14.945 17.005 -8.361 1.00 49.28 321 GLY A N 1
ATOM 2532 C CA . GLY A 1 321 ? -15.427 17.484 -9.662 1.00 49.28 321 GLY A CA 1
ATOM 2533 C C . GLY A 1 321 ? -16.945 17.754 -9.717 1.00 49.28 321 GLY A C 1
ATOM 2534 O O . GLY A 1 321 ? -17.628 17.704 -8.691 1.00 49.28 321 GLY A O 1
ATOM 2535 N N . PRO A 1 322 ? -17.520 17.966 -10.917 1.00 39.88 322 PRO A N 1
ATOM 2536 C CA . PRO A 1 322 ? -18.903 18.440 -11.108 1.00 39.88 322 PRO A CA 1
ATOM 2537 C C . PRO A 1 322 ? -20.012 17.581 -10.461 1.00 39.88 322 PRO A C 1
ATOM 2539 O O . PRO A 1 322 ? -21.157 18.010 -10.384 1.00 39.88 322 PRO A O 1
ATOM 2542 N N . GLY A 1 323 ? -19.689 16.378 -9.970 1.00 48.94 323 GLY A N 1
ATOM 2543 C CA . GLY A 1 323 ? -20.600 15.478 -9.257 1.00 48.94 323 GLY A CA 1
ATOM 2544 C C . GLY A 1 323 ? -20.811 15.763 -7.760 1.00 48.94 323 GLY A C 1
ATOM 2545 O O . GLY A 1 323 ? -21.532 15.003 -7.120 1.00 48.94 323 GLY A O 1
ATOM 2546 N N . GLY A 1 324 ? -20.188 16.796 -7.171 1.00 49.34 324 GLY A N 1
ATOM 2547 C CA . GLY A 1 324 ? -20.565 17.334 -5.848 1.00 49.34 324 GLY A CA 1
ATOM 2548 C C . GLY A 1 324 ? -20.488 16.367 -4.650 1.00 49.34 324 GLY A C 1
ATOM 2549 O O . GLY A 1 324 ? -21.085 16.624 -3.604 1.00 49.34 324 GLY A O 1
ATOM 2550 N N . GLY A 1 325 ? -19.783 15.240 -4.781 1.00 62.06 325 GLY A N 1
ATOM 2551 C CA . GLY A 1 325 ? -19.682 14.224 -3.735 1.00 62.06 325 GLY A CA 1
ATOM 2552 C C . GLY A 1 325 ? -18.787 14.664 -2.574 1.00 62.06 325 GLY A C 1
ATOM 2553 O O . GLY A 1 325 ? -17.675 15.150 -2.775 1.00 62.06 325 GLY A O 1
ATOM 2554 N N . ARG A 1 326 ? -19.246 14.455 -1.334 1.00 75.12 326 ARG A N 1
ATOM 2555 C CA . ARG A 1 326 ? -18.424 14.660 -0.134 1.00 75.12 326 ARG A CA 1
ATOM 2556 C C . ARG A 1 326 ? -17.335 13.585 -0.069 1.00 75.12 326 ARG A C 1
ATOM 2558 O O . ARG A 1 326 ? -17.654 12.408 -0.182 1.00 75.12 326 ARG A O 1
ATOM 2565 N N . LEU A 1 327 ? -16.080 13.977 0.174 1.00 84.19 327 LEU A N 1
ATOM 2566 C CA . LEU A 1 327 ? -14.966 13.036 0.350 1.00 84.19 327 LEU A CA 1
ATOM 2567 C C . LEU A 1 327 ? -15.275 12.020 1.464 1.00 84.19 327 LEU A C 1
ATOM 2569 O O . LEU A 1 327 ? -15.553 12.404 2.609 1.00 84.19 327 LEU A O 1
ATOM 2573 N N . ASP A 1 328 ? -15.186 10.733 1.137 1.00 90.06 328 ASP A N 1
ATOM 2574 C CA . ASP A 1 328 ? -15.311 9.653 2.110 1.00 90.06 328 ASP A CA 1
ATOM 2575 C C . ASP A 1 328 ? -14.055 9.594 2.985 1.00 90.06 328 ASP A C 1
ATOM 2577 O O . ASP A 1 328 ? -12.935 9.469 2.487 1.00 90.06 328 ASP A O 1
ATOM 2581 N N . VAL A 1 329 ? -14.233 9.689 4.305 1.00 92.81 329 VAL A N 1
ATOM 2582 C CA . VAL A 1 329 ? -13.138 9.643 5.282 1.00 92.81 329 VAL A CA 1
ATOM 2583 C C . VAL A 1 329 ? -13.461 8.613 6.356 1.00 92.81 329 VAL A C 1
ATOM 2585 O O . VAL A 1 329 ? -14.520 8.659 6.983 1.00 92.81 329 VAL A O 1
ATOM 2588 N N . PHE A 1 330 ? -12.522 7.704 6.603 1.00 96.31 330 PHE A N 1
ATOM 2589 C CA . PHE A 1 330 ? -12.640 6.647 7.600 1.00 96.31 330 PHE A CA 1
ATOM 2590 C C . PHE A 1 330 ? -11.497 6.739 8.606 1.00 96.31 330 PHE A C 1
ATOM 2592 O O . PHE A 1 330 ? -10.354 6.424 8.287 1.00 96.31 330 PHE A O 1
ATOM 2599 N N . CYS A 1 331 ? -11.792 7.122 9.846 1.00 96.94 331 CYS A N 1
ATOM 2600 C CA . CYS A 1 331 ? -10.830 7.011 10.942 1.00 96.94 331 CYS A CA 1
ATOM 2601 C C . CYS A 1 331 ? -10.878 5.594 11.521 1.00 96.94 331 CYS A C 1
ATOM 2603 O O . CYS A 1 331 ? -11.937 5.156 11.972 1.00 96.94 331 CYS A O 1
ATOM 2605 N N . VAL A 1 332 ? -9.752 4.877 11.492 1.00 97.62 332 VAL A N 1
ATOM 2606 C CA . VAL A 1 332 ? -9.686 3.461 11.870 1.00 97.62 332 VAL A CA 1
ATOM 2607 C C . VAL A 1 332 ? -8.598 3.156 12.898 1.00 97.62 332 VAL A C 1
ATOM 2609 O O . VAL A 1 332 ? -7.494 3.708 12.870 1.00 97.62 332 VAL A O 1
ATOM 2612 N N . SER A 1 333 ? -8.907 2.198 13.773 1.00 97.00 333 SER A N 1
ATOM 2613 C CA . SER A 1 333 ? -8.014 1.666 14.798 1.00 97.00 333 SER A CA 1
ATOM 2614 C C . SER A 1 333 ? -7.934 0.143 14.726 1.00 97.00 333 SER A C 1
ATOM 2616 O O . SER A 1 333 ? -8.816 -0.579 15.205 1.00 97.00 333 SER A O 1
ATOM 2618 N N . ASN A 1 334 ? -6.830 -0.367 14.182 1.00 95.06 334 ASN A N 1
ATOM 2619 C CA . ASN A 1 334 ? -6.570 -1.807 14.172 1.00 95.06 334 ASN A CA 1
ATOM 2620 C C . ASN A 1 334 ? -6.346 -2.342 15.595 1.00 95.06 334 ASN A C 1
ATOM 2622 O O . ASN A 1 334 ? -6.820 -3.434 15.915 1.00 95.06 334 ASN A O 1
ATOM 2626 N N . ALA A 1 335 ? -5.697 -1.562 16.471 1.00 95.31 335 ALA A N 1
ATOM 2627 C CA . ALA A 1 335 ? -5.453 -1.957 17.854 1.00 95.31 335 ALA A CA 1
ATOM 2628 C C . ALA A 1 335 ? -6.760 -2.120 18.638 1.00 95.31 335 ALA A C 1
ATOM 2630 O O . ALA A 1 335 ? -6.953 -3.136 19.314 1.00 95.31 335 ALA A O 1
ATOM 2631 N N . TRP A 1 336 ? -7.691 -1.162 18.527 1.00 95.44 336 TRP A N 1
ATOM 2632 C CA . TRP A 1 336 ? -9.002 -1.298 19.159 1.00 95.44 336 TRP A CA 1
ATOM 2633 C C . TRP A 1 336 ? -9.789 -2.456 18.559 1.00 95.44 336 TRP A C 1
ATOM 2635 O O . TRP A 1 336 ? -10.316 -3.272 19.316 1.00 95.44 336 TRP A O 1
ATOM 2645 N N . TYR A 1 337 ? -9.828 -2.584 17.230 1.00 96.19 337 TYR A N 1
ATOM 2646 C CA . TYR A 1 337 ? -10.545 -3.682 16.585 1.00 96.19 337 TYR A CA 1
ATOM 2647 C C . TYR A 1 337 ? -10.045 -5.047 17.079 1.00 96.19 337 TYR A C 1
ATOM 2649 O O . TYR A 1 337 ? -10.831 -5.829 17.613 1.00 96.19 337 TYR A O 1
ATOM 2657 N N . ALA A 1 338 ? -8.738 -5.318 16.990 1.00 94.00 338 ALA A N 1
ATOM 2658 C CA . ALA A 1 338 ? -8.154 -6.601 17.381 1.00 94.00 338 ALA A CA 1
ATOM 2659 C C . ALA A 1 338 ? -8.367 -6.912 18.872 1.00 94.00 338 ALA A C 1
ATOM 2661 O O . ALA A 1 338 ? -8.771 -8.020 19.240 1.00 94.00 338 ALA A O 1
ATOM 2662 N N . LYS A 1 339 ? -8.151 -5.920 19.744 1.00 94.31 339 LYS A N 1
ATOM 2663 C CA . LYS A 1 339 ? -8.306 -6.060 21.198 1.00 94.31 339 LYS A CA 1
ATOM 2664 C C . LYS A 1 339 ? -9.751 -6.318 21.613 1.00 94.31 339 LYS A C 1
ATOM 2666 O O . LYS A 1 339 ? -9.985 -7.114 22.523 1.00 94.31 339 LYS A O 1
ATOM 2671 N N . HIS A 1 340 ? -10.705 -5.605 21.018 1.00 94.44 340 HIS A N 1
ATOM 2672 C CA . HIS A 1 340 ? -12.098 -5.609 21.464 1.00 94.44 340 HIS A CA 1
ATOM 2673 C C . HIS A 1 340 ? -12.956 -6.655 20.750 1.00 94.44 340 HIS A C 1
ATOM 2675 O O . HIS A 1 340 ? -13.871 -7.182 21.382 1.00 94.44 340 HIS A O 1
ATOM 2681 N N . ALA A 1 341 ? -12.611 -7.044 19.516 1.00 93.19 341 ALA A N 1
ATOM 2682 C CA . ALA A 1 341 ? -13.253 -8.161 18.824 1.00 93.19 341 ALA A CA 1
ATOM 2683 C C . ALA A 1 341 ? -13.051 -9.475 19.588 1.00 93.19 341 ALA A C 1
ATOM 2685 O O . ALA A 1 341 ? -14.019 -10.176 19.865 1.00 93.19 341 ALA A O 1
ATOM 2686 N N . ARG A 1 342 ? -11.820 -9.751 20.047 1.00 92.12 342 ARG A N 1
ATOM 2687 C CA . ARG A 1 342 ? -11.507 -10.931 20.878 1.00 92.12 342 ARG A CA 1
ATOM 2688 C C . ARG A 1 342 ? -12.271 -10.965 22.206 1.00 92.12 342 ARG A C 1
ATOM 2690 O O . ARG A 1 342 ? -12.472 -12.030 22.770 1.00 92.12 342 ARG A O 1
ATOM 2697 N N . LYS A 1 343 ? -12.681 -9.800 22.717 1.00 91.12 343 LYS A N 1
ATOM 2698 C CA . LYS A 1 343 ? -13.409 -9.655 23.989 1.00 91.12 343 LYS A CA 1
ATOM 2699 C C . LYS A 1 343 ? -14.926 -9.583 23.821 1.00 91.12 343 LYS A C 1
ATOM 2701 O O . LYS A 1 343 ? -15.614 -9.377 24.813 1.00 91.12 343 LYS A O 1
ATOM 2706 N N . GLY A 1 344 ? -15.439 -9.649 22.590 1.00 91.69 344 GLY A N 1
ATOM 2707 C CA . GLY A 1 344 ? -16.867 -9.484 22.313 1.00 91.69 344 GLY A CA 1
ATOM 2708 C C . GLY A 1 344 ? -17.420 -8.088 22.632 1.00 91.69 344 GLY A C 1
ATOM 2709 O O . GLY A 1 344 ? -18.630 -7.922 22.745 1.00 91.69 344 GLY A O 1
ATOM 2710 N N . ASN A 1 345 ? -16.571 -7.061 22.781 1.00 92.12 345 ASN A N 1
ATOM 2711 C CA . ASN A 1 345 ? -17.040 -5.701 23.059 1.00 92.12 345 ASN A CA 1
ATOM 2712 C C . ASN A 1 345 ? -17.456 -5.016 21.747 1.00 92.12 345 ASN A C 1
ATOM 2714 O O . ASN A 1 345 ? -16.653 -4.355 21.086 1.00 92.12 345 ASN A O 1
ATOM 2718 N N . VAL A 1 346 ? -18.725 -5.200 21.380 1.00 93.31 346 VAL A N 1
ATOM 2719 C CA . VAL A 1 346 ? -19.314 -4.708 20.125 1.00 93.31 346 VAL A CA 1
ATOM 2720 C C . VAL A 1 346 ? -19.218 -3.187 19.996 1.00 93.31 346 VAL A C 1
ATOM 2722 O O . VAL A 1 346 ? -18.973 -2.679 18.903 1.00 93.31 346 VAL A O 1
ATOM 2725 N N . GLU A 1 347 ? -19.381 -2.456 21.097 1.00 92.12 347 GLU A N 1
ATOM 2726 C CA . GLU A 1 347 ? -19.321 -0.994 21.106 1.00 92.12 347 GLU A CA 1
ATOM 2727 C C . GLU A 1 347 ? -17.939 -0.487 20.680 1.00 92.12 347 GLU A C 1
ATOM 2729 O O . GLU A 1 347 ? -17.830 0.304 19.745 1.00 92.12 347 GLU A O 1
ATOM 2734 N N . MET A 1 348 ? -16.872 -1.010 21.285 1.00 94.06 348 MET A N 1
ATOM 2735 C CA . MET A 1 348 ? -15.505 -0.618 20.937 1.00 94.06 348 MET A CA 1
ATOM 2736 C C . MET A 1 348 ? -15.074 -1.139 19.564 1.00 94.06 348 MET A C 1
ATOM 2738 O O . MET A 1 348 ? -14.295 -0.487 18.871 1.00 94.06 348 MET A O 1
ATOM 2742 N N . VAL A 1 349 ? -15.609 -2.284 19.126 1.00 95.25 349 VAL A N 1
ATOM 2743 C CA . VAL A 1 349 ? -15.426 -2.753 17.744 1.00 95.25 349 VAL A CA 1
ATOM 2744 C C . VAL A 1 349 ? -16.044 -1.764 16.758 1.00 95.25 349 VAL A C 1
ATOM 2746 O O . VAL A 1 349 ? -15.419 -1.452 15.748 1.00 95.25 349 VAL A O 1
ATOM 2749 N N . ARG A 1 350 ? -17.231 -1.215 17.040 1.00 94.62 350 ARG A N 1
ATOM 2750 C CA . ARG A 1 350 ? -17.827 -0.155 16.208 1.00 94.62 350 ARG A CA 1
ATOM 2751 C C . ARG A 1 350 ? -17.006 1.135 16.268 1.00 94.62 350 ARG A C 1
ATOM 2753 O O . ARG A 1 350 ? -16.727 1.696 15.213 1.00 94.62 350 ARG A O 1
ATOM 2760 N N . ALA A 1 351 ? -16.564 1.541 17.460 1.00 94.06 351 ALA A N 1
ATOM 2761 C CA . ALA A 1 351 ? -15.735 2.733 17.662 1.00 94.06 351 ALA A CA 1
ATOM 2762 C C . ALA A 1 351 ? -14.370 2.651 16.954 1.00 94.06 351 ALA A C 1
ATOM 2764 O O . ALA A 1 351 ? -13.782 3.672 16.622 1.00 94.06 351 ALA A O 1
ATOM 2765 N N . SER A 1 352 ? -13.875 1.444 16.659 1.00 96.50 352 SER A N 1
ATOM 2766 C CA . SER A 1 352 ? -12.638 1.261 15.890 1.00 96.50 352 SER A CA 1
ATOM 2767 C C . SER A 1 352 ? -12.718 1.721 14.429 1.00 96.50 352 SER A C 1
ATOM 2769 O O . SER A 1 352 ? -11.696 1.716 13.753 1.00 96.50 352 SER A O 1
ATOM 2771 N N . GLY A 1 353 ? -13.908 2.015 13.892 1.00 96.56 353 GLY A N 1
ATOM 2772 C CA . GLY A 1 353 ? -14.105 2.447 12.502 1.00 96.56 353 GLY A CA 1
ATOM 2773 C C . GLY A 1 353 ? -13.933 1.356 11.434 1.00 96.56 353 GLY A C 1
ATOM 2774 O O . GLY A 1 353 ? -14.532 1.452 10.363 1.00 96.56 353 GLY A O 1
ATOM 2775 N N . VAL A 1 354 ? -13.221 0.261 11.726 1.00 96.12 354 VAL A N 1
ATOM 2776 C CA . VAL A 1 354 ? -12.995 -0.862 10.793 1.00 96.12 354 VAL A CA 1
ATOM 2777 C C . VAL A 1 354 ? -14.304 -1.455 10.241 1.00 96.12 354 VAL A C 1
ATOM 2779 O O . VAL A 1 354 ? -14.376 -1.702 9.035 1.00 96.12 354 VAL A O 1
ATOM 2782 N N . PRO A 1 355 ? -15.381 -1.657 11.035 1.00 95.25 355 PRO A N 1
ATOM 2783 C CA . PRO A 1 355 ? -16.649 -2.136 10.485 1.00 95.25 355 PRO A CA 1
ATOM 2784 C C . PRO A 1 355 ? -17.302 -1.167 9.492 1.00 95.25 355 PRO A C 1
ATOM 2786 O O . PRO A 1 355 ? -17.981 -1.623 8.576 1.00 95.25 355 PRO A O 1
ATOM 2789 N N . ALA A 1 356 ? -17.131 0.148 9.671 1.00 95.12 356 ALA A N 1
ATOM 2790 C CA . ALA A 1 356 ? -17.680 1.147 8.756 1.00 95.12 356 ALA A CA 1
ATOM 2791 C C . ALA A 1 356 ? -16.939 1.126 7.414 1.00 95.12 356 ALA A C 1
ATOM 2793 O O . ALA A 1 356 ? -17.590 1.022 6.378 1.00 95.12 356 ALA A O 1
ATOM 2794 N N . LEU A 1 357 ? -15.602 1.092 7.447 1.00 95.19 357 LEU A N 1
ATOM 2795 C CA . LEU A 1 357 ? -14.776 0.924 6.248 1.00 95.19 357 LEU A CA 1
ATOM 2796 C C . LEU A 1 357 ? -15.113 -0.384 5.511 1.00 95.19 357 LEU A C 1
ATOM 2798 O O . LEU A 1 357 ? -15.290 -0.396 4.300 1.00 95.19 357 LEU A O 1
ATOM 2802 N N . ARG A 1 358 ? -15.300 -1.490 6.242 1.00 93.06 358 ARG A N 1
ATOM 2803 C CA . ARG A 1 358 ? -15.686 -2.772 5.632 1.00 93.06 358 ARG A CA 1
ATOM 2804 C C . ARG A 1 358 ? -17.051 -2.707 4.939 1.00 93.06 358 ARG A C 1
ATOM 2806 O O . ARG A 1 358 ? -17.205 -3.267 3.859 1.00 93.06 358 ARG A O 1
ATOM 2813 N N . ARG A 1 359 ? -18.037 -2.032 5.545 1.00 92.56 359 ARG A N 1
ATOM 2814 C CA . ARG A 1 359 ? -19.352 -1.810 4.916 1.00 92.56 359 ARG A CA 1
ATOM 2815 C C . ARG A 1 359 ? -19.248 -0.981 3.644 1.00 92.56 359 ARG A C 1
ATOM 2817 O O . ARG A 1 359 ? -19.941 -1.293 2.683 1.00 92.56 359 ARG A O 1
ATOM 2824 N N . PHE A 1 360 ? -18.373 0.020 3.630 1.00 91.44 360 PHE A N 1
ATOM 2825 C CA . PHE A 1 360 ? -18.099 0.800 2.429 1.00 91.44 360 PHE A CA 1
ATOM 2826 C C . PHE A 1 360 ? -17.570 -0.090 1.295 1.00 91.44 360 PHE A C 1
ATOM 2828 O O . PHE A 1 360 ? -18.151 -0.086 0.213 1.00 91.44 360 PHE A O 1
ATOM 2835 N N . CYS A 1 361 ? -16.595 -0.967 1.570 1.00 90.75 361 CYS A N 1
ATOM 2836 C CA . CYS A 1 361 ? -16.110 -1.940 0.581 1.00 90.75 361 CYS A CA 1
ATOM 2837 C C . CYS A 1 361 ? -17.228 -2.838 0.018 1.00 90.75 361 CYS A C 1
ATOM 2839 O O . CYS A 1 361 ? -17.250 -3.120 -1.179 1.00 90.75 361 CYS A O 1
ATOM 2841 N N . TYR A 1 362 ? -18.177 -3.270 0.856 1.00 89.62 362 TYR A N 1
ATOM 2842 C CA . TYR A 1 362 ? -19.330 -4.051 0.390 1.00 89.62 362 TYR A CA 1
ATOM 2843 C C . TYR A 1 362 ? -20.247 -3.266 -0.540 1.00 89.62 362 TYR A C 1
ATOM 2845 O O . TYR A 1 362 ? -20.665 -3.799 -1.567 1.00 89.62 362 TYR A O 1
ATOM 2853 N N . ALA A 1 363 ? -20.544 -2.015 -0.193 1.00 86.56 363 ALA A N 1
ATOM 2854 C CA . ALA A 1 363 ? -21.390 -1.154 -1.008 1.00 86.56 363 ALA A CA 1
ATOM 2855 C C . ALA A 1 363 ? -20.764 -0.905 -2.389 1.00 86.56 363 ALA A C 1
ATOM 2857 O O . ALA A 1 363 ? -21.441 -1.042 -3.403 1.00 86.56 363 ALA A O 1
ATOM 2858 N N . MET A 1 364 ? -19.450 -0.657 -2.445 1.00 83.94 364 MET A N 1
ATOM 2859 C CA . MET A 1 364 ? -18.721 -0.470 -3.708 1.00 83.94 364 MET A CA 1
ATOM 2860 C C . MET A 1 364 ? -18.837 -1.688 -4.633 1.00 83.94 364 MET A C 1
ATOM 2862 O O . MET A 1 364 ? -18.998 -1.538 -5.846 1.00 83.94 364 MET A O 1
ATOM 2866 N N . ALA A 1 365 ? -18.760 -2.892 -4.061 1.00 80.31 365 ALA A N 1
ATOM 2867 C CA . ALA A 1 365 ? -18.885 -4.143 -4.799 1.00 80.31 365 ALA A CA 1
ATOM 2868 C C . ALA A 1 365 ? -20.293 -4.323 -5.378 1.00 80.31 365 ALA A C 1
ATOM 2870 O O . ALA A 1 365 ? -20.444 -4.670 -6.548 1.00 80.31 365 ALA A O 1
ATOM 2871 N N . ALA A 1 366 ? -21.318 -4.058 -4.562 1.00 77.62 366 ALA A N 1
ATOM 2872 C CA . ALA A 1 366 ? -22.714 -4.147 -4.972 1.00 77.62 366 ALA A CA 1
ATOM 2873 C C . ALA A 1 366 ? -23.028 -3.157 -6.107 1.00 77.62 366 ALA A C 1
ATOM 2875 O O . ALA A 1 366 ? -23.591 -3.548 -7.128 1.00 77.62 366 ALA A O 1
ATOM 2876 N N . ASP A 1 367 ? -22.578 -1.907 -5.977 1.00 72.88 367 ASP A N 1
ATOM 2877 C CA . ASP A 1 367 ? -22.713 -0.876 -7.009 1.00 72.88 367 ASP A CA 1
ATOM 2878 C C . ASP A 1 367 ? -22.081 -1.295 -8.344 1.00 72.88 367 ASP A C 1
ATOM 2880 O O . ASP A 1 367 ? -22.651 -1.067 -9.413 1.00 72.88 367 ASP A O 1
ATOM 2884 N N . ALA A 1 368 ? -20.885 -1.891 -8.301 1.00 72.06 368 ALA A N 1
ATOM 2885 C CA . ALA A 1 368 ? -20.190 -2.353 -9.499 1.00 72.06 368 ALA A CA 1
ATOM 2886 C C . ALA A 1 368 ? -20.932 -3.516 -10.179 1.00 72.06 368 ALA A C 1
ATOM 2888 O O . ALA A 1 368 ? -21.083 -3.515 -11.400 1.00 72.06 368 ALA A O 1
ATOM 2889 N N . GLN A 1 369 ? -21.453 -4.466 -9.397 1.00 71.06 369 GLN A N 1
ATOM 2890 C CA . GLN A 1 369 ? -22.247 -5.584 -9.915 1.00 71.06 369 GLN A CA 1
ATOM 2891 C C . GLN A 1 369 ? -23.567 -5.125 -10.549 1.00 71.06 369 GLN A C 1
ATOM 2893 O O . GLN A 1 369 ? -23.982 -5.686 -11.562 1.00 71.06 369 GLN A O 1
ATOM 2898 N N . LEU A 1 370 ? -24.218 -4.104 -9.985 1.00 65.12 370 LEU A N 1
ATOM 2899 C CA . LEU A 1 370 ? -25.438 -3.526 -10.552 1.00 65.12 370 LEU A CA 1
ATOM 2900 C C . LEU A 1 370 ? -25.161 -2.805 -11.876 1.00 65.12 370 LEU A C 1
ATOM 2902 O O . LEU A 1 370 ? -25.877 -3.034 -12.849 1.00 65.12 370 LEU A O 1
ATOM 2906 N N . ARG A 1 371 ? -24.086 -2.005 -11.952 1.00 62.88 371 ARG A N 1
ATOM 2907 C CA . ARG A 1 371 ? -23.677 -1.338 -13.202 1.00 62.88 371 ARG A CA 1
ATOM 2908 C C . ARG A 1 371 ? -23.321 -2.335 -14.308 1.00 62.88 371 ARG A C 1
ATOM 2910 O O . ARG A 1 371 ? -23.750 -2.148 -15.439 1.00 62.88 371 ARG A O 1
ATOM 2917 N N . GLY A 1 372 ? -22.617 -3.421 -13.978 1.00 56.94 372 GLY A N 1
ATOM 2918 C CA . GLY A 1 372 ? -22.262 -4.470 -14.943 1.00 56.94 372 GLY A CA 1
ATOM 2919 C C . GLY A 1 372 ? -23.445 -5.305 -15.454 1.00 56.94 372 GLY A C 1
ATOM 2920 O O . GLY A 1 372 ? -23.331 -5.948 -16.491 1.00 56.94 372 GLY A O 1
ATOM 2921 N N . ARG A 1 373 ? -24.593 -5.297 -14.760 1.00 49.56 373 ARG A N 1
ATOM 2922 C CA . ARG A 1 373 ? -25.832 -5.947 -15.228 1.00 49.56 373 ARG A CA 1
ATOM 2923 C C . ARG A 1 373 ? -26.690 -5.049 -16.124 1.00 49.56 373 ARG A C 1
ATOM 2925 O O . ARG A 1 373 ? -27.524 -5.570 -16.856 1.00 49.56 373 ARG A O 1
ATOM 2932 N N . GLY A 1 374 ? -26.492 -3.730 -16.080 1.00 44.25 374 GLY A N 1
ATOM 2933 C CA . GLY A 1 374 ? -27.263 -2.756 -16.860 1.00 44.25 374 GLY A CA 1
ATOM 2934 C C . GLY A 1 374 ? -26.868 -2.648 -18.337 1.00 44.25 374 GLY A C 1
ATOM 2935 O O . GLY A 1 374 ? -27.595 -2.034 -19.104 1.00 44.25 374 GLY A O 1
ATOM 2936 N N . THR A 1 375 ? -25.750 -3.248 -18.753 1.00 47.50 375 THR A N 1
ATOM 2937 C CA . THR A 1 375 ? -25.223 -3.179 -20.130 1.00 47.50 375 THR A CA 1
ATOM 2938 C C . THR A 1 375 ? -25.491 -4.445 -20.955 1.00 47.50 375 THR A C 1
ATOM 2940 O O . THR A 1 375 ? -24.860 -4.649 -21.984 1.00 47.50 375 THR A O 1
ATOM 2943 N N . GLY A 1 376 ? -26.376 -5.333 -20.484 1.00 39.41 376 GLY A N 1
ATOM 2944 C CA . GLY A 1 376 ? -26.588 -6.673 -21.050 1.00 39.41 376 GLY A CA 1
ATOM 2945 C C . GLY A 1 376 ? -27.915 -6.913 -21.773 1.00 39.41 376 GLY A C 1
ATOM 2946 O O . GLY A 1 376 ? -28.204 -8.068 -22.064 1.00 39.41 376 GLY A O 1
ATOM 2947 N N . TRP A 1 377 ? -28.726 -5.882 -22.026 1.00 38.44 377 TRP A N 1
ATOM 2948 C CA . TRP A 1 377 ? -29.932 -5.969 -22.860 1.00 38.44 377 TRP A CA 1
ATOM 2949 C C . TRP A 1 377 ? -30.091 -4.663 -23.642 1.00 38.44 377 TRP A C 1
ATOM 2951 O O . TRP A 1 377 ? -30.375 -3.619 -23.055 1.00 38.44 377 TRP A O 1
ATOM 2961 N N . GLY A 1 378 ? -29.870 -4.747 -24.950 1.00 33.97 378 GLY A N 1
ATOM 2962 C CA . GLY A 1 378 ? -30.008 -3.685 -25.941 1.00 33.97 378 GLY A CA 1
ATOM 2963 C C . GLY A 1 378 ? -29.776 -4.278 -27.313 1.00 33.97 378 GLY A C 1
ATOM 2964 O O . GLY A 1 378 ? -28.600 -4.602 -27.580 1.00 33.97 378 GLY A O 1
#

pLDDT: mean 85.08, std 14.89, range [27.14, 97.94]

Secondary structure (DSSP, 8-state):
----S-SS-EEEEE--TT--SSEEEEEEE--HHHHHHHHHHHHHHHHGGGSTT--SSSTTGGGHHHHHHHHHHHHHHHHHHHTTSTT-SHHHHT--STTHHHHHHHHHHHHHHT--PPTT-BTTEEEEEESSHHHHHHHHHHHHSTTTGGGEEEEEEEE--TTTTTS--EEE---TT-S-HHHHHHHHHHHTT-SEEEEEEETTTTTT-HHHHHHHHHHHHHHS-S---SS-----EEEEEEE-TT---HHHHHHHHHTSSS-SS-HHHHHHHHHHHHHHHHTT-HHHHHHHHHHHHHHHHHHHHHHHHHHHHHHHTTTS-TT-PPPEEEEE-HHHHHHHHTTT-HHHHHHTSHHHHHHHHHHHHHHHHHHHHTTS--

Sequence (378 aa):
MGSACTSVVTEYRQKTRAHTGFITIEVEHLSPSAIEEVIGELLWNYRQLYLPGVEEEGPSADTFPQRQRESAQAWSALEAAFQHKRGFREELLQDMSDGALERLTAQLVEWAREIEWPEGAVNGLWRSTAESAEECVEKTAVFMQDRYWPFTKIIRVYLNAQVLKTGVVLADLPGLQDTNLARVRATHDYLLRCNHIFVVANISRAITDQSLRSSLFSVVSRHVPMEWEDSAAQSLKIAVVCTKSEEINLDTARRDICARSSKPITASLLTDLDAQIITAKSTGNRPLRKHLKLQRERLLVDARNAHVTAALQAAYATKAGPGGGRLDVFCVSNAWYAKHARKGNVEMVRASGVPALRRFCYAMAADAQLRGRGTGWG

Organism: NCBI:txid669026

InterPro domains:
  IPR027417 P-loop containing nucleoside triphosphate hydrolase [SSF52540] (147-258)

Foldseek 3Di:
DDAFQFLFKEKEAADDPVDDFQKKKKWFFDFLVRVLVLLLQLLVLLQPCLDPQNDCPHPCVVCNVVSVLSNLLSCLLLCLQDVVPPPDDPVLSNPPDPCSSVVVSVVSSVSLVPDDDPPQDDRRMRMDHDNDPVVVSVVCSVCSHRNRVSGTHYMYMHHHDPLNVLVDMDIDAGQCPHPNSNSVVSRQVVLLVDQEDEAEEALVCLLPDVSSVVVVCSSLVVQDPPDPDDDDSSQHAYAYEHEPLLPDDLVVLLVVLDPDPPRPDHNVVLVVLVVQLVVCVVVVVPVSNVVSVVVSSLSSSVSSQVVSLVSVQVVCQVVRPPVRDGHHYFYAYPPQLVVVVVVVNVVSNVSRRVVVVSVVSSVVSVVVVVVVVVVPDD